Protein 1PDU (pdb70)

Foldseek 3Di:
DDDQLVLLLVLCVVQADDPVQADEPAADDDDDDLLVLQVVVLVLLVLLLVSVLSSQVSRPLLVVFDPVQNLLLSLQQSLLLQLLSQLQPDDPPDQWTAGSSRYIYGLVSVCSQQPCLVVVSVVLSVVDPVLPDDSSLSSLVSNLSRLDDAPPGPCNVSSVVSNVSSLVVNVVCQVPDVVNVVDDPSSVSSNVSSVVSVVSSVSSLVSLVVVCVVCSDHRDVSNVSNVVSD/DDQLVLLLVLVVVLADDPVQADAVPADDDDDDPLVLQVVVLVLLVLLLVSVLSSQVRRPLLVVAPVVLSVLLSLQLSLLLQLLVQLQPDDPDDQWGAGSSRYIYGVVSVCVQQPCLVVLSVVLSVVDVVLPDDSSLSSLVSVLSRLDDDPPRPCNVSSVVSNVSSLVVSVVVLVPDVVNVVDPPSSVSSNVSSVVSSVSSVSSVVSLVVSVVVVSDDRDVSRVSNPPD

CATH classification: 1.10.565.10

GO terms:
  GO:0000977 RNA polymerase II transcription regulatory region sequence-specific DNA binding (F, IDA)
  GO:0048082 regulation of adult chitin-containing cuticle pigmentation (P, IGI)
  GO:0042335 cuticle development (P, IMP)
  GO:0005634 nucleus (C, IMP)
  GO:0005737 cytoplasm (C, IMP)
  GO:0001046 core promoter sequence-specific DNA binding (F, IMP)
  GO:0043565 sequence-specific DNA binding (F, IMP)
  GO:0046982 protein heterodimerization activity (F, IMP)
  GO:0005102 signaling receptor binding (F, IPI)
  GO:0005515 protein binding (F, IPI)

Nearest PDB structures (foldseek):
  1pdu-assembly2_B  TM=9.989E-01  e=1.520E-31  Drosophila melanogaster
  1ovl-assembly1_D  TM=9.482E-01  e=6.877E-23  Homo sapiens
  8cyo-assembly1_B  TM=9.415E-01  e=4.070E-23  Homo sapiens
  5y41-assembly3_A  TM=9.276E-01  e=6.252E-23  Homo sapiens
  7wnh-assembly2_B  TM=9.265E-01  e=9.028E-22  Homo sapiens

Structure (mmCIF, N/CA/C/O backbone):
data_1PDU
#
_entry.id   1PDU
#
_cell.length_a   78.379
_cell.length_b   82.231
_cell.length_c   84.147
_cell.angle_alpha   90
_cell.angle_beta   90
_cell.angle_gamma   90
#
_symmetry.space_group_name_H-M   'P 21 21 21'
#
loop_
_entity.id
_entity.type
_entity.pdbx_description
1 polymer 'nuclear hormone receptor HR38'
2 water water
#
loop_
_atom_site.group_PDB
_atom_site.id
_atom_site.type_symbol
_atom_site.label_atom_id
_atom_site.label_alt_id
_atom_site.label_comp_id
_atom_site.label_asym_id
_atom_site.label_entity_id
_atom_site.label_seq_id
_atom_site.pdbx_PDB_ins_code
_atom_site.Cartn_x
_atom_site.Cartn_y
_atom_site.Cartn_z
_atom_site.occupancy
_atom_site.B_iso_or_equiv
_atom_site.auth_seq_id
_atom_site.auth_comp_id
_atom_site.auth_asym_id
_atom_site.auth_atom_id
_atom_site.pdbx_PDB_model_num
ATOM 1 N N . ALA A 1 12 ? 56.667 53.082 53.938 1.00 56.22 319 ALA A N 1
ATOM 2 C CA . ALA A 1 12 ? 56.458 54.021 52.787 1.00 56.39 319 ALA A CA 1
ATOM 3 C C . ALA A 1 12 ? 55.011 54.518 52.747 1.00 55.37 319 ALA A C 1
ATOM 4 O O . ALA A 1 12 ? 54.152 53.997 53.463 1.00 56.07 319 ALA A O 1
ATOM 6 N N . ILE A 1 13 ? 54.742 55.512 51.903 1.00 53.77 320 ILE A N 1
ATOM 7 C CA . ILE A 1 13 ? 53.398 56.081 51.799 1.00 51.59 320 ILE A CA 1
ATOM 8 C C . ILE A 1 13 ? 52.399 55.228 51.034 1.00 48.95 320 ILE A C 1
ATOM 9 O O . ILE A 1 13 ? 52.768 54.458 50.150 1.00 48.63 320 ILE A O 1
ATOM 14 N N . SER A 1 14 ? 51.125 55.391 51.379 1.00 46.35 321 SER A N 1
ATOM 15 C CA . SER A 1 14 ? 50.040 54.655 50.745 1.00 44.40 321 SER A CA 1
ATOM 16 C C . SER A 1 14 ? 49.918 54.969 49.252 1.00 43.52 321 SER A C 1
ATOM 17 O O . SER A 1 14 ? 50.330 56.035 48.774 1.00 42.49 321 SER A O 1
ATOM 20 N N . LEU A 1 15 ? 49.338 54.024 48.524 1.00 41.60 322 LEU A N 1
ATOM 21 C CA . LEU A 1 15 ? 49.147 54.174 47.097 1.00 40.50 322 LEU A CA 1
ATOM 22 C C . LEU A 1 15 ? 48.371 55.449 46.753 1.00 39.59 322 LEU A C 1
ATOM 23 O O . LEU A 1 15 ? 48.796 56.221 45.892 1.00 39.07 322 LEU A O 1
ATOM 28 N N . ILE A 1 16 ? 47.254 55.687 47.433 1.00 37.51 323 ILE A N 1
ATOM 29 C CA . ILE A 1 16 ? 46.463 56.868 47.131 1.00 36.35 323 ILE A CA 1
ATOM 30 C C . ILE A 1 16 ? 47.207 58.170 47.427 1.00 35.58 323 ILE A C 1
ATOM 31 O O . ILE A 1 16 ? 47.036 59.154 46.718 1.00 35.07 323 ILE A O 1
ATOM 36 N N . THR A 1 17 ? 48.042 58.188 48.460 1.00 35.62 324 THR A N 1
ATOM 37 C CA . THR A 1 17 ? 48.800 59.401 48.761 1.00 34.37 324 THR A CA 1
ATOM 38 C C . THR A 1 17 ? 49.919 59.543 47.723 1.00 33.35 324 THR A C 1
ATOM 39 O O . THR A 1 17 ? 50.316 60.645 47.364 1.00 32.19 324 THR A O 1
ATOM 43 N N . ALA A 1 18 ? 50.423 58.425 47.226 1.00 33.12 325 ALA A N 1
ATOM 44 C CA . ALA A 1 18 ? 51.479 58.500 46.225 1.00 33.91 325 ALA A CA 1
ATOM 45 C C . ALA A 1 18 ? 50.859 59.072 44.945 1.00 33.80 325 ALA A C 1
ATOM 46 O O . ALA A 1 18 ? 51.468 59.894 44.244 1.00 32.49 325 ALA A O 1
ATOM 48 N N . LEU A 1 19 ? 49.636 58.638 44.656 1.00 33.07 326 LEU A N 1
ATOM 49 C CA . LEU A 1 19 ? 48.945 59.100 43.472 1.00 33.73 326 LEU A CA 1
ATOM 50 C C . LEU A 1 19 ? 48.607 60.576 43.574 1.00 33.72 326 LEU A C 1
ATOM 51 O O . LEU A 1 19 ? 48.885 61.336 42.655 1.00 33.31 326 LEU A O 1
ATOM 56 N N . VAL A 1 20 ? 48.023 60.983 44.693 1.00 35.00 327 VAL A N 1
ATOM 57 C CA . VAL A 1 20 ? 47.653 62.382 44.883 1.00 36.00 327 VAL A CA 1
ATOM 58 C C . VAL A 1 20 ? 48.871 63.289 44.807 1.00 37.02 327 VAL A C 1
ATOM 59 O O . VAL A 1 20 ? 48.808 64.380 44.233 1.00 35.99 327 VAL A O 1
ATOM 63 N N . ARG A 1 21 ? 49.982 62.843 45.386 1.00 37.88 328 ARG A N 1
ATOM 64 C CA . ARG A 1 21 ? 51.203 63.642 45.353 1.00 39.61 328 ARG A CA 1
ATOM 65 C C . ARG A 1 21 ? 51.717 63.753 43.926 1.00 38.81 328 ARG A C 1
ATOM 66 O O . ARG A 1 21 ? 52.213 64.800 43.526 1.00 39.58 328 ARG A O 1
ATOM 74 N N . SER A 1 22 ? 51.602 62.673 43.159 1.00 37.85 329 SER A N 1
ATOM 75 C CA . SER A 1 22 ? 52.054 62.695 41.776 1.00 37.69 329 SER A CA 1
ATOM 76 C C . SER A 1 22 ? 51.180 63.676 41.012 1.00 37.20 329 SER A C 1
ATOM 77 O O . SER A 1 22 ? 51.686 64.508 40.252 1.00 35.65 329 SER A O 1
ATOM 80 N N . HIS A 1 23 ? 49.867 63.572 41.216 1.00 35.66 330 HIS A N 1
ATOM 81 C CA . HIS A 1 23 ? 48.944 64.473 40.552 1.00 35.48 330 HIS A CA 1
ATOM 82 C C . HIS A 1 23 ? 49.375 65.912 40.860 1.00 35.71 330 HIS A C 1
ATOM 83 O O . HIS A 1 23 ? 49.633 66.686 39.944 1.00 34.82 330 HIS A O 1
ATOM 90 N N . VAL A 1 24 ? 49.473 66.252 42.146 1.00 36.06 331 VAL A N 1
ATOM 91 C CA . VAL A 1 24 ? 49.862 67.599 42.572 1.00 36.91 331 VAL A CA 1
ATOM 92 C C . VAL A 1 24 ? 51.210 68.035 41.979 1.00 38.31 331 VAL A C 1
ATOM 93 O O . VAL A 1 24 ? 51.328 69.133 41.432 1.00 39.17 331 VAL A O 1
ATOM 97 N N . ASP A 1 25 ? 52.215 67.170 42.065 1.00 38.52 332 ASP A N 1
ATOM 98 C CA . ASP A 1 25 ? 53.538 67.485 41.535 1.00 40.04 332 ASP A CA 1
ATOM 99 C C . ASP A 1 25 ? 53.563 67.686 40.011 1.00 40.28 332 ASP A C 1
ATOM 100 O O . ASP A 1 25 ? 54.491 68.303 39.480 1.00 40.78 332 ASP A O 1
ATOM 105 N N . THR A 1 26 ? 52.558 67.167 39.308 1.00 38.86 333 THR A N 1
ATOM 106 C CA . THR A 1 26 ? 52.505 67.322 37.860 1.00 37.93 333 THR A CA 1
ATOM 107 C C . THR A 1 26 ? 51.348 68.199 37.375 1.00 38.45 333 THR A C 1
ATOM 108 O O . THR A 1 26 ? 51.045 68.225 36.190 1.00 39.69 333 THR A O 1
ATOM 112 N N . THR A 1 27 ? 50.700 68.907 38.292 1.00 39.68 334 THR A N 1
ATOM 113 C CA . THR A 1 27 ? 49.597 69.798 37.941 1.00 41.31 334 THR A CA 1
ATOM 114 C C . THR A 1 27 ? 50.102 71.222 38.144 1.00 43.14 334 THR A C 1
ATOM 115 O O . THR A 1 27 ? 50.396 71.631 39.268 1.00 43.65 334 THR A O 1
ATOM 119 N N . PRO A 1 28 ? 50.208 71.999 37.058 1.00 44.41 335 PRO A N 1
ATOM 120 C CA . PRO A 1 28 ? 50.693 73.378 37.171 1.00 45.58 335 PRO A CA 1
ATOM 121 C C . PRO A 1 28 ? 50.019 74.120 38.311 1.00 47.40 335 PRO A C 1
ATOM 122 O O . PRO A 1 28 ? 48.796 74.053 38.458 1.00 47.25 335 PRO A O 1
ATOM 126 N N . ASP A 1 29 ? 50.807 74.805 39.133 1.00 49.40 336 ASP A N 1
ATOM 127 C CA . ASP A 1 29 ? 50.223 75.586 40.211 1.00 52.25 336 ASP A CA 1
ATOM 128 C C . ASP A 1 29 ? 49.992 76.981 39.639 1.00 52.43 336 ASP A C 1
ATOM 129 O O . ASP A 1 29 ? 50.769 77.461 38.816 1.00 50.64 336 ASP A O 1
ATOM 134 N N . PRO A 1 30 ? 48.906 77.641 40.060 1.00 53.79 337 PRO A N 1
ATOM 135 C CA . PRO A 1 30 ? 48.521 78.983 39.612 1.00 54.82 337 PRO A CA 1
ATOM 136 C C . PRO A 1 30 ? 49.656 79.986 39.438 1.00 55.85 337 PRO A C 1
ATOM 137 O O . PRO A 1 30 ? 49.728 80.690 38.430 1.00 56.38 337 PRO A O 1
ATOM 141 N N . SER A 1 31 ? 50.550 80.047 40.413 1.00 56.59 338 SER A N 1
ATOM 142 C CA . SER A 1 31 ? 51.648 80.998 40.352 1.00 57.54 338 SER A CA 1
ATOM 143 C C . SER A 1 31 ? 52.664 80.756 39.243 1.00 57.18 338 SER A C 1
ATOM 144 O O . SER A 1 31 ? 53.445 81.651 38.926 1.00 58.43 338 SER A O 1
ATOM 147 N N . CYS A 1 32 ? 52.657 79.569 38.644 1.00 56.27 339 CYS A N 1
ATOM 148 C CA . CYS A 1 32 ? 53.626 79.270 37.591 1.00 55.32 339 CYS A CA 1
ATOM 149 C C . CYS A 1 32 ? 53.044 79.027 36.197 1.00 52.77 339 CYS A C 1
ATOM 150 O O . CYS A 1 32 ? 53.723 78.467 35.332 1.00 52.91 339 CYS A O 1
ATOM 153 N N . LEU A 1 33 ? 51.800 79.445 35.972 1.00 48.97 340 LEU A N 1
ATOM 154 C CA . LEU A 1 33 ? 51.167 79.263 34.663 1.00 45.39 340 LEU A CA 1
ATOM 155 C C . LEU A 1 33 ? 51.891 80.076 33.594 1.00 43.70 340 LEU A C 1
ATOM 156 O O . LEU A 1 33 ? 52.480 81.109 33.899 1.00 42.68 340 LEU A O 1
ATOM 161 N N . ASP A 1 34 ? 51.861 79.604 32.348 1.00 42.27 341 ASP A N 1
ATOM 162 C CA . ASP A 1 34 ? 52.502 80.329 31.250 1.00 41.39 341 ASP A CA 1
ATOM 163 C C . ASP A 1 34 ? 51.441 81.075 30.447 1.00 40.12 341 ASP A C 1
ATOM 164 O O . ASP A 1 34 ? 50.555 80.458 29.854 1.00 39.83 341 ASP A O 1
ATOM 169 N N . TYR A 1 35 ? 51.534 82.399 30.426 1.00 38.64 342 TYR A N 1
ATOM 170 C CA . TYR A 1 35 ? 50.554 83.213 29.716 1.00 38.86 342 TYR A CA 1
ATOM 171 C C . TYR A 1 35 ? 51.048 83.784 28.401 1.00 39.54 342 TYR A C 1
ATOM 172 O O . TYR A 1 35 ? 50.344 84.561 27.763 1.00 39.29 342 TYR A O 1
ATOM 181 N N . SER A 1 36 ? 52.248 83.394 27.990 1.00 41.73 343 SER A N 1
ATOM 182 C CA . SER A 1 36 ? 52.830 83.910 26.757 1.00 44.32 343 SER A CA 1
ATOM 183 C C . SER A 1 36 ? 52.009 83.699 25.485 1.00 45.18 343 SER A C 1
ATOM 184 O O . SER A 1 36 ? 52.255 84.370 24.486 1.00 47.04 343 SER A O 1
ATOM 187 N N . HIS A 1 37 ? 51.040 82.786 25.507 1.00 45.80 344 HIS A N 1
ATOM 188 C CA . HIS A 1 37 ? 50.218 82.527 24.322 1.00 45.73 344 HIS A CA 1
ATOM 189 C C . HIS A 1 37 ? 48.775 83.003 24.445 1.00 45.25 344 HIS A C 1
ATOM 190 O O . HIS A 1 37 ? 48.001 82.870 23.496 1.00 44.61 344 HIS A O 1
ATOM 197 N N . TYR A 1 38 ? 48.407 83.544 25.602 1.00 45.00 345 TYR A N 1
ATOM 198 C CA . TYR A 1 38 ? 47.032 83.992 25.828 1.00 45.01 345 TYR A CA 1
ATOM 199 C C . TYR A 1 38 ? 46.581 85.135 24.920 1.00 45.76 345 TYR A C 1
ATOM 200 O O . TYR A 1 38 ? 45.488 85.096 24.351 1.00 45.65 345 TYR A O 1
ATOM 209 N N . GLU A 1 39 ? 47.420 86.154 24.797 1.00 47.62 346 GLU A N 1
ATOM 210 C CA . GLU A 1 39 ? 47.106 87.310 23.969 1.00 49.75 346 GLU A CA 1
ATOM 211 C C . GLU A 1 39 ? 46.742 86.862 22.560 1.00 51.64 346 GLU A C 1
ATOM 212 O O . GLU A 1 39 ? 47.521 86.171 21.899 1.00 50.82 346 GLU A O 1
ATOM 218 N N . GLU A 1 40 ? 45.552 87.247 22.110 1.00 54.02 347 GLU A N 1
ATOM 219 C CA . GLU A 1 40 ? 45.103 86.894 20.771 1.00 56.99 347 GLU A CA 1
ATOM 220 C C . GLU A 1 40 ? 45.921 87.709 19.782 1.00 58.14 347 GLU A C 1
ATOM 221 O O . GLU A 1 40 ? 45.871 88.941 19.783 1.00 58.69 347 GLU A O 1
ATOM 227 N N . GLN A 1 41 ? 46.698 87.014 18.959 1.00 59.28 348 GLN A N 1
ATOM 228 C CA . GLN A 1 41 ? 47.529 87.666 17.957 1.00 60.73 348 GLN A CA 1
ATOM 229 C C . GLN A 1 41 ? 47.310 86.996 16.608 1.00 61.10 348 GLN A C 1
ATOM 230 O O . GLN A 1 41 ? 46.798 85.876 16.532 1.00 61.48 348 GLN A O 1
ATOM 236 N N . SER A 1 42 ? 47.685 87.691 15.541 1.00 61.18 349 SER A N 1
ATOM 237 C CA . SER A 1 42 ? 47.519 87.163 14.197 1.00 60.42 349 SER A CA 1
ATOM 238 C C . SER A 1 42 ? 48.448 85.982 13.947 1.00 60.18 349 SER A C 1
ATOM 239 O O . SER A 1 42 ? 49.642 86.041 14.255 1.00 60.44 349 SER A O 1
ATOM 241 N N . MET A 1 43 ? 47.893 84.904 13.401 1.00 59.07 350 MET A N 1
ATOM 242 C CA . MET A 1 43 ? 48.686 83.724 13.078 1.00 57.79 350 MET A CA 1
ATOM 243 C C . MET A 1 43 ? 47.948 82.803 12.111 1.00 56.35 350 MET A C 1
ATOM 244 O O . MET A 1 43 ? 46.731 82.622 12.197 1.00 55.97 350 MET A O 1
ATOM 249 N N . SER A 1 44 ? 48.712 82.244 11.180 1.00 55.08 351 SER A N 1
ATOM 250 C CA . SER A 1 44 ? 48.205 81.356 10.136 1.00 53.80 351 SER A CA 1
ATOM 251 C C . SER A 1 44 ? 47.523 80.095 10.626 1.00 52.34 351 SER A C 1
ATOM 252 O O . SER A 1 44 ? 47.640 79.717 11.787 1.00 52.75 351 SER A O 1
ATOM 255 N N . GLU A 1 45 ? 46.813 79.442 9.718 1.00 51.11 352 GLU A N 1
ATOM 256 C CA . GLU A 1 45 ? 46.143 78.201 10.046 1.00 49.40 352 GLU A CA 1
ATOM 257 C C . GLU A 1 45 ? 47.255 77.211 10.394 1.00 48.68 352 G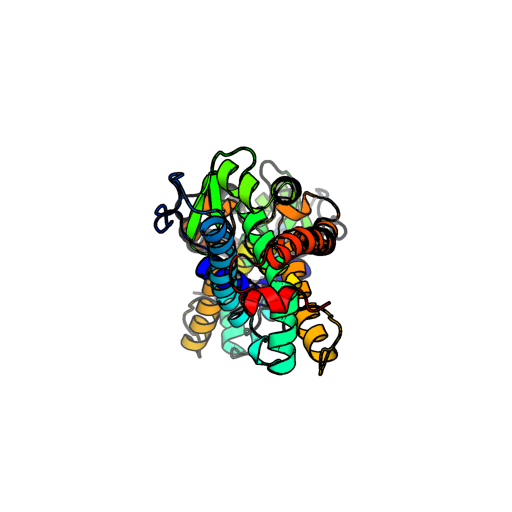LU A C 1
ATOM 258 O O . GLU A 1 45 ? 47.073 76.334 11.235 1.00 47.78 352 GLU A O 1
ATOM 260 N N . ALA A 1 46 ? 48.414 77.371 9.755 1.00 47.52 353 ALA A N 1
ATOM 261 C CA . ALA A 1 46 ? 49.553 76.491 10.008 1.00 46.94 353 ALA A CA 1
ATOM 262 C C . ALA A 1 46 ? 50.095 76.724 11.413 1.00 47.23 353 ALA A C 1
ATOM 263 O O . ALA A 1 46 ? 50.524 75.783 12.092 1.00 46.03 353 ALA A O 1
ATOM 265 N N . ASP A 1 47 ? 50.088 77.983 11.843 1.00 46.81 354 ASP A N 1
ATOM 266 C CA . ASP A 1 47 ? 50.573 78.309 13.171 1.00 46.70 354 ASP A CA 1
ATOM 267 C C . ASP A 1 47 ? 49.681 77.658 14.218 1.00 45.93 354 ASP A C 1
ATOM 268 O O . ASP A 1 47 ? 50.176 77.038 15.163 1.00 45.96 354 ASP A O 1
ATOM 273 N N . LYS A 1 48 ? 48.368 77.792 14.038 1.00 44.89 355 LYS A N 1
ATOM 274 C CA . LYS A 1 48 ? 47.396 77.227 14.972 1.00 43.80 355 LYS A CA 1
ATOM 275 C C . LYS A 1 48 ? 47.537 75.719 15.130 1.00 42.24 355 LYS A C 1
ATOM 276 O O . LYS A 1 48 ? 47.231 75.184 16.191 1.00 42.38 355 LYS A O 1
ATOM 282 N N . VAL A 1 49 ? 47.976 75.033 14.077 1.00 40.18 356 VAL A N 1
ATOM 283 C CA . VAL A 1 49 ? 48.150 73.583 14.147 1.00 39.08 356 VAL A CA 1
ATOM 284 C C . VAL A 1 49 ? 49.449 73.320 14.892 1.00 39.43 356 VAL A C 1
ATOM 285 O O . VAL A 1 49 ? 49.520 72.452 15.761 1.00 38.97 356 VAL A O 1
ATOM 289 N N . GLN A 1 50 ? 50.468 74.099 14.547 1.00 39.93 357 GLN A N 1
ATOM 290 C CA . GLN A 1 50 ? 51.777 74.013 15.177 1.00 40.21 357 GLN A CA 1
ATOM 291 C C . GLN A 1 50 ? 51.590 74.114 16.695 1.00 39.08 357 GLN A C 1
ATOM 292 O O . GLN A 1 50 ? 52.045 73.254 17.450 1.00 37.10 357 GLN A O 1
ATOM 298 N N . GLN A 1 51 ? 50.897 75.168 17.117 1.00 38.77 358 GLN A N 1
ATOM 299 C CA . GLN A 1 51 ? 50.621 75.432 18.525 1.00 37.72 358 GLN A CA 1
ATOM 300 C C . GLN A 1 51 ? 49.880 74.296 19.211 1.00 36.91 358 GLN A C 1
ATOM 301 O O . GLN A 1 51 ? 50.168 73.962 20.363 1.00 36.40 358 GLN A O 1
ATOM 307 N N . PHE A 1 52 ? 48.921 73.711 18.499 1.00 35.52 359 PHE A N 1
ATOM 308 C CA . PHE A 1 52 ? 48.132 72.610 19.030 1.00 33.22 359 PHE A CA 1
ATOM 309 C C . PHE A 1 52 ? 49.021 71.394 19.284 1.00 32.17 359 PHE A C 1
ATOM 310 O O . PHE A 1 52 ? 48.974 70.786 20.347 1.00 31.41 359 PHE A O 1
ATOM 318 N N . TYR A 1 53 ? 49.838 71.036 18.306 1.00 32.37 360 TYR A N 1
ATOM 319 C CA . TYR A 1 53 ? 50.714 69.890 18.479 1.00 32.28 360 TYR A CA 1
ATOM 320 C C . TYR A 1 53 ? 51.629 70.096 19.683 1.00 32.41 360 TYR A C 1
ATOM 321 O O . TYR A 1 53 ? 51.774 69.210 20.528 1.00 30.75 360 TYR A O 1
ATOM 330 N N . GLN A 1 54 ? 52.234 71.279 19.742 1.00 32.90 361 GLN A N 1
ATOM 331 C CA . GLN A 1 54 ? 53.155 71.662 20.804 1.00 33.89 361 GLN A CA 1
ATOM 332 C C . GLN A 1 54 ? 52.486 71.543 22.165 1.00 32.85 361 GLN A C 1
ATOM 333 O O . GLN A 1 54 ? 53.037 70.967 23.099 1.00 32.04 361 GLN A O 1
ATOM 339 N N . LEU A 1 55 ? 51.292 72.116 22.250 1.00 32.37 362 LEU A N 1
ATOM 340 C CA . LEU A 1 55 ? 50.479 72.110 23.452 1.00 33.10 362 LEU A CA 1
ATOM 341 C C . LEU A 1 55 ? 50.191 70.676 23.879 1.00 31.78 362 LEU A C 1
ATOM 342 O O . LEU A 1 55 ? 50.364 70.308 25.041 1.00 31.06 362 LEU A O 1
ATOM 347 N N . LEU A 1 56 ? 49.760 69.866 22.923 1.00 30.72 363 LEU A N 1
ATOM 348 C CA . LEU A 1 56 ? 49.448 68.478 23.194 1.00 29.92 363 LEU A CA 1
ATOM 349 C C . LEU A 1 56 ? 50.685 67.663 23.608 1.00 29.42 363 LEU A C 1
ATOM 350 O O . LEU A 1 56 ? 50.672 67.007 24.654 1.00 27.72 363 LEU A O 1
ATOM 355 N N . THR A 1 57 ? 51.760 67.722 22.822 1.00 28.64 364 THR A N 1
ATOM 356 C CA . THR A 1 57 ? 52.962 66.948 23.146 1.00 29.24 364 THR A CA 1
ATOM 357 C C . THR A 1 57 ? 53.631 67.300 24.468 1.00 28.52 364 THR A C 1
ATOM 358 O O . THR A 1 57 ? 54.015 66.408 25.220 1.00 28.42 364 THR A O 1
ATOM 362 N N . SER A 1 58 ? 53.772 68.584 24.765 1.00 28.99 365 SER A N 1
ATOM 363 C CA . SER A 1 58 ? 54.420 68.964 26.014 1.00 30.43 365 SER A CA 1
ATOM 364 C C . SER A 1 58 ? 53.556 68.640 27.222 1.00 30.62 365 SER A C 1
ATOM 365 O O . SER A 1 58 ? 54.081 68.406 28.312 1.00 31.02 365 SER A O 1
ATOM 368 N N . SER A 1 59 ? 52.235 68.623 27.039 1.00 30.35 366 SER A N 1
ATOM 369 C CA . SER A 1 59 ? 51.344 68.287 28.146 1.00 29.91 366 SER A CA 1
ATOM 370 C C . SER A 1 59 ? 51.467 66.788 28.404 1.00 29.04 366 SER A C 1
ATOM 371 O O . SER A 1 59 ? 51.448 66.333 29.542 1.00 27.36 366 SER A O 1
ATOM 374 N N . VAL A 1 60 ? 51.604 66.024 27.329 1.00 28.75 367 VAL A N 1
ATOM 375 C CA . VAL A 1 60 ? 51.742 64.588 27.461 1.00 29.43 367 VAL A CA 1
ATOM 376 C C . VAL A 1 60 ? 53.067 64.275 28.151 1.00 30.30 367 VAL A C 1
ATOM 377 O O . VAL A 1 60 ? 53.162 63.310 28.899 1.00 30.87 367 VAL A O 1
ATOM 381 N N . ASP A 1 61 ? 54.083 65.102 27.914 1.00 30.80 368 ASP A N 1
ATOM 382 C CA . ASP A 1 61 ? 55.373 64.905 28.566 1.00 32.04 368 ASP A CA 1
ATOM 383 C C . ASP A 1 61 ? 55.177 65.035 30.070 1.00 31.33 368 ASP A C 1
ATOM 384 O O . ASP A 1 61 ? 55.755 64.284 30.849 1.00 30.99 368 ASP A O 1
ATOM 389 N N . VAL A 1 62 ? 54.353 66.001 30.470 1.00 31.36 369 VAL A N 1
ATOM 390 C CA . VAL A 1 62 ? 54.069 66.220 31.881 1.00 31.06 369 VAL A CA 1
ATOM 391 C C . VAL A 1 62 ? 53.256 65.056 32.410 1.00 30.37 369 VAL A C 1
ATOM 392 O O . VAL A 1 62 ? 53.499 64.572 33.506 1.00 32.15 369 VAL A O 1
ATOM 396 N N . ILE A 1 63 ? 52.284 64.606 31.633 1.00 30.91 370 ILE A N 1
ATOM 397 C CA . ILE A 1 63 ? 51.475 63.472 32.052 1.00 31.64 370 ILE A CA 1
ATOM 398 C C . ILE A 1 63 ? 52.392 62.249 32.189 1.00 32.83 370 ILE A C 1
ATOM 399 O O . ILE A 1 63 ? 52.144 61.356 32.997 1.00 31.58 370 ILE A O 1
ATOM 404 N N . LYS A 1 64 ? 53.464 62.224 31.408 1.00 33.99 371 LYS A N 1
ATOM 405 C CA . LYS A 1 64 ? 54.412 61.119 31.471 1.00 37.05 371 LYS A CA 1
ATOM 406 C C . LYS A 1 64 ? 55.050 61.095 32.869 1.00 36.91 371 LYS A C 1
ATOM 407 O O . LYS A 1 64 ? 55.312 60.029 33.426 1.00 37.02 371 LYS A O 1
ATOM 413 N N . GLN A 1 65 ? 55.282 62.277 33.433 1.00 37.30 372 GLN A N 1
ATOM 414 C CA . GLN A 1 65 ? 55.874 62.392 34.762 1.00 37.54 372 GLN A CA 1
ATOM 415 C C . GLN A 1 65 ? 54.950 61.815 35.826 1.00 37.02 372 GLN A C 1
ATOM 416 O O . GLN A 1 65 ? 55.416 61.203 36.783 1.00 37.97 372 GLN A O 1
ATOM 422 N N . PHE A 1 66 ? 53.645 62.019 35.665 1.00 35.17 373 PHE A N 1
ATOM 423 C CA . PHE A 1 66 ? 52.673 61.506 36.624 1.00 33.84 373 PHE A CA 1
ATOM 424 C C . PHE A 1 66 ? 52.581 59.984 36.586 1.00 33.95 373 PHE A C 1
ATOM 425 O O . PHE A 1 66 ? 52.465 59.328 37.620 1.00 33.25 373 PHE A O 1
ATOM 433 N N . ALA A 1 67 ? 52.634 59.423 35.389 1.00 34.13 374 ALA A N 1
ATOM 434 C CA . ALA A 1 67 ? 52.543 57.986 35.245 1.00 35.80 374 ALA A CA 1
ATOM 435 C C . ALA A 1 67 ? 53.758 57.273 35.843 1.00 37.68 374 ALA A C 1
ATOM 436 O O . ALA A 1 67 ? 53.623 56.228 36.483 1.00 38.36 374 ALA A O 1
ATOM 438 N N . GLU A 1 68 ? 54.939 57.846 35.645 1.00 38.81 375 GLU A N 1
ATOM 439 C CA . GLU A 1 68 ? 56.163 57.233 36.135 1.00 40.44 375 GLU A CA 1
ATOM 440 C C . GLU A 1 68 ? 56.283 57.265 37.643 1.00 40.36 375 GLU A C 1
ATOM 441 O O . GLU A 1 68 ? 57.145 56.603 38.214 1.00 40.59 375 GLU A O 1
ATOM 447 N N . LYS A 1 69 ? 55.417 58.027 38.296 1.00 40.35 376 LYS A N 1
ATOM 448 C CA . LYS A 1 69 ? 55.457 58.090 39.750 1.00 39.91 376 LYS A CA 1
ATOM 449 C C . LYS A 1 69 ? 54.381 57.197 40.344 1.00 39.24 376 LYS A C 1
ATOM 450 O O . LYS A 1 69 ? 54.254 57.102 41.565 1.00 39.11 376 LYS A O 1
ATOM 456 N N . ILE A 1 70 ? 53.597 56.546 39.484 1.00 38.41 377 ILE A N 1
ATOM 457 C CA . ILE A 1 70 ? 52.562 55.643 39.977 1.00 37.86 377 ILE A CA 1
ATOM 458 C C . ILE A 1 70 ? 53.289 54.420 40.527 1.00 38.69 377 ILE A C 1
ATOM 459 O O . ILE A 1 70 ? 53.872 53.641 39.769 1.00 39.48 377 ILE A O 1
ATOM 464 N N . PRO A 1 71 ? 53.272 54.236 41.855 1.00 38.48 378 PRO A N 1
ATOM 465 C CA . PRO A 1 71 ? 53.974 53.064 42.382 1.00 38.36 378 PRO A CA 1
ATOM 466 C C . PRO A 1 71 ? 53.550 51.783 41.675 1.00 38.54 378 PRO A C 1
ATOM 467 O O . PRO A 1 71 ? 52.364 51.543 41.470 1.00 38.77 378 PRO A O 1
ATOM 471 N N . GLY A 1 72 ? 54.537 50.988 41.270 1.00 38.97 379 GLY A N 1
ATOM 472 C CA . GLY A 1 72 ? 54.261 49.740 40.580 1.00 39.92 379 GLY A CA 1
ATOM 473 C C . GLY A 1 72 ? 54.334 49.851 39.067 1.00 41.68 379 GLY A C 1
ATOM 474 O O . GLY A 1 72 ? 54.385 48.835 38.365 1.00 42.48 379 GLY A O 1
ATOM 475 N N . TYR A 1 73 ? 54.338 51.078 38.555 1.00 41.72 380 TYR A N 1
ATOM 476 C CA . TYR A 1 73 ? 54.397 51.294 37.114 1.00 42.20 380 TYR A CA 1
ATOM 477 C C . TYR A 1 73 ? 55.733 50.846 36.541 1.00 42.29 380 TYR A C 1
ATOM 478 O O . TYR A 1 73 ? 55.781 50.179 35.508 1.00 41.28 380 TYR A O 1
ATOM 487 N N . PHE A 1 74 ? 56.815 51.222 37.212 1.00 43.19 381 PHE A N 1
ATOM 488 C CA . PHE A 1 74 ? 58.149 50.854 36.757 1.00 44.43 381 PHE A CA 1
ATOM 489 C C . PHE A 1 74 ? 58.446 49.379 36.952 1.00 45.37 381 PHE A C 1
ATOM 490 O O . PHE A 1 74 ? 59.492 48.892 36.528 1.00 45.54 381 PHE A O 1
ATOM 498 N N . ASP A 1 75 ? 57.525 48.668 37.592 1.00 46.47 382 ASP A N 1
ATOM 499 C CA . ASP A 1 75 ? 57.704 47.242 37.798 1.00 48.16 382 ASP A CA 1
ATOM 500 C C . ASP A 1 75 ? 57.101 46.515 36.604 1.00 47.99 382 ASP A C 1
ATOM 501 O O . ASP A 1 75 ? 57.234 45.302 36.467 1.00 49.01 382 ASP A O 1
ATOM 506 N N . LEU A 1 76 ? 56.433 47.274 35.742 1.00 46.94 383 LEU A N 1
ATOM 507 C CA . LEU A 1 76 ? 55.854 46.715 34.526 1.00 46.83 383 LEU A CA 1
ATOM 508 C C . LEU A 1 76 ? 56.967 46.741 33.487 1.00 46.52 383 LEU A C 1
ATOM 509 O O . LEU A 1 76 ? 57.887 47.563 33.576 1.00 45.78 383 LEU A O 1
ATOM 514 N N . LEU A 1 77 ? 56.900 45.842 32.513 1.00 46.15 384 LEU A N 1
ATOM 515 C CA . LEU A 1 77 ? 57.918 45.810 31.477 1.00 46.70 384 LEU A CA 1
ATOM 516 C C . LEU A 1 77 ? 57.896 47.137 30.728 1.00 47.34 384 LEU A C 1
ATOM 517 O O . LEU A 1 77 ? 56.862 47.792 30.646 1.00 47.19 384 LEU A O 1
ATOM 522 N N . PRO A 1 78 ? 59.046 47.557 30.180 1.00 48.11 385 PRO A N 1
ATOM 523 C CA . PRO A 1 78 ? 59.113 48.822 29.438 1.00 48.78 385 PRO A CA 1
ATOM 524 C C . PRO A 1 78 ? 58.174 48.833 28.229 1.00 48.41 385 PRO A C 1
ATOM 525 O O . PRO A 1 78 ? 57.672 49.880 27.828 1.00 48.14 385 PRO A O 1
ATOM 529 N N . GLU A 1 79 ? 57.945 47.655 27.663 1.00 48.89 386 GLU A N 1
ATOM 530 C CA . GLU A 1 79 ? 57.071 47.497 26.508 1.00 49.43 386 GLU A CA 1
ATOM 531 C C . GLU A 1 79 ? 55.624 47.772 26.909 1.00 48.47 386 GLU A C 1
ATOM 532 O O . GLU A 1 79 ? 54.881 48.407 26.161 1.00 48.84 386 GLU A O 1
ATOM 538 N N . ASP A 1 80 ? 55.226 47.292 28.086 1.00 46.57 387 ASP A N 1
ATOM 539 C CA . ASP A 1 80 ? 53.866 47.511 28.563 1.00 45.76 387 ASP A CA 1
ATOM 540 C C . ASP A 1 80 ? 53.666 48.962 29.001 1.00 44.55 387 ASP A C 1
ATOM 541 O O . ASP A 1 80 ? 52.599 49.536 28.791 1.00 44.00 387 ASP A O 1
ATOM 546 N N . GLN A 1 81 ? 54.697 49.551 29.601 1.00 43.04 388 GLN A N 1
ATOM 547 C CA . GLN A 1 81 ? 54.646 50.946 30.020 1.00 42.27 388 GLN A CA 1
ATOM 548 C C . GLN A 1 81 ? 54.344 51.796 28.786 1.00 42.03 388 GLN A C 1
ATOM 549 O O . GLN A 1 81 ? 53.443 52.634 28.794 1.00 41.63 388 GLN A O 1
ATOM 555 N N . GLU A 1 82 ? 55.119 51.566 27.731 1.00 41.48 389 GLU A N 1
ATOM 556 C CA . GLU A 1 82 ? 54.978 52.294 26.482 1.00 40.99 389 GLU A CA 1
ATOM 557 C C . GLU A 1 82 ? 53.594 52.076 25.872 1.00 39.62 389 GLU A C 1
ATOM 558 O O . GLU A 1 82 ? 52.914 53.025 25.485 1.00 39.83 389 GLU A O 1
ATOM 564 N N . LEU A 1 83 ? 53.174 50.823 25.786 1.00 37.39 390 LEU A N 1
ATOM 565 C CA . LEU A 1 83 ? 51.876 50.532 25.219 1.00 35.28 390 LEU A CA 1
ATOM 566 C C . LEU A 1 83 ? 50.781 51.218 26.028 1.00 34.33 390 LEU A C 1
ATOM 567 O O . LEU A 1 83 ? 49.926 51.902 25.467 1.00 34.37 390 LEU A O 1
ATOM 572 N N . LEU A 1 84 ? 50.808 51.040 27.346 1.00 32.55 391 LEU A N 1
ATOM 573 C CA . LEU A 1 84 ? 49.804 51.662 28.204 1.00 31.75 391 LEU A CA 1
ATOM 574 C C . LEU A 1 84 ? 49.818 53.187 28.073 1.00 31.20 391 LEU A C 1
ATOM 575 O O . LEU A 1 84 ? 48.772 53.818 27.957 1.00 28.98 391 LEU A O 1
ATOM 580 N N . PHE A 1 85 ? 51.008 53.778 28.069 1.00 31.59 392 PHE A N 1
ATOM 581 C CA . PHE A 1 85 ? 51.100 55.229 27.981 1.00 33.89 392 PHE A CA 1
ATOM 582 C C . PHE A 1 85 ? 50.602 55.809 26.672 1.00 34.84 392 PHE A C 1
ATOM 583 O O . PHE A 1 85 ? 49.813 56.755 26.661 1.00 35.02 392 PHE A O 1
ATOM 591 N N . GLN A 1 86 ? 51.072 55.248 25.570 1.00 35.85 393 GLN A N 1
ATOM 592 C CA . GLN A 1 86 ? 50.665 55.717 24.258 1.00 37.41 393 GLN A CA 1
ATOM 593 C C . GLN A 1 86 ? 49.158 55.572 24.100 1.00 36.44 393 GLN A C 1
ATOM 594 O O . GLN A 1 86 ? 48.500 56.448 23.538 1.00 36.41 393 GLN A O 1
ATOM 600 N N . SER A 1 87 ? 48.615 54.479 24.623 1.00 34.98 394 SER A N 1
ATOM 601 C CA . SER A 1 87 ? 47.180 54.211 24.530 1.00 34.93 394 SER A CA 1
ATOM 602 C C . SER A 1 87 ? 46.272 55.125 25.355 1.00 33.08 394 SER A C 1
ATOM 603 O O . SER A 1 87 ? 45.089 55.246 25.049 1.00 32.42 394 SER A O 1
ATOM 606 N N . ALA A 1 88 ? 46.815 55.772 26.382 1.00 30.52 395 ALA A N 1
ATOM 607 C CA . ALA A 1 88 ? 45.999 56.631 27.233 1.00 31.31 395 ALA A CA 1
ATOM 608 C C . ALA A 1 88 ? 46.399 58.101 27.250 1.00 30.99 395 ALA A C 1
ATOM 609 O O . ALA A 1 88 ? 45.714 58.930 27.869 1.00 31.53 395 ALA A O 1
ATOM 611 N N . SER A 1 89 ? 47.488 58.430 26.572 1.00 29.16 396 SER A N 1
ATOM 612 C CA . SER A 1 89 ? 47.963 59.798 26.589 1.00 28.93 396 SER A CA 1
ATOM 613 C C . SER A 1 89 ? 46.886 60.816 26.241 1.00 28.57 396 SER A C 1
ATOM 614 O O . SER A 1 89 ? 46.728 61.807 26.949 1.00 27.39 396 SER A O 1
ATOM 617 N N . LEU A 1 90 ? 46.136 60.579 25.168 1.00 29.19 397 LEU A N 1
ATOM 618 C CA . LEU A 1 90 ? 45.083 61.516 24.793 1.00 28.75 397 LEU A CA 1
ATOM 619 C C . LEU A 1 90 ? 44.000 61.552 25.867 1.00 27.67 397 LEU A C 1
ATOM 620 O O . LEU A 1 90 ? 43.492 62.616 26.204 1.00 29.01 397 LEU A O 1
ATOM 625 N N . GLU A 1 91 ? 43.651 60.395 26.418 1.00 28.26 398 GLU A N 1
ATOM 626 C CA . GLU A 1 91 ? 42.626 60.352 27.457 1.00 29.60 398 GLU A CA 1
ATOM 627 C C . GLU A 1 91 ? 43.070 61.115 28.702 1.00 28.18 398 GLU A C 1
ATOM 628 O O . GLU A 1 91 ? 42.306 61.884 29.269 1.00 26.14 398 GLU A O 1
ATOM 634 N N . LEU A 1 92 ? 44.310 60.894 29.125 1.00 28.18 399 LEU A N 1
ATOM 635 C CA . LEU A 1 92 ? 44.834 61.588 30.295 1.00 27.73 399 LEU A CA 1
ATOM 636 C C . LEU A 1 92 ? 44.816 63.084 30.026 1.00 27.06 399 LEU A C 1
ATOM 637 O O . LEU A 1 92 ? 44.454 63.884 30.891 1.00 26.49 399 LEU A O 1
ATOM 642 N N . PHE A 1 93 ? 45.197 63.452 28.810 1.00 26.02 400 PHE A N 1
ATOM 643 C CA . PHE A 1 93 ? 45.219 64.843 28.422 1.00 26.83 400 PHE A CA 1
ATOM 644 C C . PHE A 1 93 ? 43.810 65.437 28.547 1.00 26.48 400 PHE A C 1
ATOM 645 O O . PHE A 1 93 ? 43.619 66.492 29.150 1.00 26.69 400 PHE A O 1
ATOM 653 N N . VAL A 1 94 ? 42.825 64.749 27.987 1.00 26.50 401 VAL A N 1
ATOM 654 C CA . VAL A 1 94 ? 41.453 65.232 28.033 1.00 27.18 401 VAL A CA 1
ATOM 655 C C . VAL A 1 94 ? 40.880 65.216 29.449 1.00 27.85 401 VAL A C 1
ATOM 656 O O . VAL A 1 94 ? 40.169 66.142 29.847 1.00 28.24 401 VAL A O 1
ATOM 660 N N . LEU A 1 95 ? 41.209 64.180 30.213 1.00 28.25 402 LEU A N 1
ATOM 661 C CA . LEU A 1 95 ? 40.723 64.061 31.580 1.00 29.66 402 LEU A CA 1
ATOM 662 C C . LEU A 1 95 ? 41.234 65.203 32.457 1.00 30.69 402 LEU A C 1
ATOM 663 O O . LEU A 1 95 ? 40.457 65.818 33.186 1.00 31.58 402 LEU A O 1
ATOM 668 N N . ARG A 1 96 ? 42.529 65.496 32.387 1.00 30.95 403 ARG A N 1
ATOM 669 C CA . ARG A 1 96 ? 43.093 66.576 33.192 1.00 31.86 403 ARG A CA 1
ATOM 670 C C . ARG A 1 96 ? 42.534 67.906 32.754 1.00 33.26 403 ARG A C 1
ATOM 671 O O . ARG A 1 96 ? 42.208 68.768 33.577 1.00 33.54 403 ARG A O 1
ATOM 679 N N . LEU A 1 97 ? 42.420 68.067 31.445 1.00 33.91 404 LEU A N 1
ATOM 680 C CA . LEU A 1 97 ? 41.895 69.293 30.885 1.00 33.50 404 LEU A CA 1
ATOM 681 C C . LEU A 1 97 ? 40.485 69.546 31.396 1.00 32.67 404 LEU A C 1
ATOM 682 O O . LEU A 1 97 ? 40.187 70.631 31.884 1.00 31.07 404 LEU A O 1
ATOM 687 N N . ALA A 1 98 ? 39.629 68.533 31.291 1.00 31.93 405 ALA A N 1
ATOM 688 C CA . ALA A 1 98 ? 38.241 68.654 31.718 1.00 31.78 405 ALA A CA 1
ATOM 689 C C . ALA A 1 98 ? 38.085 68.855 33.220 1.00 32.52 405 ALA A C 1
ATOM 690 O O . ALA A 1 98 ? 37.210 69.604 33.657 1.00 32.16 405 ALA A O 1
ATOM 692 N N . TYR A 1 99 ? 38.928 68.191 34.008 1.00 33.14 406 TYR A N 1
ATOM 693 C CA . TYR A 1 99 ? 38.865 68.307 35.464 1.00 33.23 406 TYR A CA 1
ATOM 694 C C . TYR A 1 99 ? 39.163 69.718 35.958 1.00 34.35 406 TYR A C 1
ATOM 695 O O . TYR A 1 99 ? 38.456 70.247 36.816 1.00 33.29 406 TYR A O 1
ATOM 704 N N . ARG A 1 100 ? 40.212 70.316 35.400 1.00 35.01 407 ARG A N 1
ATOM 705 C CA . ARG A 1 100 ? 40.660 71.655 35.769 1.00 36.64 407 ARG A CA 1
ATOM 706 C C . ARG A 1 100 ? 39.759 72.778 35.249 1.00 36.41 407 ARG A C 1
ATOM 707 O O . ARG A 1 100 ? 39.615 73.811 35.891 1.00 33.72 407 ARG A O 1
ATOM 715 N N . ALA A 1 101 ? 39.162 72.571 34.078 1.00 38.03 408 ALA A N 1
ATOM 716 C CA . ALA A 1 101 ? 38.289 73.573 33.485 1.00 38.94 408 ALA A CA 1
ATOM 717 C C . ALA A 1 101 ? 37.074 73.842 34.367 1.00 40.32 408 ALA A C 1
ATOM 718 O O . ALA A 1 101 ? 36.470 72.915 34.916 1.00 40.38 408 ALA A O 1
ATOM 720 N N . ARG A 1 102 ? 36.720 75.113 34.509 1.00 42.14 409 ARG A N 1
ATOM 721 C CA . ARG A 1 102 ? 35.561 75.478 35.317 1.00 44.87 409 ARG A CA 1
ATOM 722 C C . ARG A 1 102 ? 34.434 76.010 34.431 1.00 46.47 409 ARG A C 1
ATOM 723 O O . ARG A 1 102 ? 34.683 76.594 33.370 1.00 44.80 409 ARG A O 1
ATOM 725 N N . ILE A 1 103 ? 33.196 75.791 34.875 1.00 48.74 410 ILE A N 1
ATOM 726 C CA . ILE A 1 103 ? 32.006 76.225 34.146 1.00 50.76 410 ILE A CA 1
ATOM 727 C C . ILE A 1 103 ? 31.973 77.730 33.903 1.00 51.95 410 ILE A C 1
ATOM 728 O O . ILE A 1 103 ? 32.403 78.521 34.749 1.00 50.83 410 ILE A O 1
ATOM 733 N N . ASP A 1 104 ? 31.459 78.116 32.736 1.00 54.14 411 ASP A N 1
ATOM 734 C CA . ASP A 1 104 ? 31.375 79.524 32.349 1.00 56.60 411 ASP A CA 1
ATOM 735 C C . ASP A 1 104 ? 32.728 80.166 32.588 1.00 56.86 411 ASP A C 1
ATOM 736 O O . ASP A 1 104 ? 32.893 80.999 33.482 1.00 58.08 411 ASP A O 1
ATOM 741 N N . ASP A 1 105 ? 33.701 79.758 31.790 1.00 55.83 412 ASP A N 1
ATOM 742 C CA . ASP A 1 105 ? 35.050 80.269 31.931 1.00 53.77 412 ASP A CA 1
ATOM 743 C C . ASP A 1 105 ? 35.514 80.617 30.533 1.00 51.52 412 ASP A C 1
ATOM 744 O O . ASP A 1 105 ? 35.113 79.972 29.566 1.00 51.46 412 ASP A O 1
ATOM 749 N N . THR A 1 106 ? 36.348 81.641 30.424 1.00 49.62 413 THR A N 1
ATOM 750 C CA . THR A 1 106 ? 36.853 82.048 29.122 1.00 47.43 413 THR A CA 1
ATOM 751 C C . THR A 1 106 ? 38.180 81.356 28.837 1.00 45.00 413 THR A C 1
ATOM 752 O O . THR A 1 106 ? 38.465 80.999 27.693 1.00 45.10 413 THR A O 1
ATOM 756 N N . LYS A 1 107 ? 38.979 81.144 29.881 1.00 40.98 414 LYS A N 1
ATOM 757 C CA . LYS A 1 107 ? 40.288 80.513 29.724 1.00 39.01 414 LYS A CA 1
ATOM 758 C C . LYS A 1 107 ? 40.238 78.982 29.736 1.00 37.98 414 LYS A C 1
ATOM 759 O O . LYS A 1 107 ? 39.210 78.370 30.022 1.00 37.40 414 LYS A O 1
ATOM 765 N N . LEU A 1 108 ? 41.377 78.384 29.430 1.00 35.86 415 LEU A N 1
ATOM 766 C CA . LEU A 1 108 ? 41.525 76.943 29.441 1.00 35.59 415 LEU A CA 1
ATOM 767 C C . LEU A 1 108 ? 42.994 76.725 29.807 1.00 34.26 415 LEU A C 1
ATOM 768 O O . LEU A 1 108 ? 43.887 77.243 29.137 1.00 34.22 415 LEU A O 1
ATOM 773 N N . ILE A 1 109 ? 43.240 75.995 30.889 1.00 32.37 416 ILE A N 1
ATOM 774 C CA . ILE A 1 109 ? 44.601 75.732 31.348 1.00 30.40 416 ILE A CA 1
ATOM 775 C C . ILE A 1 109 ? 45.029 74.306 31.015 1.00 30.68 416 ILE A C 1
ATOM 776 O O . ILE A 1 109 ? 44.287 73.355 31.243 1.00 29.73 416 ILE A O 1
ATOM 781 N N . PHE A 1 110 ? 46.233 74.165 30.477 1.00 31.67 417 PHE A N 1
ATOM 782 C CA . PHE A 1 110 ? 46.764 72.854 30.120 1.00 33.42 417 PHE A CA 1
ATOM 783 C C . PHE A 1 110 ? 47.852 72.454 31.114 1.00 34.69 417 PHE A C 1
ATOM 784 O O . PHE A 1 110 ? 48.591 73.308 31.623 1.00 34.13 417 PHE A O 1
ATOM 792 N N . CYS A 1 111 ? 47.956 71.160 31.395 1.00 35.96 418 CYS A N 1
ATOM 793 C CA . CYS A 1 111 ? 48.921 70.700 32.387 1.00 36.87 418 CYS A CA 1
ATOM 794 C C . CYS A 1 111 ? 50.388 71.012 32.109 1.00 37.35 418 CYS A C 1
ATOM 795 O O . CYS A 1 111 ? 51.263 70.665 32.903 1.00 37.67 418 CYS A O 1
ATOM 798 N N . ASN A 1 112 ? 50.666 71.675 30.991 1.00 37.47 419 ASN A N 1
ATOM 799 C CA . ASN A 1 112 ? 52.038 72.060 30.693 1.00 35.29 419 ASN A CA 1
ATOM 800 C C . ASN A 1 112 ? 52.161 73.513 31.141 1.00 34.36 419 ASN A C 1
ATOM 801 O O . ASN A 1 112 ? 53.173 74.170 30.911 1.00 34.58 419 ASN A O 1
ATOM 806 N N . GLY A 1 113 ? 51.113 73.994 31.804 1.00 33.26 420 GLY A N 1
ATOM 807 C CA . GLY A 1 113 ? 51.093 75.360 32.303 1.00 32.47 420 GLY A CA 1
ATOM 808 C C . GLY A 1 113 ? 50.555 76.417 31.343 1.00 32.05 420 GLY A C 1
ATOM 809 O O . GLY A 1 113 ? 50.215 77.525 31.762 1.00 31.14 420 GLY A O 1
ATOM 810 N N . THR A 1 114 ? 50.476 76.081 30.057 1.00 31.23 421 THR A N 1
ATOM 811 C CA . THR A 1 114 ? 49.978 77.018 29.056 1.00 31.06 421 THR A CA 1
ATOM 812 C C . THR A 1 114 ? 48.496 77.311 29.229 1.00 29.90 421 THR A C 1
ATOM 813 O O . THR A 1 114 ? 47.697 76.399 29.448 1.00 29.79 421 THR A O 1
ATOM 817 N N . VAL A 1 115 ? 48.143 78.593 29.134 1.00 29.06 422 VAL A N 1
ATOM 818 C CA . VAL A 1 115 ? 46.758 79.042 29.259 1.00 29.09 422 VAL A CA 1
ATOM 819 C C . VAL A 1 115 ? 46.377 79.760 27.969 1.00 29.58 422 VAL A C 1
ATOM 820 O O . VAL A 1 115 ? 47.157 80.549 27.444 1.00 30.53 422 VAL A O 1
ATOM 824 N N . LEU A 1 116 ? 45.182 79.482 27.460 1.00 30.74 423 LEU A N 1
ATOM 825 C CA . LEU A 1 116 ? 44.690 80.110 26.231 1.00 31.49 423 LEU A CA 1
ATOM 826 C C . LEU A 1 116 ? 43.207 80.421 26.393 1.00 31.67 423 LEU A C 1
ATOM 827 O O . LEU A 1 116 ? 42.571 79.970 27.354 1.00 30.93 423 LEU A O 1
ATOM 832 N N . HIS A 1 117 ? 42.658 81.190 25.454 1.00 32.27 424 HIS A N 1
ATOM 833 C CA . HIS A 1 117 ? 41.228 81.481 25.473 1.00 32.44 424 HIS A CA 1
ATOM 834 C C . HIS A 1 117 ? 40.577 80.220 24.919 1.00 32.91 424 HIS A C 1
ATOM 835 O O . HIS A 1 117 ? 41.169 79.521 24.098 1.00 33.21 424 HIS A O 1
ATOM 842 N N . ARG A 1 118 ? 39.357 79.933 25.345 1.00 34.77 425 ARG A N 1
ATOM 843 C CA . ARG A 1 118 ? 38.658 78.785 24.805 1.00 35.67 425 ARG A CA 1
ATOM 844 C C . ARG A 1 118 ? 38.493 79.010 23.309 1.00 36.40 425 ARG A C 1
ATOM 845 O O . ARG A 1 118 ? 38.491 78.061 22.524 1.00 37.93 425 ARG A O 1
ATOM 853 N N . THR A 1 119 ? 38.372 80.274 22.915 1.00 36.05 426 THR A N 1
ATOM 854 C CA . THR A 1 119 ? 38.203 80.620 21.509 1.00 37.40 426 THR A CA 1
ATOM 855 C C . THR A 1 119 ? 39.438 80.365 20.647 1.00 38.20 426 THR A C 1
ATOM 856 O O . THR A 1 119 ? 39.316 80.165 19.442 1.00 38.85 426 THR A O 1
ATOM 860 N N . GLN A 1 120 ? 40.626 80.379 21.246 1.00 39.36 427 GLN A N 1
ATOM 861 C CA . GLN A 1 120 ? 41.847 80.106 20.485 1.00 40.57 427 GLN A CA 1
ATOM 862 C C . GLN A 1 120 ? 41.978 78.597 20.274 1.00 42.53 427 GLN A C 1
ATOM 863 O O . GLN A 1 120 ? 42.747 78.145 19.432 1.00 43.47 427 GLN A O 1
ATOM 869 N N . CYS A 1 121 ? 41.233 77.823 21.057 1.00 44.02 428 CYS A N 1
ATOM 870 C CA . CYS A 1 121 ? 41.279 76.369 20.968 1.00 46.22 428 CYS A CA 1
ATOM 871 C C . CYS A 1 121 ? 40.210 75.834 20.030 1.00 48.02 428 CYS A C 1
ATOM 872 O O . CYS A 1 121 ? 40.389 74.796 19.386 1.00 48.57 428 CYS A O 1
ATOM 875 N N . LEU A 1 122 ? 39.089 76.540 19.966 1.00 49.31 429 LEU A N 1
ATOM 876 C CA . LEU A 1 122 ? 37.997 76.129 19.102 1.00 49.83 429 LEU A CA 1
ATOM 877 C C . LEU A 1 122 ? 38.549 76.028 17.689 1.00 48.70 429 LEU A C 1
ATOM 878 O O . LEU A 1 122 ? 38.144 75.173 16.902 1.00 49.01 429 LEU A O 1
ATOM 883 N N . ARG A 1 123 ? 39.499 76.897 17.382 1.00 48.06 430 ARG A N 1
ATOM 884 C CA . ARG A 1 123 ? 40.112 76.908 16.063 1.00 47.61 430 ARG A CA 1
ATOM 885 C C . ARG A 1 123 ? 40.835 75.595 15.749 1.00 47.00 430 ARG A C 1
ATOM 886 O O . ARG A 1 123 ? 40.727 75.067 14.645 1.00 47.69 430 ARG A O 1
ATOM 888 N N . SER A 1 124 ? 41.567 75.056 16.717 1.00 45.72 431 SER A N 1
ATOM 889 C CA . SER A 1 124 ? 42.299 73.818 16.475 1.00 44.60 431 SER A CA 1
ATOM 890 C C . SER A 1 124 ? 41.572 72.559 16.939 1.00 42.91 431 SER A C 1
ATOM 891 O O . SER A 1 124 ? 41.627 71.530 16.261 1.00 43.32 431 SER A O 1
ATOM 894 N N . PHE A 1 125 ? 40.898 72.632 18.083 1.00 39.84 432 PHE A N 1
ATOM 895 C CA . PHE A 1 125 ? 40.166 71.476 18.596 1.00 38.97 432 PHE A CA 1
ATOM 896 C C . PHE A 1 125 ? 38.899 71.227 17.791 1.00 38.70 432 PHE A C 1
ATOM 897 O O . PHE A 1 125 ? 38.495 70.084 17.596 1.00 37.38 432 PHE A O 1
ATOM 905 N N . GLY A 1 126 ? 38.272 72.310 17.335 1.00 39.34 433 GLY A N 1
ATOM 906 C CA . GLY A 1 126 ? 37.033 72.191 16.593 1.00 39.67 433 GLY A CA 1
ATOM 907 C C . GLY A 1 126 ? 35.899 72.013 17.590 1.00 40.40 433 GLY A C 1
ATOM 908 O O . GLY A 1 126 ? 36.058 72.331 18.774 1.00 39.22 433 GLY A O 1
ATOM 909 N N . GLU A 1 127 ? 34.762 71.498 17.126 1.00 41.37 434 GLU A N 1
ATOM 910 C CA . GLU A 1 127 ? 33.613 71.284 18.002 1.00 42.02 434 GLU A CA 1
ATOM 911 C C . GLU A 1 127 ? 33.922 70.310 19.123 1.00 40.78 434 GLU A C 1
ATOM 912 O O . GLU A 1 127 ? 33.250 70.299 20.152 1.00 40.32 434 GLU A O 1
ATOM 918 N N . TRP A 1 128 ? 34.942 69.488 18.924 1.00 38.66 435 TRP A N 1
ATOM 919 C CA . TRP A 1 128 ? 35.332 68.533 19.944 1.00 37.54 435 TRP A CA 1
ATOM 920 C C . TRP A 1 128 ? 35.557 69.191 21.325 1.00 37.66 435 TRP A C 1
ATOM 921 O O . TRP A 1 128 ? 35.291 68.582 22.362 1.00 36.59 435 TRP A O 1
ATOM 932 N N . LEU A 1 129 ? 36.041 70.431 21.339 1.00 38.52 436 LEU A N 1
ATOM 933 C CA . LEU A 1 129 ? 36.284 71.126 22.600 1.00 39.95 436 LEU A CA 1
ATOM 934 C C . LEU A 1 129 ? 34.989 71.249 23.404 1.00 40.82 436 LEU A C 1
ATOM 935 O O . LEU A 1 129 ? 34.976 71.010 24.615 1.00 41.47 436 LEU A O 1
ATOM 940 N N . ASN A 1 130 ? 33.906 71.626 22.729 1.00 41.05 437 ASN A N 1
ATOM 941 C CA . ASN A 1 130 ? 32.612 71.759 23.384 1.00 40.60 437 ASN A CA 1
ATOM 942 C C . ASN A 1 130 ? 32.223 70.449 24.045 1.00 39.59 437 ASN A C 1
ATOM 943 O O . ASN A 1 130 ? 31.646 70.446 25.125 1.00 40.75 437 ASN A O 1
ATOM 948 N N . ASP A 1 131 ? 32.535 69.333 23.398 1.00 38.54 438 ASP A N 1
ATOM 949 C CA . ASP A 1 131 ? 32.221 68.037 23.977 1.00 38.06 438 ASP A CA 1
ATOM 950 C C . ASP A 1 131 ? 33.100 67.805 25.209 1.00 36.83 438 ASP A C 1
ATOM 951 O O . ASP A 1 131 ? 32.674 67.168 26.175 1.00 37.13 438 ASP A O 1
ATOM 956 N N . ILE A 1 132 ? 34.322 68.330 25.178 1.00 34.06 439 ILE A N 1
ATOM 957 C CA . ILE A 1 132 ? 35.227 68.196 26.309 1.00 32.97 439 ILE A CA 1
ATOM 958 C C . ILE A 1 132 ? 34.661 69.000 27.482 1.00 33.59 439 ILE A C 1
ATOM 959 O O . ILE A 1 132 ? 34.608 68.513 28.618 1.00 32.08 439 ILE A O 1
ATOM 964 N N . MET A 1 133 ? 34.219 70.225 27.201 1.00 33.59 440 MET A N 1
ATOM 965 C CA . MET A 1 133 ? 33.643 71.073 28.238 1.00 34.22 440 MET A CA 1
ATOM 966 C C . MET A 1 133 ? 32.388 70.414 28.808 1.00 35.67 440 MET A C 1
ATOM 967 O O . MET A 1 133 ? 32.103 70.507 30.006 1.00 35.97 440 MET A O 1
ATOM 972 N N . GLU A 1 134 ? 31.650 69.732 27.948 1.00 36.72 441 GLU A N 1
ATOM 973 C CA . GLU A 1 134 ? 30.451 69.024 28.368 1.00 39.56 441 GLU A CA 1
ATOM 974 C C . GLU A 1 134 ? 30.839 67.914 29.356 1.00 38.58 441 GLU A C 1
ATOM 975 O O . GLU A 1 134 ? 30.160 67.690 30.360 1.00 39.28 441 GLU A O 1
ATOM 981 N N . PHE A 1 135 ? 31.936 67.220 29.069 1.00 37.36 442 PHE A N 1
ATOM 982 C CA . PHE A 1 135 ? 32.416 66.159 29.953 1.00 36.05 442 PHE A CA 1
ATOM 983 C C . PHE A 1 135 ? 32.885 66.796 31.267 1.00 35.72 442 PHE A C 1
ATOM 984 O O . PHE A 1 135 ? 32.691 66.253 32.348 1.00 35.50 442 PHE A O 1
ATOM 992 N N . SER A 1 136 ? 33.501 67.963 31.152 1.00 36.70 443 SER A N 1
ATOM 993 C CA . SER A 1 136 ? 33.992 68.710 32.297 1.00 38.04 443 SER A CA 1
ATOM 994 C C . SER A 1 136 ? 32.861 68.965 33.297 1.00 39.53 443 SER A C 1
ATOM 995 O O . SER A 1 136 ? 32.985 68.647 34.483 1.00 38.59 443 SER A O 1
ATOM 998 N N . ARG A 1 137 ? 31.760 69.533 32.815 1.00 41.73 444 ARG A N 1
ATOM 999 C CA . ARG A 1 137 ? 30.619 69.822 33.680 1.00 43.58 444 ARG A CA 1
ATOM 1000 C C . ARG A 1 137 ? 30.107 68.530 34.308 1.00 43.53 444 ARG A C 1
ATOM 1001 O O . ARG A 1 137 ? 29.693 68.510 35.469 1.00 44.13 444 ARG A O 1
ATOM 1009 N N . SER A 1 138 ? 30.153 67.447 33.543 1.00 43.21 445 SER A N 1
ATOM 1010 C CA . SER A 1 138 ? 29.708 66.157 34.048 1.00 43.36 445 SER A CA 1
ATOM 1011 C C . SER A 1 138 ? 30.545 65.755 35.274 1.00 43.13 445 SER A C 1
ATOM 1012 O O . SER A 1 138 ? 29.995 65.337 36.298 1.00 42.43 445 SER A O 1
ATOM 1015 N N . LEU A 1 139 ? 31.869 65.884 35.165 1.00 41.75 446 LEU A N 1
ATOM 1016 C CA . LEU A 1 139 ? 32.773 65.536 36.267 1.00 40.81 446 LEU A CA 1
ATOM 1017 C C . LEU A 1 139 ? 32.455 66.311 37.542 1.00 40.86 446 LEU A C 1
ATOM 1018 O O . LEU A 1 139 ? 32.351 65.740 38.630 1.00 38.24 446 LEU A O 1
ATOM 1023 N N . HIS A 1 140 ? 32.306 67.619 37.389 1.00 42.13 447 HIS A N 1
ATOM 1024 C CA . HIS A 1 140 ? 32.023 68.498 38.505 1.00 44.73 447 HIS A CA 1
ATOM 1025 C C . HIS A 1 140 ? 30.634 68.330 39.118 1.00 45.81 447 HIS A C 1
ATOM 1026 O O . HIS A 1 140 ? 30.437 68.638 40.293 1.00 46.16 447 HIS A O 1
ATOM 1033 N N . ASN A 1 141 ? 29.675 67.840 38.334 1.00 46.62 448 ASN A N 1
ATOM 1034 C CA . ASN A 1 141 ? 28.335 67.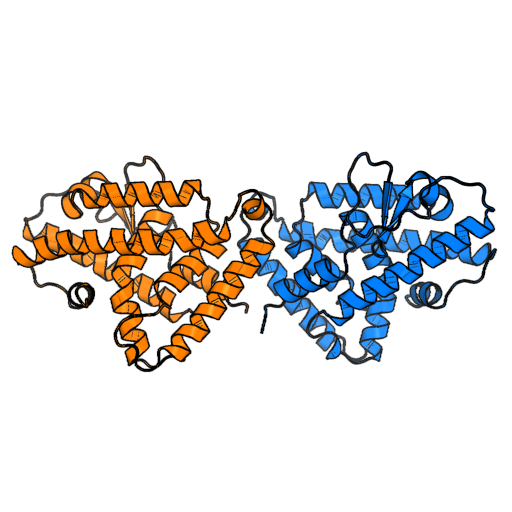617 38.861 1.00 47.26 448 ASN A CA 1
ATOM 1035 C C . ASN A 1 141 ? 28.414 66.479 39.854 1.00 46.67 448 ASN A C 1
ATOM 1036 O O . ASN A 1 141 ? 27.756 66.500 40.893 1.00 48.09 448 ASN A O 1
ATOM 1041 N N . LEU A 1 142 ? 29.228 65.486 39.522 1.00 45.24 449 LEU A N 1
ATOM 1042 C CA . LEU A 1 142 ? 29.423 64.331 40.376 1.00 44.98 449 LEU A CA 1
ATOM 1043 C C . LEU A 1 142 ? 30.295 64.700 41.575 1.00 45.96 449 LEU A C 1
ATOM 1044 O O . LEU A 1 142 ? 30.248 64.041 42.616 1.00 46.96 449 LEU A O 1
ATOM 1049 N N . GLU A 1 143 ? 31.081 65.763 41.425 1.00 45.75 450 GLU A N 1
ATOM 1050 C CA . GLU A 1 143 ? 31.987 66.214 42.477 1.00 46.44 450 GLU A CA 1
ATOM 1051 C C . GLU A 1 143 ? 32.993 65.117 42.810 1.00 45.02 450 GLU A C 1
ATOM 1052 O O . GLU A 1 143 ? 32.675 64.142 43.500 1.00 43.80 450 GLU A O 1
ATOM 1058 N N . ILE A 1 144 ? 34.208 65.294 42.298 1.00 42.48 451 ILE A N 1
ATOM 1059 C CA . ILE A 1 144 ? 35.291 64.348 42.505 1.00 39.92 451 ILE A CA 1
ATOM 1060 C C . ILE A 1 144 ? 36.436 65.064 43.220 1.00 38.12 451 ILE A C 1
ATOM 1061 O O . ILE A 1 144 ? 36.967 66.051 42.710 1.00 36.13 451 ILE A O 1
ATOM 1066 N N . ASP A 1 145 ? 36.802 64.584 44.409 1.00 36.69 452 ASP A N 1
ATOM 1067 C CA . ASP A 1 145 ? 37.902 65.207 45.143 1.00 35.68 452 ASP A CA 1
ATOM 1068 C C . ASP A 1 145 ? 39.239 64.811 44.507 1.00 34.08 452 ASP A C 1
ATOM 1069 O O . ASP A 1 145 ? 39.298 63.894 43.677 1.00 32.77 452 ASP A O 1
ATOM 1074 N N . ILE A 1 146 ? 40.306 65.505 44.894 1.00 32.56 453 ILE A N 1
ATOM 1075 C CA . ILE A 1 146 ? 41.621 65.253 44.329 1.00 31.78 453 ILE A CA 1
ATOM 1076 C C . ILE A 1 146 ? 42.104 63.808 44.465 1.00 30.78 453 ILE A C 1
ATOM 1077 O O . ILE A 1 146 ? 42.723 63.271 43.547 1.00 29.86 453 ILE A O 1
ATOM 1082 N N . SER A 1 147 ? 41.796 63.165 45.585 1.00 29.41 454 SER A N 1
ATOM 1083 C CA . SER A 1 147 ? 42.206 61.777 45.796 1.00 29.69 454 SER A CA 1
ATOM 1084 C C . SER A 1 147 ? 41.489 60.831 44.828 1.00 30.19 454 SER A C 1
ATOM 1085 O O . SER A 1 147 ? 42.085 59.894 44.293 1.00 30.39 454 SER A O 1
ATOM 1088 N N . ALA A 1 148 ? 40.196 61.059 44.629 1.00 29.33 455 ALA A N 1
ATOM 1089 C CA . ALA A 1 148 ? 39.429 60.208 43.742 1.00 29.66 455 ALA A CA 1
ATOM 1090 C C . ALA A 1 148 ? 39.882 60.462 42.307 1.00 30.27 455 ALA A C 1
ATOM 1091 O O . ALA A 1 148 ? 39.994 59.532 41.516 1.00 29.99 455 ALA A O 1
ATOM 1093 N N . PHE A 1 149 ? 40.171 61.719 41.983 1.00 29.85 456 PHE A N 1
ATOM 1094 C CA . PHE A 1 149 ? 40.596 62.042 40.628 1.00 29.20 456 PHE A CA 1
ATOM 1095 C C . PHE A 1 149 ? 41.927 61.398 40.272 1.00 28.44 456 PHE A C 1
ATOM 1096 O O . PHE A 1 149 ? 42.092 60.867 39.168 1.00 26.24 456 PHE A O 1
ATOM 1104 N N . ALA A 1 150 ? 42.874 61.460 41.205 1.00 27.81 457 ALA A N 1
ATOM 1105 C CA . ALA A 1 150 ? 44.190 60.884 40.988 1.00 28.33 457 ALA A CA 1
ATOM 1106 C C . ALA A 1 150 ? 44.032 59.400 40.637 1.00 29.91 457 ALA A C 1
ATOM 1107 O O . ALA A 1 150 ? 44.701 58.894 39.726 1.00 30.50 457 ALA A O 1
ATOM 1109 N N . CYS A 1 151 ? 43.134 58.714 41.345 1.00 29.50 458 CYS A N 1
ATOM 1110 C CA . CYS A 1 151 ? 42.883 57.303 41.082 1.00 29.52 458 CYS A CA 1
ATOM 1111 C C . CYS A 1 151 ? 42.250 57.151 39.706 1.00 29.40 458 CYS A C 1
ATOM 1112 O O . CYS A 1 151 ? 42.589 56.239 38.955 1.00 28.73 458 CYS A O 1
ATOM 1115 N N . LEU A 1 152 ? 41.333 58.053 39.376 1.00 29.27 459 LEU A N 1
ATOM 1116 C CA . LEU A 1 152 ? 40.662 58.017 38.084 1.00 30.34 459 LEU A CA 1
ATOM 1117 C C . LEU A 1 152 ? 41.702 58.136 36.954 1.00 29.98 459 LEU A C 1
ATOM 1118 O O . LEU A 1 152 ? 41.602 57.467 35.920 1.00 30.38 459 LEU A O 1
ATOM 1123 N N . CYS A 1 153 ? 42.716 58.969 37.163 1.00 28.96 460 CYS A N 1
ATOM 1124 C CA . CYS A 1 153 ? 43.774 59.134 36.173 1.00 28.78 460 CYS A CA 1
ATOM 1125 C C . CYS A 1 153 ? 44.608 57.868 36.056 1.00 29.60 460 CYS A C 1
ATOM 1126 O O . CYS A 1 153 ? 44.857 57.383 34.959 1.00 29.66 460 CYS A O 1
ATOM 1129 N N . ALA A 1 154 ? 45.048 57.341 37.195 1.00 29.41 461 ALA A N 1
ATOM 1130 C CA . ALA A 1 154 ? 45.864 56.139 37.199 1.00 28.59 461 ALA A CA 1
ATOM 1131 C C . ALA A 1 154 ? 45.090 54.996 36.562 1.00 29.41 461 ALA A C 1
ATOM 1132 O O . ALA A 1 154 ? 45.680 54.110 35.937 1.00 29.70 461 ALA A O 1
ATOM 1134 N N . LEU A 1 155 ? 43.767 55.019 36.709 1.00 30.48 462 LEU A N 1
ATOM 1135 C CA . LEU A 1 155 ? 42.932 53.970 36.131 1.00 31.37 462 LEU A CA 1
ATOM 1136 C C . LEU A 1 155 ? 42.746 54.166 34.633 1.00 32.11 462 LEU A C 1
ATOM 1137 O O . LEU A 1 155 ? 42.380 53.237 33.918 1.00 33.84 462 LEU A O 1
ATOM 1142 N N . THR A 1 156 ? 42.992 55.377 34.152 1.00 32.65 463 THR A N 1
ATOM 1143 C CA . THR A 1 156 ? 42.877 55.641 32.727 1.00 32.38 463 THR A CA 1
ATOM 1144 C C . THR A 1 156 ? 44.120 55.051 32.064 1.00 32.58 463 THR A C 1
ATOM 1145 O O . THR A 1 156 ? 44.070 54.561 30.940 1.00 31.30 463 THR A O 1
ATOM 1149 N N . LEU A 1 157 ? 45.231 55.089 32.793 1.00 33.08 464 LEU A N 1
ATOM 1150 C CA . LEU A 1 157 ? 46.507 54.576 32.303 1.00 33.10 464 LEU A CA 1
ATOM 1151 C C . LEU A 1 157 ? 46.646 53.069 32.506 1.00 34.14 464 LEU A C 1
ATOM 1152 O O . LEU A 1 157 ? 46.981 52.334 31.574 1.00 33.17 464 LEU A O 1
ATOM 1157 N N . ILE A 1 158 ? 46.397 52.619 33.734 1.00 34.66 465 ILE A N 1
ATOM 1158 C CA . ILE A 1 158 ? 46.494 51.209 34.072 1.00 35.24 465 ILE A CA 1
ATOM 1159 C C . ILE A 1 158 ? 45.135 50.550 33.811 1.00 36.58 465 ILE A C 1
ATOM 1160 O O . ILE A 1 158 ? 44.267 50.481 34.684 1.00 36.83 465 ILE A O 1
ATOM 1165 N N . THR A 1 159 ? 44.968 50.072 32.585 1.00 37.30 466 THR A N 1
ATOM 1166 C CA . THR A 1 159 ? 43.731 49.440 32.147 1.00 38.89 466 THR A CA 1
ATOM 1167 C C . THR A 1 159 ? 44.073 48.415 31.073 1.00 39.64 466 THR A C 1
ATOM 1168 O O . THR A 1 159 ? 45.167 48.445 30.499 1.00 39.57 466 THR A O 1
ATOM 1172 N N . GLU A 1 160 ? 43.137 47.516 30.797 1.00 40.60 467 GLU A N 1
ATOM 1173 C CA . GLU A 1 160 ? 43.352 46.497 29.780 1.00 41.20 467 GLU A CA 1
ATOM 1174 C C . GLU A 1 160 ? 43.574 47.117 28.397 1.00 41.29 467 GLU A C 1
ATOM 1175 O O . GLU A 1 160 ? 42.856 48.031 27.981 1.00 40.69 467 GLU A O 1
ATOM 1177 N N . ARG A 1 161 ? 44.593 46.626 27.701 1.00 41.28 468 ARG A N 1
ATOM 1178 C CA . ARG A 1 161 ? 44.905 47.086 26.352 1.00 42.32 468 ARG A CA 1
ATOM 1179 C C . ARG A 1 161 ? 45.342 45.860 25.561 1.00 43.09 468 ARG A C 1
ATOM 1180 O O . ARG A 1 161 ? 45.901 44.914 26.119 1.00 43.74 468 ARG A O 1
ATOM 1188 N N . HIS A 1 162 ? 45.083 45.869 24.263 1.00 43.28 469 HIS A N 1
ATOM 1189 C CA . HIS A 1 162 ? 45.480 44.749 23.435 1.00 43.86 469 HIS A CA 1
ATOM 1190 C C . HIS A 1 162 ? 46.973 44.851 23.155 1.00 43.28 469 HIS A C 1
ATOM 1191 O O . HIS A 1 162 ? 47.491 45.933 22.880 1.00 41.71 469 HIS A O 1
ATOM 1198 N N . GLY A 1 163 ? 47.667 43.722 23.257 1.00 43.81 470 GLY A N 1
ATOM 1199 C CA . GLY A 1 163 ? 49.094 43.710 22.997 1.00 43.79 470 GLY A CA 1
ATOM 1200 C C . GLY A 1 163 ? 50.002 43.768 24.212 1.00 44.20 470 GLY A C 1
ATOM 1201 O O . GLY A 1 163 ? 51.222 43.870 24.064 1.00 44.79 470 GLY A O 1
ATOM 1202 N N . LEU A 1 164 ? 49.433 43.717 25.412 1.00 43.61 471 LEU A N 1
ATOM 1203 C CA . LEU A 1 164 ? 50.254 43.752 26.615 1.00 44.16 471 LEU A CA 1
ATOM 1204 C C . LEU A 1 164 ? 51.003 42.437 26.805 1.00 45.75 471 LEU A C 1
ATOM 1205 O O . LEU A 1 164 ? 50.449 41.360 26.578 1.00 46.25 471 LEU A O 1
ATOM 1210 N N . ARG A 1 165 ? 52.261 42.526 27.225 1.00 47.17 472 ARG A N 1
ATOM 1211 C CA . ARG A 1 165 ? 53.067 41.333 27.458 1.00 48.16 472 ARG A CA 1
ATOM 1212 C C . ARG A 1 165 ? 52.616 40.637 28.748 1.00 48.92 472 ARG A C 1
ATOM 1213 O O . ARG A 1 165 ? 52.552 39.409 28.808 1.00 49.64 472 ARG A O 1
ATOM 1221 N N . GLU A 1 166 ? 52.303 41.422 29.775 1.00 47.72 473 GLU A N 1
ATOM 1222 C CA . GLU A 1 166 ? 51.858 40.862 31.050 1.00 48.35 473 GLU A CA 1
ATOM 1223 C C . GLU A 1 166 ? 50.514 41.462 31.454 1.00 48.35 473 GLU A C 1
ATOM 1224 O O . GLU A 1 166 ? 50.422 42.199 32.434 1.00 49.49 473 GLU A O 1
ATOM 1230 N N . PRO A 1 167 ? 49.447 41.131 30.720 1.00 47.99 474 PRO A N 1
ATOM 1231 C CA . PRO A 1 167 ? 48.123 41.669 31.037 1.00 48.20 474 PRO A CA 1
ATOM 1232 C C . PRO A 1 167 ? 47.714 41.459 32.492 1.00 48.47 474 PRO A C 1
ATOM 1233 O O . PRO A 1 167 ? 47.159 42.358 33.128 1.00 47.58 474 PRO A O 1
ATOM 1237 N N . LYS A 1 168 ? 48.000 40.270 33.008 1.00 48.50 475 LYS A N 1
ATOM 1238 C CA . LYS A 1 168 ? 47.663 39.916 34.378 1.00 48.68 475 LYS A CA 1
ATOM 1239 C C . LYS A 1 168 ? 48.352 40.827 35.375 1.00 48.47 475 LYS A C 1
ATOM 1240 O O . LYS A 1 168 ? 47.765 41.184 36.395 1.00 48.43 475 LYS A O 1
ATOM 1242 N N . LYS A 1 169 ? 49.595 41.202 35.082 1.00 48.64 476 LYS A N 1
ATOM 1243 C CA . LYS A 1 169 ? 50.347 42.075 35.976 1.00 48.77 476 LYS A CA 1
ATOM 1244 C C . LYS A 1 169 ? 49.730 43.477 35.954 1.00 48.02 476 LYS A C 1
ATOM 1245 O O . LYS A 1 169 ? 49.715 44.186 36.962 1.00 47.80 476 LYS A O 1
ATOM 1251 N N . VAL A 1 170 ? 49.206 43.862 34.799 1.00 47.86 477 VAL A N 1
ATOM 1252 C CA . VAL A 1 170 ? 48.554 45.155 34.649 1.00 46.99 477 VAL A CA 1
ATOM 1253 C C . VAL A 1 170 ? 47.242 45.149 35.437 1.00 47.54 477 VAL A C 1
ATOM 1254 O O . VAL A 1 170 ? 46.939 46.101 36.161 1.00 48.28 477 VAL A O 1
ATOM 1258 N N . GLU A 1 171 ? 46.466 44.076 35.303 1.00 47.19 478 GLU A N 1
ATOM 1259 C CA . GLU A 1 171 ? 45.196 43.984 36.008 1.00 47.50 478 GLU A CA 1
ATOM 1260 C C . GLU A 1 171 ? 45.355 43.988 37.528 1.00 46.54 478 GLU A C 1
ATOM 1261 O O . GLU A 1 171 ? 44.485 44.483 38.242 1.00 44.95 478 GLU A O 1
ATOM 1267 N N . GLN A 1 172 ? 46.454 43.434 38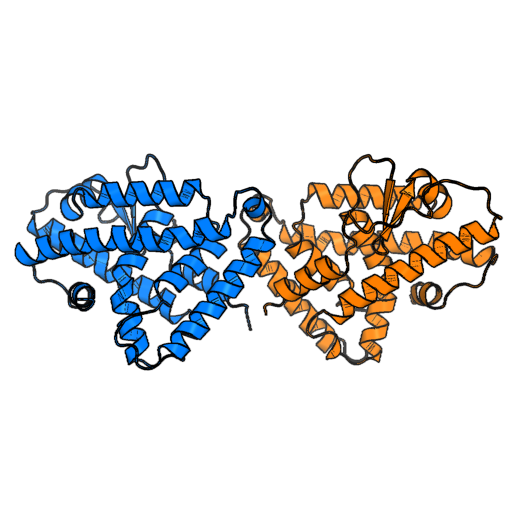.025 1.00 45.28 479 GLN A N 1
ATOM 1268 C CA . GLN A 1 172 ? 46.670 43.400 39.463 1.00 45.83 479 GLN A CA 1
ATOM 1269 C C . GLN A 1 172 ? 46.902 44.803 39.994 1.00 44.96 479 GLN A C 1
ATOM 1270 O O . GLN A 1 172 ? 46.381 45.171 41.053 1.00 45.22 479 GLN A O 1
ATOM 1276 N N . LEU A 1 173 ? 47.678 45.592 39.257 1.00 43.55 480 LEU A N 1
ATOM 1277 C CA . LEU A 1 173 ? 47.934 46.969 39.660 1.00 40.94 480 LEU A CA 1
ATOM 1278 C C . LEU A 1 173 ? 46.606 47.719 39.575 1.00 40.20 480 LEU A C 1
ATOM 1279 O O . LEU A 1 173 ? 46.274 48.516 40.449 1.00 38.99 480 LEU A O 1
ATOM 1284 N N . GLN A 1 174 ? 45.838 47.450 38.524 1.00 40.13 481 GLN A N 1
ATOM 1285 C CA . GLN A 1 174 ? 44.551 48.102 38.374 1.00 40.69 481 GLN A CA 1
ATOM 1286 C C . GLN A 1 174 ? 43.680 47.795 39.593 1.00 41.67 481 GLN A C 1
ATOM 1287 O O . GLN A 1 174 ? 43.052 48.691 40.159 1.00 42.12 481 GLN A O 1
ATOM 1293 N N . MET A 1 175 ? 43.646 46.529 39.997 1.00 42.57 482 MET A N 1
ATOM 1294 C CA . MET A 1 175 ? 42.845 46.136 41.147 1.00 43.52 482 MET A CA 1
ATOM 1295 C C . MET A 1 175 ? 43.314 46.850 42.402 1.00 42.54 482 MET A C 1
ATOM 1296 O O . MET A 1 175 ? 42.497 47.231 43.239 1.00 42.33 482 MET A O 1
ATOM 1301 N N . LYS A 1 176 ? 44.623 47.046 42.539 1.00 41.95 483 LYS A N 1
ATOM 1302 C CA . LYS A 1 176 ? 45.136 47.741 43.715 1.00 41.22 483 LYS A CA 1
ATOM 1303 C C . LYS A 1 176 ? 44.657 49.181 43.717 1.00 39.81 483 LYS A C 1
ATOM 1304 O O . LYS A 1 176 ? 44.262 49.711 44.759 1.00 39.07 483 LYS A O 1
ATOM 1310 N N . ILE A 1 177 ? 44.688 49.813 42.548 1.00 38.01 484 ILE A N 1
ATOM 1311 C CA . ILE A 1 177 ? 44.256 51.193 42.442 1.00 36.35 484 ILE A CA 1
ATOM 1312 C C . ILE A 1 177 ? 42.762 51.270 42.710 1.00 35.20 484 ILE A C 1
ATOM 1313 O O . ILE A 1 177 ? 42.303 52.190 43.382 1.00 35.38 484 ILE A O 1
ATOM 1318 N N . ILE A 1 178 ? 42.007 50.305 42.194 1.00 35.18 485 ILE A N 1
ATOM 1319 C CA . ILE A 1 178 ? 40.564 50.271 42.424 1.00 35.86 485 ILE A CA 1
ATOM 1320 C C . ILE A 1 178 ? 40.305 50.106 43.917 1.00 36.56 485 ILE A C 1
ATOM 1321 O O . ILE A 1 178 ? 39.456 50.791 44.493 1.00 36.92 485 ILE A O 1
ATOM 1326 N N . GLY A 1 179 ? 41.047 49.198 44.541 1.00 37.12 486 GLY A N 1
ATOM 1327 C CA . GLY A 1 179 ? 40.892 48.978 45.966 1.00 37.36 486 GLY A CA 1
ATOM 1328 C C . GLY A 1 179 ? 41.062 50.271 46.740 1.00 37.54 486 GLY A C 1
ATOM 1329 O O . GLY A 1 179 ? 40.220 50.615 47.565 1.00 38.17 486 GLY A O 1
ATOM 1330 N N . SER A 1 180 ? 42.144 50.997 46.475 1.00 37.23 487 SER A N 1
ATOM 1331 C CA . SER A 1 180 ? 42.384 52.247 47.175 1.00 37.56 487 SER A CA 1
ATOM 1332 C C . SER A 1 180 ? 41.268 53.245 46.919 1.00 37.29 487 SER A C 1
ATOM 1333 O O . SER A 1 180 ? 40.873 53.980 47.821 1.00 37.04 487 SER A O 1
ATOM 1336 N N . LEU A 1 181 ? 40.751 53.281 45.695 1.00 36.19 488 LEU A N 1
ATOM 1337 C CA . LEU A 1 181 ? 39.671 54.210 45.399 1.00 35.99 488 LEU A CA 1
ATOM 1338 C C . LEU A 1 181 ? 38.427 53.781 46.177 1.00 36.91 488 LEU A C 1
ATOM 1339 O O . LEU A 1 181 ? 37.693 54.610 46.717 1.00 35.62 488 LEU A O 1
ATOM 1344 N N . ARG A 1 182 ? 38.196 52.474 46.222 1.00 37.87 489 ARG A N 1
ATOM 1345 C CA . ARG A 1 182 ? 37.056 51.927 46.937 1.00 39.87 489 ARG A CA 1
ATOM 1346 C C . ARG A 1 182 ? 37.114 52.320 48.417 1.00 39.22 489 ARG A C 1
ATOM 1347 O O . ARG A 1 182 ? 36.151 52.878 48.946 1.00 37.44 489 ARG A O 1
ATOM 1355 N N . ASP A 1 183 ? 38.237 52.034 49.079 1.00 39.02 490 ASP A N 1
ATOM 1356 C CA . ASP A 1 183 ? 38.392 52.378 50.494 1.00 40.89 490 ASP A CA 1
ATOM 1357 C C . ASP A 1 183 ? 38.135 53.865 50.743 1.00 41.23 490 ASP A C 1
ATOM 1358 O O . ASP A 1 183 ? 37.373 54.237 51.644 1.00 41.45 490 ASP A O 1
ATOM 1363 N N . HIS A 1 184 ? 38.761 54.715 49.935 1.00 39.94 491 HIS A N 1
ATOM 1364 C CA . HIS A 1 184 ? 38.598 56.155 50.080 1.00 39.13 491 HIS A CA 1
ATOM 1365 C C . HIS A 1 184 ? 37.141 56.599 49.958 1.00 39.77 491 HIS A C 1
ATOM 1366 O O . HIS A 1 184 ? 36.672 57.428 50.737 1.00 39.98 491 HIS A O 1
ATOM 1373 N N . VAL A 1 185 ? 36.426 56.054 48.979 1.00 39.69 492 VAL A N 1
ATOM 1374 C CA . VAL A 1 185 ? 35.027 56.433 48.769 1.00 39.86 492 VAL A CA 1
ATOM 1375 C C . VAL A 1 185 ? 34.107 55.986 49.903 1.00 40.22 492 VAL A C 1
ATOM 1376 O O . VAL A 1 185 ? 33.221 56.732 50.325 1.00 39.27 492 VAL A O 1
ATOM 1380 N N . THR A 1 186 ? 34.334 54.773 50.391 1.00 41.11 493 THR A N 1
ATOM 1381 C CA . THR A 1 186 ? 33.540 54.204 51.470 1.00 42.88 493 THR A CA 1
ATOM 1382 C C . THR A 1 186 ? 33.528 55.065 52.732 1.00 43.16 493 THR A C 1
ATOM 1383 O O . THR A 1 186 ? 32.484 55.244 53.356 1.00 44.09 493 THR A O 1
ATOM 1387 N N . TYR A 1 187 ? 34.682 55.610 53.098 1.00 44.03 494 TYR A N 1
ATOM 1388 C CA . TYR A 1 187 ? 34.787 56.428 54.300 1.00 44.41 494 TYR A CA 1
ATOM 1389 C C . TYR A 1 187 ? 34.684 57.937 54.093 1.00 46.11 494 TYR A C 1
ATOM 1390 O O . TYR A 1 187 ? 34.742 58.698 55.054 1.00 45.62 494 TYR A O 1
ATOM 1399 N N . ASN A 1 188 ? 34.524 58.371 52.845 1.00 48.63 495 ASN A N 1
ATOM 1400 C CA . ASN A 1 188 ? 34.387 59.796 52.536 1.00 50.52 495 ASN A CA 1
ATOM 1401 C C . ASN A 1 188 ? 32.921 60.204 52.674 1.00 51.87 495 ASN A C 1
ATOM 1402 O O . ASN A 1 188 ? 32.098 59.899 51.812 1.00 52.05 495 ASN A O 1
ATOM 1407 N N . ALA A 1 189 ? 32.608 60.902 53.760 1.00 54.18 496 ALA A N 1
ATOM 1408 C CA . ALA A 1 189 ? 31.246 61.348 54.060 1.00 55.76 496 ALA A CA 1
ATOM 1409 C C . ALA A 1 189 ? 30.469 61.964 52.894 1.00 56.02 496 ALA A C 1
ATOM 1410 O O . ALA A 1 189 ? 29.410 61.466 52.521 1.00 56.43 496 ALA A O 1
ATOM 1412 N N . GLU A 1 190 ? 30.987 63.050 52.332 1.00 56.95 497 GLU A N 1
ATOM 1413 C CA . GLU A 1 190 ? 30.323 63.730 51.222 1.00 58.14 497 GLU A CA 1
ATOM 1414 C C . GLU A 1 190 ? 29.932 62.784 50.085 1.00 59.06 497 GLU A C 1
ATOM 1415 O O . GLU A 1 190 ? 28.922 62.995 49.416 1.00 58.90 497 GLU A O 1
ATOM 1417 N N . ALA A 1 191 ? 30.726 61.737 49.881 1.00 60.15 498 ALA A N 1
ATOM 1418 C CA . ALA A 1 191 ? 30.475 60.773 48.814 1.00 61.57 498 ALA A CA 1
ATOM 1419 C C . ALA A 1 191 ? 29.274 59.874 49.073 1.00 62.71 498 ALA A C 1
ATOM 1420 O O . ALA A 1 191 ? 28.455 59.645 48.181 1.00 63.34 498 ALA A O 1
ATOM 1422 N N . GLN A 1 192 ? 29.173 59.357 50.290 1.00 63.64 499 GLN A N 1
ATOM 1423 C CA . GLN A 1 192 ? 28.072 58.471 50.644 1.00 64.28 499 GLN A CA 1
ATOM 1424 C C . GLN A 1 192 ? 26.711 59.168 50.568 1.00 64.13 499 GLN A C 1
ATOM 1425 O O . GLN A 1 192 ? 25.671 58.531 50.735 1.00 64.35 499 GLN A O 1
ATOM 1431 N N . LYS A 1 193 ? 26.725 60.472 50.303 1.00 64.11 500 LYS A N 1
ATOM 1432 C CA . LYS A 1 193 ? 25.495 61.251 50.194 1.00 64.44 500 LYS A CA 1
ATOM 1433 C C . LYS A 1 193 ? 24.848 61.093 48.818 1.00 64.59 500 LYS A C 1
ATOM 1434 O O . LYS A 1 193 ? 23.813 61.708 48.549 1.00 64.43 500 LYS A O 1
ATOM 1440 N N . LYS A 1 194 ? 25.451 60.280 47.950 1.00 64.12 501 LYS A N 1
ATOM 1441 C CA . LYS A 1 194 ? 24.925 60.093 46.601 1.00 63.67 501 LYS A CA 1
ATOM 1442 C C . LYS A 1 194 ? 24.700 58.643 46.176 1.00 63.69 501 LYS A C 1
ATOM 1443 O O . LYS A 1 194 ? 25.364 57.729 46.664 1.00 64.06 501 LYS A O 1
ATOM 1449 N N . GLN A 1 195 ? 23.752 58.453 45.258 1.00 63.23 502 GLN A N 1
ATOM 1450 C CA . GLN A 1 195 ? 23.407 57.135 44.726 1.00 62.48 502 GLN A CA 1
ATOM 1451 C C . GLN A 1 195 ? 24.659 56.459 44.165 1.00 61.84 502 GLN A C 1
ATOM 1452 O O . GLN A 1 195 ? 25.250 56.938 43.204 1.00 62.15 502 GLN A O 1
ATOM 1454 N N . HIS A 1 196 ? 25.032 55.330 44.759 1.00 61.35 503 HIS A N 1
ATOM 1455 C CA . HIS A 1 196 ? 26.233 54.590 44.384 1.00 59.66 503 HIS A CA 1
ATOM 1456 C C . HIS A 1 196 ? 27.260 55.450 43.661 1.00 57.42 503 HIS A C 1
ATOM 1457 O O . HIS A 1 196 ? 27.551 55.261 42.480 1.00 56.60 503 HIS A O 1
ATOM 1464 N N . TYR A 1 197 ? 27.799 56.404 44.404 1.00 54.41 504 TYR A N 1
ATOM 1465 C CA . TYR A 1 197 ? 28.795 57.327 43.906 1.00 51.55 504 TYR A CA 1
ATOM 1466 C C . TYR A 1 197 ? 29.930 56.597 43.204 1.00 50.64 504 TYR A C 1
ATOM 1467 O O . TYR A 1 197 ? 30.335 56.958 42.098 1.00 50.29 504 TYR A O 1
ATOM 1476 N N . PHE A 1 198 ? 30.433 55.556 43.850 1.00 49.95 505 PHE A N 1
ATOM 1477 C CA . PHE A 1 198 ? 31.524 54.780 43.296 1.00 49.15 505 PHE A CA 1
ATOM 1478 C C . PHE A 1 198 ? 31.269 54.374 41.847 1.00 49.75 505 PHE A C 1
ATOM 1479 O O . PHE A 1 198 ? 32.096 54.643 40.974 1.00 50.81 505 PHE A O 1
ATOM 1487 N N . SER A 1 199 ? 30.127 53.730 41.595 1.00 49.06 506 SER A N 1
ATOM 1488 C CA . SER A 1 199 ? 29.771 53.276 40.249 1.00 47.40 506 SER A CA 1
ATOM 1489 C C . SER A 1 199 ? 29.708 54.429 39.263 1.00 46.86 506 SER A C 1
ATOM 1490 O O . SER A 1 199 ? 30.122 54.293 38.113 1.00 46.76 506 SER A O 1
ATOM 1492 N N . ARG A 1 200 ? 29.177 55.561 39.713 1.00 46.23 507 ARG A N 1
ATOM 1493 C CA . ARG A 1 200 ? 29.064 56.735 38.867 1.00 46.03 507 ARG A CA 1
ATOM 1494 C C . ARG A 1 200 ? 30.453 57.279 38.545 1.00 46.30 507 ARG A C 1
ATOM 1495 O O . ARG A 1 200 ? 30.680 57.855 37.479 1.00 46.26 507 ARG A O 1
ATOM 1503 N N . LEU A 1 201 ? 31.381 57.076 39.474 1.00 45.68 508 LEU A N 1
ATOM 1504 C CA . LEU A 1 201 ? 32.748 57.533 39.306 1.00 45.16 508 LEU A CA 1
ATOM 1505 C C . LEU A 1 201 ? 33.410 56.770 38.167 1.00 45.06 508 LEU A C 1
ATOM 1506 O O . LEU A 1 201 ? 33.818 57.361 37.171 1.00 44.90 508 LEU A O 1
ATOM 1511 N N . LEU A 1 202 ? 33.507 55.454 38.315 1.00 44.74 509 LEU A N 1
ATOM 1512 C CA . LEU A 1 202 ? 34.121 54.617 37.292 1.00 44.73 509 LEU A CA 1
ATOM 1513 C C . LEU A 1 202 ? 33.410 54.742 35.947 1.00 44.85 509 LEU A C 1
ATOM 1514 O O . LEU A 1 202 ? 34.027 54.570 34.888 1.00 44.78 509 LEU A O 1
ATOM 1519 N N . GLY A 1 203 ? 32.115 55.047 36.002 1.00 44.57 510 GLY A N 1
ATOM 1520 C CA . GLY A 1 203 ? 31.318 55.192 34.795 1.00 43.64 510 GLY A CA 1
ATOM 1521 C C . GLY A 1 203 ? 31.755 56.367 33.947 1.00 44.00 510 GLY A C 1
ATOM 1522 O O . GLY A 1 203 ? 31.268 56.559 32.83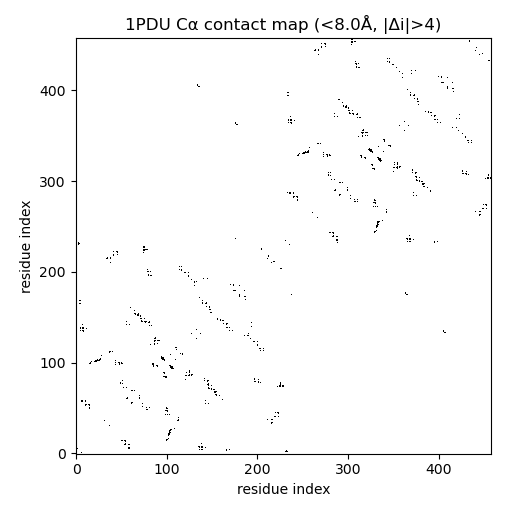1 1.00 45.11 510 GLY A O 1
ATOM 1523 N N . LYS A 1 204 ? 32.674 57.167 34.477 1.00 43.63 511 LYS A N 1
ATOM 1524 C CA . LYS A 1 204 ? 33.184 58.316 33.743 1.00 41.45 511 LYS A CA 1
ATOM 1525 C C . LYS A 1 204 ? 34.295 57.916 32.773 1.00 40.21 511 LYS A C 1
ATOM 1526 O O . LYS A 1 204 ? 34.554 58.623 31.804 1.00 38.65 511 LYS A O 1
ATOM 1532 N N . LEU A 1 205 ? 34.937 56.777 33.021 1.00 39.03 512 LEU A N 1
ATOM 1533 C CA . LEU A 1 205 ? 36.020 56.335 32.146 1.00 39.56 512 LEU A CA 1
ATOM 1534 C C . LEU A 1 205 ? 35.548 55.985 30.734 1.00 39.29 512 LEU A C 1
ATOM 1535 O O . LEU A 1 205 ? 36.210 56.327 29.747 1.00 38.88 512 LEU A O 1
ATOM 1540 N N . PRO A 1 206 ? 34.401 55.296 30.614 1.00 39.29 513 PRO A N 1
ATOM 1541 C CA . PRO A 1 206 ? 33.918 54.954 29.268 1.00 38.78 513 PRO A CA 1
ATOM 1542 C C . PRO A 1 206 ? 33.612 56.222 28.469 1.00 38.39 513 PRO A C 1
ATOM 1543 O O . PRO A 1 206 ? 33.864 56.279 27.264 1.00 37.19 513 PRO A O 1
ATOM 1547 N N . GLU A 1 207 ? 33.075 57.236 29.147 1.00 38.04 514 GLU A N 1
ATOM 1548 C CA . GLU A 1 207 ? 32.748 58.499 28.490 1.00 38.21 514 GLU A CA 1
ATOM 1549 C C . GLU A 1 207 ? 34.032 59.112 27.974 1.00 37.41 514 GLU A C 1
ATOM 1550 O O . GLU A 1 207 ? 34.106 59.556 26.827 1.00 38.60 514 GLU A O 1
ATOM 1556 N N . LEU A 1 208 ? 35.042 59.139 28.836 1.00 36.11 515 LEU A N 1
ATOM 1557 C CA . LEU A 1 208 ? 36.341 59.678 28.474 1.00 35.12 515 LEU A CA 1
ATOM 1558 C C . LEU A 1 208 ? 36.880 58.937 27.240 1.00 34.62 515 LEU A C 1
ATOM 1559 O O . LEU A 1 208 ? 37.429 59.555 26.330 1.00 33.07 515 LEU A O 1
ATOM 1564 N N . ARG A 1 209 ? 36.713 57.618 27.213 1.00 35.01 516 ARG A N 1
ATOM 1565 C CA . ARG A 1 209 ? 37.183 56.820 26.087 1.00 38.02 516 ARG A CA 1
ATOM 1566 C C . ARG A 1 209 ? 36.497 57.314 24.804 1.00 37.91 516 ARG A C 1
ATOM 1567 O O . ARG A 1 209 ? 37.163 57.583 23.805 1.00 37.95 516 ARG A O 1
ATOM 1575 N N . SER A 1 210 ? 35.178 57.473 24.845 1.00 38.23 517 SER A N 1
ATOM 1576 C CA . SER A 1 210 ? 34.423 57.955 23.683 1.00 39.15 517 SER A CA 1
ATOM 1577 C C . SER A 1 210 ? 34.800 59.387 23.326 1.00 38.77 517 SER A C 1
ATOM 1578 O O . SER A 1 210 ? 34.944 59.739 22.150 1.00 38.37 517 SER A O 1
ATOM 1581 N N . LEU A 1 211 ? 34.941 60.217 24.349 1.00 37.48 518 LEU A N 1
ATOM 1582 C CA . LEU A 1 211 ? 35.301 61.608 24.142 1.00 37.01 518 LEU A CA 1
ATOM 1583 C C . LEU A 1 211 ? 36.645 61.644 23.414 1.00 37.36 518 LEU A C 1
ATOM 1584 O O . LEU A 1 211 ? 36.856 62.429 22.487 1.00 38.19 518 LEU A O 1
ATOM 1589 N N . SER A 1 212 ? 37.541 60.767 23.847 1.00 36.74 519 SER A N 1
ATOM 1590 C CA . SER A 1 212 ? 38.878 60.637 23.288 1.00 37.12 519 SER A CA 1
ATOM 1591 C C . SER A 1 212 ? 38.891 60.188 21.818 1.00 36.07 519 SER A C 1
ATOM 1592 O O . SER A 1 212 ? 39.658 60.705 21.009 1.00 34.99 519 SER A O 1
ATOM 1595 N N . VAL A 1 213 ? 38.044 59.223 21.478 1.00 35.93 520 VAL A N 1
ATOM 1596 C CA . VAL A 1 213 ? 37.949 58.723 20.109 1.00 35.18 520 VAL A CA 1
ATOM 1597 C C . VAL A 1 213 ? 37.625 59.878 19.161 1.00 35.33 520 VAL A C 1
ATOM 1598 O O . VAL A 1 213 ? 38.139 59.968 18.039 1.00 33.50 520 VAL A O 1
ATOM 1602 N N . GLN A 1 214 ? 36.764 60.765 19.635 1.00 34.84 521 GLN A N 1
ATOM 1603 C CA . GLN A 1 214 ? 36.349 61.927 18.876 1.00 35.90 521 GLN A CA 1
ATOM 1604 C C . GLN A 1 214 ? 37.558 62.849 18.662 1.00 35.44 521 GLN A C 1
ATOM 1605 O O . GLN A 1 214 ? 37.632 63.597 17.682 1.00 34.90 521 GLN A O 1
ATOM 1611 N N . GLY A 1 215 ? 38.503 62.791 19.596 1.00 34.54 522 GLY A N 1
ATOM 1612 C CA . GLY A 1 215 ? 39.699 63.602 19.488 1.00 33.83 522 GLY A CA 1
ATOM 1613 C C . GLY A 1 215 ? 40.595 63.080 18.383 1.00 32.61 522 GLY A C 1
ATOM 1614 O O . GLY A 1 215 ? 41.176 63.859 17.625 1.00 34.06 522 GLY A O 1
ATOM 1615 N N . LEU A 1 216 ? 40.715 61.760 18.295 1.00 31.24 523 LEU A N 1
ATOM 1616 C CA . LEU A 1 216 ? 41.533 61.142 17.264 1.00 32.33 523 LEU A CA 1
ATOM 1617 C C . LEU A 1 216 ? 41.045 61.566 15.888 1.00 32.41 523 LEU A C 1
ATOM 1618 O O . LEU A 1 216 ? 41.843 61.802 14.983 1.00 30.38 523 LEU A O 1
ATOM 1623 N N . GLN A 1 217 ? 39.725 61.645 15.740 1.00 32.78 524 GLN A N 1
ATOM 1624 C CA . GLN A 1 217 ? 39.123 62.044 14.477 1.00 34.26 524 GLN A CA 1
ATOM 1625 C C . GLN A 1 217 ? 39.604 63.430 14.109 1.00 33.42 524 GLN A C 1
ATOM 1626 O O . GLN A 1 217 ? 40.016 63.678 12.974 1.00 31.91 524 GLN A O 1
ATOM 1632 N N . ARG A 1 218 ? 39.575 64.333 15.082 1.00 33.01 525 ARG A N 1
ATOM 1633 C CA . ARG A 1 218 ? 39.996 65.694 14.815 1.00 33.44 525 ARG A CA 1
ATOM 1634 C C . ARG A 1 218 ? 41.494 65.762 14.571 1.00 31.93 525 ARG A C 1
ATOM 1635 O O . ARG A 1 218 ? 41.957 66.503 13.712 1.00 33.28 525 ARG A O 1
ATOM 1643 N N . ILE A 1 219 ? 42.259 64.988 15.321 1.00 31.08 526 ILE A N 1
ATOM 1644 C CA . ILE A 1 219 ? 43.698 65.006 15.130 1.00 29.96 526 ILE A CA 1
ATOM 1645 C C . ILE A 1 219 ? 44.030 64.358 13.788 1.00 29.15 526 ILE A C 1
ATOM 1646 O O . ILE A 1 219 ? 44.961 64.771 13.100 1.00 27.91 526 ILE A O 1
ATOM 1651 N N . PHE A 1 220 ? 43.253 63.358 13.398 1.00 29.05 527 PHE A N 1
ATOM 1652 C CA . PHE A 1 220 ? 43.513 62.706 12.127 1.00 30.28 527 PHE A CA 1
ATOM 1653 C C . PHE A 1 220 ? 43.227 63.678 11.004 1.00 31.28 527 PHE A C 1
ATOM 1654 O O . PHE A 1 220 ? 43.921 63.693 9.991 1.00 31.50 527 PHE A O 1
ATOM 1662 N N . TYR A 1 221 ? 42.193 64.490 11.185 1.00 34.18 528 TYR A N 1
ATOM 1663 C CA . TYR A 1 221 ? 41.852 65.486 10.186 1.00 35.54 528 TYR A CA 1
ATOM 1664 C C . TYR A 1 221 ? 43.033 66.442 10.011 1.00 36.31 528 TYR A C 1
ATOM 1665 O O . TYR A 1 221 ? 43.454 66.712 8.889 1.00 36.79 528 TYR A O 1
ATOM 1674 N N . LEU A 1 222 ? 43.574 66.944 11.121 1.00 35.41 529 LEU A N 1
ATOM 1675 C CA . LEU A 1 222 ? 44.714 67.858 11.065 1.00 35.35 529 LEU A CA 1
ATOM 1676 C C . LEU A 1 222 ? 45.916 67.212 10.389 1.00 34.84 529 LEU A C 1
ATOM 1677 O O . LEU A 1 222 ? 46.645 67.868 9.657 1.00 35.06 529 LEU A O 1
ATOM 1682 N N . LYS A 1 223 ? 46.130 65.928 10.654 1.00 34.45 530 LYS A N 1
ATOM 1683 C CA . LYS A 1 223 ? 47.251 65.211 10.071 1.00 36.07 530 LYS A CA 1
ATOM 1684 C C . LYS A 1 223 ? 47.149 65.163 8.544 1.00 36.89 530 LYS A C 1
ATOM 1685 O O . LYS A 1 223 ? 48.144 65.347 7.848 1.00 36.64 530 LYS A O 1
ATOM 1691 N N . LEU A 1 224 ? 45.950 64.917 8.025 1.00 36.69 531 LEU A N 1
ATOM 1692 C CA . LEU A 1 224 ? 45.758 64.877 6.585 1.00 39.36 531 LEU A CA 1
ATOM 1693 C C . LEU A 1 224 ? 45.925 66.263 5.985 1.00 39.36 531 LEU A C 1
ATOM 1694 O O . LEU A 1 224 ? 46.478 66.407 4.904 1.00 39.94 531 LEU A O 1
ATOM 1699 N N . GLU A 1 225 ? 45.430 67.281 6.678 1.00 40.49 532 GLU A N 1
ATOM 1700 C CA . GLU A 1 225 ? 45.551 68.649 6.189 1.00 42.18 532 GLU A CA 1
ATOM 1701 C C . GLU A 1 225 ? 47.044 68.856 5.935 1.00 40.66 532 GLU A C 1
ATOM 1702 O O . GLU A 1 225 ? 47.454 69.479 4.957 1.00 41.19 532 GLU A O 1
ATOM 1708 N N . ASP A 1 226 ? 47.846 68.310 6.836 1.00 38.78 533 ASP A N 1
ATOM 1709 C CA . ASP A 1 226 ? 49.293 68.359 6.741 1.00 38.27 533 ASP A CA 1
ATOM 1710 C C . ASP A 1 226 ? 49.973 69.718 6.512 1.00 38.36 533 ASP A C 1
ATOM 1711 O O . ASP A 1 226 ? 50.819 69.858 5.619 1.00 36.80 533 ASP A O 1
ATOM 1716 N N . LEU A 1 227 ? 49.617 70.706 7.331 1.00 37.78 534 LEU A N 1
ATOM 1717 C CA . LEU A 1 227 ? 50.219 72.027 7.235 1.00 37.77 534 LEU A CA 1
ATOM 1718 C C . LEU A 1 227 ? 51.586 71.988 7.918 1.00 37.98 534 LEU A C 1
ATOM 1719 O O . LEU A 1 227 ? 52.465 72.773 7.600 1.00 39.65 534 LEU A O 1
ATOM 1724 N N . VAL A 1 228 ? 51.752 71.071 8.866 1.00 37.84 535 VAL A N 1
ATOM 1725 C CA . VAL A 1 228 ? 53.016 70.893 9.574 1.00 37.77 535 VAL A CA 1
ATOM 1726 C C . VAL A 1 228 ? 53.084 69.414 9.916 1.00 37.41 535 VAL A C 1
ATOM 1727 O O . VAL A 1 228 ? 52.055 68.768 10.082 1.00 38.36 535 VAL A O 1
ATOM 1731 N N . PRO A 1 229 ? 54.292 68.851 10.024 1.00 36.88 536 PRO A N 1
ATOM 1732 C CA . PRO A 1 229 ? 54.382 67.428 10.348 1.00 37.73 536 PRO A CA 1
ATOM 1733 C C . PRO A 1 229 ? 53.879 67.084 11.753 1.00 38.17 536 PRO A C 1
ATOM 1734 O O . PRO A 1 229 ? 53.966 67.886 12.674 1.00 37.26 536 PRO A O 1
ATOM 1738 N N . ALA A 1 230 ? 53.355 65.878 11.910 1.00 39.78 537 ALA A N 1
ATOM 1739 C CA . ALA A 1 230 ? 52.856 65.442 13.204 1.00 41.59 537 ALA A CA 1
ATOM 1740 C C . ALA A 1 230 ? 53.985 64.826 14.014 1.00 42.25 537 ALA A C 1
ATOM 1741 O O . ALA A 1 230 ? 54.739 63.993 13.505 1.00 42.56 537 ALA A O 1
ATOM 1743 N N . PRO A 1 231 ? 54.117 65.230 15.292 1.00 42.90 538 PRO A N 1
ATOM 1744 C CA . PRO A 1 231 ? 55.163 64.710 16.182 1.00 43.60 538 PRO A CA 1
ATOM 1745 C C . PRO A 1 231 ? 54.941 63.216 16.421 1.00 44.96 538 PRO A C 1
ATOM 1746 O O . PRO A 1 231 ? 53.819 62.721 16.288 1.00 45.01 538 PRO A O 1
ATOM 1750 N N . ALA A 1 232 ? 56.001 62.500 16.779 1.00 46.30 539 ALA A N 1
ATOM 1751 C CA . ALA A 1 232 ? 55.888 61.062 17.029 1.00 47.50 539 ALA A CA 1
ATOM 1752 C C . ALA A 1 232 ? 54.843 60.787 18.113 1.00 48.06 539 ALA A C 1
ATOM 1753 O O . ALA A 1 232 ? 54.025 59.869 17.999 1.00 47.65 539 ALA A O 1
ATOM 1755 N N . LEU A 1 233 ? 54.883 61.595 19.164 1.00 48.84 540 LEU A N 1
ATOM 1756 C CA . LEU A 1 233 ? 53.957 61.463 20.277 1.00 50.61 540 LEU A CA 1
ATOM 1757 C C . LEU A 1 233 ? 52.515 61.459 19.765 1.00 51.06 540 LEU A C 1
ATOM 1758 O O . LEU A 1 233 ? 51.678 60.685 20.238 1.00 51.44 540 LEU A O 1
ATOM 1763 N N . ILE A 1 234 ? 52.228 62.319 18.793 1.00 50.72 541 ILE A N 1
ATOM 1764 C CA . ILE A 1 234 ? 50.890 62.388 18.221 1.00 51.04 541 ILE A CA 1
ATOM 1765 C C . ILE A 1 234 ? 50.607 61.157 17.366 1.00 51.43 541 ILE A C 1
ATOM 1766 O O . ILE A 1 234 ? 49.478 60.678 17.315 1.00 51.27 541 ILE A O 1
ATOM 1771 N N . GLU A 1 235 ? 51.633 60.647 16.692 1.00 52.67 542 GLU A N 1
ATOM 1772 C CA . GLU A 1 235 ? 51.479 59.454 15.859 1.00 53.74 542 GLU A CA 1
ATOM 1773 C C . GLU A 1 235 ? 51.264 58.221 16.733 1.00 53.14 542 GLU A C 1
ATOM 1774 O O . GLU A 1 235 ? 50.609 57.258 16.315 1.00 54.10 542 GLU A O 1
ATOM 1780 N N . ASN A 1 236 ? 51.834 58.242 17.937 1.00 51.50 543 ASN A N 1
ATOM 1781 C CA . ASN A 1 236 ? 51.688 57.119 18.858 1.00 50.10 543 ASN A CA 1
ATOM 1782 C C . ASN A 1 236 ? 50.223 56.942 19.259 1.00 48.74 543 ASN A C 1
ATOM 1783 O O . ASN A 1 236 ? 49.773 55.820 19.501 1.00 50.13 543 ASN A O 1
ATOM 1788 N N . MET A 1 237 ? 49.486 58.050 19.325 1.00 46.18 544 MET A N 1
ATOM 1789 C CA . MET A 1 237 ? 48.075 58.015 19.700 1.00 44.06 544 MET A CA 1
ATOM 1790 C C . MET A 1 237 ? 47.275 57.203 18.703 1.00 46.44 544 MET A C 1
ATOM 1791 O O . MET A 1 237 ? 46.216 56.682 19.032 1.00 46.79 544 MET A O 1
ATOM 1796 N N . PHE A 1 238 ? 47.789 57.092 17.484 1.00 48.62 545 PHE A N 1
ATOM 1797 C CA . PHE A 1 238 ? 47.094 56.361 16.443 1.00 52.03 545 PHE A CA 1
ATOM 1798 C C . PHE A 1 238 ? 47.469 54.896 16.350 1.00 55.39 545 PHE A C 1
ATOM 1799 O O . PHE A 1 238 ? 46.817 54.134 15.635 1.00 56.18 545 PHE A O 1
ATOM 1807 N N . VAL A 1 239 ? 48.517 54.495 17.063 1.00 58.95 546 VAL A N 1
ATOM 1808 C CA . VAL A 1 239 ? 48.938 53.096 17.048 1.00 61.44 546 VAL A CA 1
ATOM 1809 C C . VAL A 1 239 ? 47.826 52.231 17.639 1.00 63.26 546 VAL A C 1
ATOM 1810 O O . VAL A 1 239 ? 47.698 51.056 17.299 1.00 63.37 546 VAL A O 1
ATOM 1814 N N . THR A 1 240 ? 47.021 52.829 18.517 1.00 65.52 547 THR A N 1
ATOM 1815 C CA . THR A 1 240 ? 45.902 52.141 19.163 1.00 67.52 547 THR A CA 1
ATOM 1816 C C . THR A 1 240 ? 44.806 51.804 18.146 1.00 69.14 547 THR A C 1
ATOM 1817 O O . THR A 1 240 ? 43.609 51.882 18.446 1.00 69.46 547 THR A O 1
ATOM 1819 N N . THR A 1 241 ? 45.231 51.438 16.939 1.00 70.47 548 THR A N 1
ATOM 1820 C CA . THR A 1 241 ? 44.324 51.077 15.855 1.00 71.12 548 THR A CA 1
ATOM 1821 C C . THR A 1 241 ? 44.993 49.991 15.011 1.00 71.79 548 THR A C 1
ATOM 1822 O O . THR A 1 241 ? 44.417 48.881 14.905 1.00 72.68 548 THR A O 1
ATOM 1824 N N . ILE B 1 13 ? 46.950 46.819 53.293 1.00 44.24 320 ILE B N 1
ATOM 1825 C CA . ILE B 1 13 ? 46.245 48.099 52.993 1.00 43.02 320 ILE B CA 1
ATOM 1826 C C . ILE B 1 13 ? 46.957 49.251 53.653 1.00 41.42 320 ILE B C 1
ATOM 1827 O O . ILE B 1 13 ? 47.954 49.054 54.347 1.00 40.54 320 ILE B O 1
ATOM 1832 N N . SER B 1 14 ? 46.438 50.456 53.430 1.00 40.72 321 SER B N 1
ATOM 1833 C CA . SER B 1 14 ? 47.029 51.660 54.001 1.00 39.87 321 SER B CA 1
ATOM 1834 C C . SER B 1 14 ? 46.731 51.763 55.491 1.00 38.80 321 SER B C 1
ATOM 1835 O O . SER B 1 14 ? 45.670 51.344 55.971 1.00 38.53 321 SER B O 1
ATOM 1838 N N . LEU B 1 15 ? 47.680 52.334 56.214 1.00 37.19 322 LEU B N 1
ATOM 1839 C CA . LEU B 1 15 ? 47.555 52.508 57.645 1.00 36.82 322 LEU B CA 1
ATOM 1840 C C . LEU B 1 15 ? 46.226 53.155 58.058 1.00 36.11 322 LEU B C 1
ATOM 1841 O O . LEU B 1 15 ? 45.572 52.705 59.002 1.00 35.83 322 LEU B O 1
ATOM 1846 N N . ILE B 1 16 ? 45.807 54.195 57.349 1.00 34.50 323 ILE B N 1
ATOM 1847 C CA . ILE B 1 16 ? 44.572 54.846 57.735 1.00 33.76 323 ILE B CA 1
ATOM 1848 C C . ILE B 1 16 ? 43.365 53.960 57.456 1.00 33.22 323 ILE B C 1
ATOM 1849 O O . ILE B 1 16 ? 42.439 53.902 58.256 1.00 34.08 323 ILE B O 1
ATOM 1854 N N . THR B 1 17 ? 43.366 53.254 56.336 1.00 32.97 324 THR B N 1
ATOM 1855 C CA . THR B 1 17 ? 42.243 52.367 56.058 1.00 33.40 324 THR B CA 1
ATOM 1856 C C . THR B 1 17 ? 42.215 51.295 57.160 1.00 33.61 324 THR B C 1
ATOM 1857 O O . THR B 1 17 ? 41.142 50.894 57.632 1.00 32.35 324 THR B O 1
ATOM 1861 N N . ALA B 1 18 ? 43.399 50.843 57.580 1.00 32.50 325 ALA B N 1
ATOM 1862 C CA . ALA B 1 18 ? 43.480 49.837 58.633 1.00 32.31 325 ALA B CA 1
ATOM 1863 C C . ALA B 1 18 ? 42.858 50.410 59.905 1.00 31.32 325 ALA B C 1
ATOM 1864 O O . ALA B 1 18 ? 42.035 49.763 60.558 1.00 30.66 325 ALA B O 1
ATOM 1866 N N . LEU B 1 19 ? 43.237 51.640 60.235 1.00 31.91 326 LEU B N 1
ATOM 1867 C CA . LEU B 1 19 ? 42.718 52.292 61.425 1.00 31.64 326 LEU B CA 1
ATOM 1868 C C . LEU B 1 19 ? 41.222 52.529 61.340 1.00 31.48 326 LEU B C 1
ATOM 1869 O O . LEU B 1 19 ? 40.500 52.237 62.292 1.00 31.17 326 LEU B O 1
ATOM 1874 N N . VAL B 1 20 ? 40.742 53.043 60.211 1.00 31.62 327 VAL B N 1
ATOM 1875 C CA . VAL B 1 20 ? 39.308 53.301 60.086 1.00 32.92 327 VAL B CA 1
ATOM 1876 C C . VAL B 1 20 ? 38.491 52.010 60.144 1.00 33.33 327 VAL B C 1
ATOM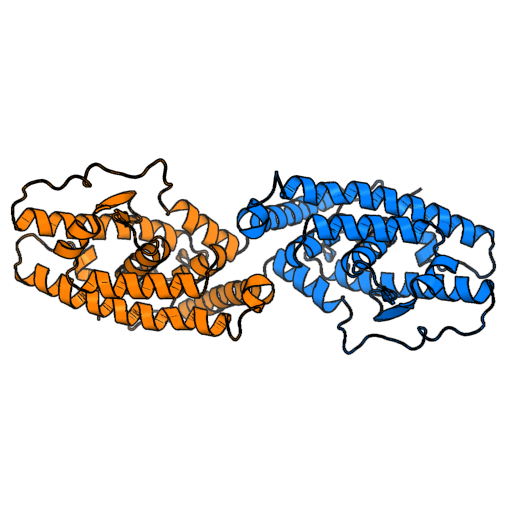 1877 O O . VAL B 1 20 ? 37.438 51.964 60.781 1.00 32.37 327 VAL B O 1
ATOM 1881 N N . ARG B 1 21 ? 38.967 50.959 59.484 1.00 35.14 328 ARG B N 1
ATOM 1882 C CA . ARG B 1 21 ? 38.248 49.686 59.518 1.00 37.48 328 ARG B CA 1
ATOM 1883 C C . ARG B 1 21 ? 38.131 49.155 60.942 1.00 35.56 328 ARG B C 1
ATOM 1884 O O . ARG B 1 21 ? 37.067 48.688 61.334 1.00 35.17 328 ARG B O 1
ATOM 1892 N N . SER B 1 22 ? 39.222 49.230 61.706 1.00 34.89 329 SER B N 1
ATOM 1893 C CA . SER B 1 22 ? 39.224 48.752 63.087 1.00 35.37 329 SER B CA 1
ATOM 1894 C C . SER B 1 22 ? 38.198 49.548 63.871 1.00 35.34 329 SER B C 1
ATOM 1895 O O . SER B 1 22 ? 37.386 48.982 64.599 1.00 35.43 329 SER B O 1
ATOM 1898 N N . HIS B 1 23 ? 38.239 50.868 63.721 1.00 34.19 330 HIS B N 1
ATOM 1899 C CA . HIS B 1 23 ? 37.291 51.724 64.413 1.00 34.42 330 HIS B CA 1
ATOM 1900 C C . HIS B 1 23 ? 35.874 51.266 64.105 1.00 34.53 330 HIS B C 1
ATOM 1901 O O . HIS B 1 23 ? 35.093 50.996 65.014 1.00 33.70 330 HIS B O 1
ATOM 1908 N N . VAL B 1 24 ? 35.550 51.180 62.818 1.00 35.14 331 VAL B N 1
ATOM 1909 C CA . VAL B 1 24 ? 34.219 50.760 62.393 1.00 36.53 331 VAL B CA 1
ATOM 1910 C C . VAL B 1 24 ? 33.901 49.370 62.916 1.00 37.93 331 VAL B C 1
ATOM 1911 O O . VAL B 1 24 ? 32.763 49.100 63.298 1.00 37.77 331 VAL B O 1
ATOM 1915 N N . ASP B 1 25 ? 34.910 48.497 62.947 1.00 39.03 332 ASP B N 1
ATOM 1916 C CA . ASP B 1 25 ? 34.720 47.127 63.423 1.00 40.58 332 ASP B CA 1
ATOM 1917 C C . ASP B 1 25 ? 34.493 47.007 64.929 1.00 40.39 332 ASP B C 1
ATOM 1918 O O . ASP B 1 25 ? 33.838 46.069 65.390 1.00 41.38 332 ASP B O 1
ATOM 1923 N N . THR B 1 26 ? 35.035 47.941 65.698 1.00 39.17 333 THR B N 1
ATOM 1924 C CA . THR B 1 26 ? 34.875 47.885 67.144 1.00 39.30 333 THR B CA 1
ATOM 1925 C C . THR B 1 26 ? 33.900 48.942 67.642 1.00 40.46 333 THR B C 1
ATOM 1926 O O . THR B 1 26 ? 33.939 49.340 68.789 1.00 40.69 333 THR B O 1
ATOM 1930 N N . THR B 1 27 ? 33.022 49.398 66.763 1.00 43.20 334 THR B N 1
ATOM 1931 C CA . THR B 1 27 ? 32.040 50.403 67.132 1.00 45.92 334 THR B CA 1
ATOM 1932 C C . THR B 1 27 ? 30.665 49.798 66.944 1.00 48.22 334 THR B C 1
ATOM 1933 O O . THR B 1 27 ? 30.299 49.405 65.848 1.00 49.49 334 THR B O 1
ATOM 1937 N N . PRO B 1 28 ? 29.882 49.709 68.023 1.00 50.76 335 PRO B N 1
ATOM 1938 C CA . PRO B 1 28 ? 28.535 49.136 67.945 1.00 53.11 335 PRO B CA 1
ATOM 1939 C C . PRO B 1 28 ? 27.693 49.816 66.874 1.00 55.36 335 PRO B C 1
ATOM 1940 O O . PRO B 1 28 ? 27.720 51.037 66.734 1.00 55.48 335 PRO B O 1
ATOM 1944 N N . ASP B 1 29 ? 26.957 49.021 66.109 1.00 58.72 336 ASP B N 1
ATOM 1945 C CA . ASP B 1 29 ? 26.083 49.560 65.075 1.00 61.84 336 ASP B CA 1
ATOM 1946 C C . ASP B 1 29 ? 24.687 49.706 65.673 1.00 62.31 336 ASP B C 1
ATOM 1947 O O . ASP B 1 29 ? 24.216 48.828 66.395 1.00 61.72 336 ASP B O 1
ATOM 1952 N N . PRO B 1 30 ? 24.009 50.823 65.375 1.00 63.29 337 PRO B N 1
ATOM 1953 C CA . PRO B 1 30 ? 22.661 51.158 65.849 1.00 64.21 337 PRO B CA 1
ATOM 1954 C C . PRO B 1 30 ? 21.646 50.011 65.913 1.00 65.42 337 PRO B C 1
ATOM 1955 O O . PRO B 1 30 ? 20.666 50.094 66.652 1.00 66.52 337 PRO B O 1
ATOM 1959 N N . SER B 1 31 ? 21.887 48.943 65.157 1.00 66.14 338 SER B N 1
ATOM 1960 C CA . SER B 1 31 ? 20.978 47.794 65.127 1.00 66.49 338 SER B CA 1
ATOM 1961 C C . SER B 1 31 ? 21.252 46.767 66.224 1.00 66.32 338 SER B C 1
ATOM 1962 O O . SER B 1 31 ? 20.365 45.989 66.584 1.00 67.60 338 SER B O 1
ATOM 1965 N N . CYS B 1 32 ? 22.476 46.751 66.744 1.00 65.18 339 CYS B N 1
ATOM 1966 C CA . CYS B 1 32 ? 22.850 45.797 67.788 1.00 63.44 339 CYS B CA 1
ATOM 1967 C C . CYS B 1 32 ? 23.011 46.412 69.168 1.00 60.63 339 CYS B C 1
ATOM 1968 O O . CYS B 1 32 ? 23.663 45.819 70.032 1.00 60.67 339 CYS B O 1
ATOM 1971 N N . LEU B 1 33 ? 22.431 47.587 69.392 1.00 56.47 340 LEU B N 1
ATOM 1972 C CA . LEU B 1 33 ? 22.568 48.214 70.701 1.00 51.91 340 LEU B CA 1
ATOM 1973 C C . LEU B 1 33 ? 21.880 47.395 71.784 1.00 49.78 340 LEU B C 1
ATOM 1974 O O . LEU B 1 33 ? 20.846 46.778 71.548 1.00 49.71 340 LEU B O 1
ATOM 1979 N N . ASP B 1 34 ? 22.478 47.395 72.969 1.00 47.96 341 ASP B N 1
ATOM 1980 C CA . ASP B 1 34 ? 21.975 46.660 74.119 1.00 45.73 341 ASP B CA 1
ATOM 1981 C C . ASP B 1 34 ? 21.165 47.619 74.983 1.00 44.67 341 ASP B C 1
ATOM 1982 O O . ASP B 1 34 ? 21.707 48.587 75.513 1.00 43.84 341 ASP B O 1
ATOM 1987 N N . TYR B 1 35 ? 19.868 47.345 75.117 1.00 44.15 342 TYR B N 1
ATOM 1988 C CA . TYR B 1 35 ? 18.969 48.190 75.898 1.00 43.54 342 TYR B CA 1
ATOM 1989 C C . TYR B 1 35 ? 18.571 47.591 77.240 1.00 43.36 342 TYR B C 1
ATOM 1990 O O . TYR B 1 35 ? 17.776 48.184 77.970 1.00 43.35 342 TYR B O 1
ATOM 1999 N N . SER B 1 36 ? 19.128 46.430 77.572 1.00 43.15 343 SER B N 1
ATOM 2000 C CA . SER B 1 36 ? 18.789 45.744 78.823 1.00 43.45 343 SER B CA 1
ATOM 2001 C C . SER B 1 36 ? 19.055 46.538 80.099 1.00 43.91 343 SER B C 1
ATOM 2002 O O . SER B 1 36 ? 18.512 46.212 81.154 1.00 44.08 343 SER B O 1
ATOM 2005 N N . HIS B 1 37 ? 19.881 47.575 80.016 1.00 44.21 344 HIS B N 1
ATOM 2006 C CA . HIS B 1 37 ? 20.183 48.376 81.198 1.00 44.07 344 HIS B CA 1
ATOM 2007 C C . HIS B 1 37 ? 19.419 49.698 81.195 1.00 43.35 344 HIS B C 1
ATOM 2008 O O . HIS B 1 37 ? 19.279 50.341 82.232 1.00 43.17 344 HIS B O 1
ATOM 2015 N N . TYR B 1 38 ? 18.929 50.091 80.024 1.00 43.59 345 TYR B N 1
ATOM 2016 C CA . TYR B 1 38 ? 18.221 51.360 79.840 1.00 43.41 345 TYR B CA 1
ATOM 2017 C C . TYR B 1 38 ? 17.167 51.771 80.874 1.00 45.23 345 TYR B C 1
ATOM 2018 O O . TYR B 1 38 ? 17.213 52.883 81.399 1.00 44.90 345 TYR B O 1
ATOM 2027 N N . GLU B 1 39 ? 16.206 50.899 81.157 1.00 47.58 346 GLU B N 1
ATOM 2028 C CA . GLU B 1 39 ? 15.175 51.248 82.125 1.00 51.03 346 GLU B CA 1
ATOM 2029 C C . GLU B 1 39 ? 15.726 51.286 83.542 1.00 52.38 346 GLU B C 1
ATOM 2030 O O . GLU B 1 39 ? 16.352 50.336 84.009 1.00 52.23 346 GLU B O 1
ATOM 2036 N N . GLU B 1 40 ? 15.483 52.406 84.213 1.00 53.73 347 GLU B N 1
ATOM 2037 C CA . GLU B 1 40 ? 15.945 52.630 85.574 1.00 55.56 347 GLU B CA 1
ATOM 2038 C C . GLU B 1 40 ? 15.172 51.781 86.591 1.00 55.71 347 GLU B C 1
ATOM 2039 O O . GLU B 1 40 ? 13.962 51.925 86.756 1.00 56.30 347 GLU B O 1
ATOM 2045 N N . GLN B 1 41 ? 15.885 50.874 87.250 1.00 55.69 348 GLN B N 1
ATOM 2046 C CA . GLN B 1 41 ? 15.293 49.992 88.247 1.00 55.87 348 GLN B CA 1
ATOM 2047 C C . GLN B 1 41 ? 15.915 50.283 89.610 1.00 56.43 348 GLN B C 1
ATOM 2048 O O . GLN B 1 41 ? 16.843 51.095 89.718 1.00 55.74 348 GLN B O 1
ATOM 2050 N N . SER B 1 42 ? 15.400 49.628 90.650 1.00 56.40 349 SER B N 1
ATOM 2051 C CA . SER B 1 42 ? 15.920 49.821 92.004 1.00 56.36 349 SER B CA 1
ATOM 2052 C C . SER B 1 42 ? 17.098 48.878 92.239 1.00 55.78 349 SER B C 1
ATOM 2053 O O . SER B 1 42 ? 16.976 47.668 92.060 1.00 55.42 349 SER B O 1
ATOM 2055 N N . MET B 1 43 ? 18.237 49.443 92.631 1.00 55.77 350 MET B N 1
ATOM 2056 C CA . MET B 1 43 ? 19.445 48.657 92.888 1.00 55.53 350 MET B CA 1
ATOM 2057 C C . MET B 1 43 ? 20.075 49.059 94.220 1.00 54.94 350 MET B C 1
ATOM 2058 O O . MET B 1 43 ? 19.861 50.172 94.710 1.00 54.95 350 MET B O 1
ATOM 2063 N N . SER B 1 44 ? 20.867 48.160 94.795 1.00 53.68 351 SER B N 1
ATOM 2064 C CA . SER B 1 44 ? 21.551 48.478 96.039 1.00 52.88 351 SER B CA 1
ATOM 2065 C C . SER B 1 44 ? 22.629 49.483 95.650 1.00 51.54 351 SER B C 1
ATOM 2066 O O . SER B 1 44 ? 22.940 49.624 94.468 1.00 51.55 351 SER B O 1
ATOM 2069 N N . GLU B 1 45 ? 23.186 50.194 96.622 1.00 50.52 352 GLU B N 1
ATOM 2070 C CA . GLU B 1 45 ? 24.231 51.163 96.316 1.00 49.95 352 GLU B CA 1
ATOM 2071 C C . GLU B 1 45 ? 25.410 50.426 95.671 1.00 49.46 352 GLU B C 1
ATOM 2072 O O . GLU B 1 45 ? 26.065 50.946 94.762 1.00 49.58 352 GLU B O 1
ATOM 2074 N N . ALA B 1 46 ? 25.662 49.204 96.133 1.00 47.52 353 ALA B N 1
ATOM 2075 C CA . ALA B 1 46 ? 26.753 48.399 95.599 1.00 46.90 353 ALA B CA 1
ATOM 2076 C C . ALA B 1 46 ? 26.535 48.053 94.118 1.00 46.62 353 ALA B C 1
ATOM 2077 O O . ALA B 1 46 ? 27.438 48.203 93.299 1.00 45.10 353 ALA B O 1
ATOM 2079 N N . ASP B 1 47 ? 25.340 47.581 93.781 1.00 46.99 354 ASP B N 1
ATOM 2080 C CA . ASP B 1 47 ? 25.042 47.232 92.401 1.00 46.93 354 ASP B CA 1
ATOM 2081 C C . ASP B 1 47 ? 25.265 48.425 91.476 1.00 46.00 354 ASP B C 1
ATOM 2082 O O . ASP B 1 47 ? 25.658 48.256 90.322 1.00 45.62 354 ASP B O 1
ATOM 2087 N N . LYS B 1 48 ? 25.032 49.631 91.987 1.00 45.07 355 LYS B N 1
ATOM 2088 C CA . LYS B 1 48 ? 25.223 50.838 91.193 1.00 43.63 355 LYS B CA 1
ATOM 2089 C C . LYS B 1 48 ? 26.681 50.935 90.756 1.00 42.55 355 LYS B C 1
ATOM 2090 O O . LYS B 1 48 ? 26.973 51.140 89.578 1.00 42.96 355 LYS B O 1
ATOM 2092 N N . VAL B 1 49 ? 27.594 50.774 91.708 1.00 40.53 356 VAL B N 1
ATOM 2093 C CA . VAL B 1 49 ? 29.022 50.839 91.420 1.00 38.70 356 VAL B CA 1
ATOM 2094 C C . VAL B 1 49 ? 29.427 49.713 90.474 1.00 38.64 356 VAL B C 1
ATOM 2095 O O . VAL B 1 49 ? 30.235 49.910 89.567 1.00 38.40 356 VAL B O 1
ATOM 2099 N N . GLN B 1 50 ? 28.867 48.529 90.692 1.00 38.19 357 GLN B N 1
ATOM 2100 C CA . GLN B 1 50 ? 29.176 47.386 89.849 1.00 39.08 357 GLN B CA 1
ATOM 2101 C C . GLN B 1 50 ? 28.799 47.646 88.391 1.00 38.50 357 GLN B C 1
ATOM 2102 O O . GLN B 1 50 ? 29.551 47.311 87.471 1.00 37.94 357 GLN B O 1
ATOM 2108 N N . GLN B 1 51 ? 27.633 48.248 88.188 1.00 38.42 358 GLN B N 1
ATOM 2109 C CA . GLN B 1 51 ? 27.151 48.553 86.842 1.00 38.55 358 GLN B CA 1
ATOM 2110 C C . GLN B 1 51 ? 28.104 49.525 86.148 1.00 36.43 358 GLN B C 1
ATOM 2111 O O . GLN B 1 51 ? 28.330 49.439 84.946 1.00 35.96 358 GLN B O 1
ATOM 2117 N N . PHE B 1 52 ? 28.666 50.444 86.920 1.00 34.67 359 PHE B N 1
ATOM 2118 C CA . PHE B 1 52 ? 29.600 51.425 86.392 1.00 33.16 359 PHE B CA 1
ATOM 2119 C C . PHE B 1 52 ? 30.916 50.756 86.004 1.00 32.05 359 PHE B C 1
ATOM 2120 O O . PHE B 1 52 ? 31.462 50.999 84.922 1.00 29.11 359 PHE B O 1
ATOM 2128 N N . TYR B 1 53 ? 31.434 49.933 86.910 1.00 31.16 360 TYR B N 1
ATOM 2129 C CA . TYR B 1 53 ? 32.674 49.217 86.652 1.00 31.13 360 TYR B CA 1
ATOM 2130 C C . TYR B 1 53 ? 32.499 48.330 85.428 1.00 30.31 360 TYR B C 1
ATOM 2131 O O . TYR B 1 53 ? 33.340 48.319 84.534 1.00 29.39 360 TYR B O 1
ATOM 2140 N N . GLN B 1 54 ? 31.398 47.583 85.411 1.00 31.01 361 GLN B N 1
ATOM 2141 C CA . GLN B 1 54 ? 31.085 46.667 84.318 1.00 32.03 361 GLN B CA 1
ATOM 2142 C C . GLN B 1 54 ? 31.033 47.405 82.996 1.00 30.49 361 GLN B C 1
ATOM 2143 O O . GLN B 1 54 ? 31.600 46.968 82.004 1.00 29.81 361 GLN B O 1
ATOM 2149 N N . LEU B 1 55 ? 30.336 48.531 82.993 1.00 30.56 362 LEU B N 1
ATOM 2150 C CA . LEU B 1 55 ? 30.208 49.348 81.799 1.00 30.83 362 LEU B CA 1
ATOM 2151 C C . LEU B 1 55 ? 31.597 49.786 81.317 1.00 30.40 362 LEU B C 1
ATOM 2152 O O . LEU B 1 55 ? 31.907 49.768 80.123 1.00 28.29 362 LEU B O 1
ATOM 2157 N N . LEU B 1 56 ? 32.435 50.160 82.268 1.00 29.86 363 LEU B N 1
ATOM 2158 C CA . LEU B 1 56 ? 33.781 50.614 81.971 1.00 31.19 363 LEU B CA 1
ATOM 2159 C C . LEU B 1 56 ? 34.708 49.490 81.475 1.00 31.29 363 LEU B C 1
ATOM 2160 O O . LEU B 1 56 ? 35.457 49.675 80.510 1.00 30.62 363 LEU B O 1
ATOM 2165 N N . THR B 1 57 ? 34.661 48.332 82.130 1.00 30.90 364 THR B N 1
ATOM 2166 C CA . THR B 1 57 ? 35.517 47.218 81.736 1.00 30.72 364 THR B CA 1
ATOM 2167 C C . THR B 1 57 ? 35.110 46.595 80.398 1.00 31.25 364 THR B C 1
ATOM 2168 O O . THR B 1 57 ? 35.966 46.346 79.543 1.00 31.68 364 THR B O 1
ATOM 2172 N N . SER B 1 58 ? 33.816 46.358 80.197 1.00 30.73 365 SER B N 1
ATOM 2173 C CA . SER B 1 58 ? 33.378 45.776 78.935 1.00 31.69 365 SER B CA 1
ATOM 2174 C C . SER B 1 58 ? 33.696 46.701 77.759 1.00 31.54 365 SER B C 1
ATOM 2175 O O . SER B 1 58 ? 34.040 46.228 76.669 1.00 31.66 365 SER B O 1
ATOM 2178 N N . SER B 1 59 ? 33.598 48.010 77.975 1.00 29.27 366 SER B N 1
ATOM 2179 C CA . SER B 1 59 ? 33.896 48.960 76.912 1.00 29.33 366 SER B CA 1
ATOM 2180 C C . SER B 1 59 ? 35.385 48.961 76.604 1.00 29.58 366 SER B C 1
ATOM 2181 O O . SER B 1 59 ? 35.776 48.991 75.443 1.00 28.48 366 SER B O 1
ATOM 2184 N N . VAL B 1 60 ? 36.212 48.934 77.646 1.00 30.40 367 VAL B N 1
ATOM 2185 C CA . VAL B 1 60 ? 37.660 48.907 77.458 1.00 31.41 367 VAL B CA 1
ATOM 2186 C C . VAL B 1 60 ? 38.037 47.630 76.696 1.00 31.90 367 VAL B C 1
ATOM 2187 O O . VAL B 1 60 ? 38.946 47.655 75.859 1.00 31.48 367 VAL B O 1
ATOM 2191 N N . ASP B 1 61 ? 37.342 46.524 76.977 1.00 31.47 368 ASP B N 1
ATOM 2192 C CA . ASP B 1 61 ? 37.623 45.275 76.269 1.00 32.91 368 ASP B CA 1
ATOM 2193 C C . ASP B 1 61 ? 37.471 45.510 74.766 1.00 31.72 368 ASP B C 1
ATOM 2194 O O . ASP B 1 61 ? 38.338 45.131 73.987 1.00 31.68 368 ASP B O 1
ATOM 2199 N N . VAL B 1 62 ? 36.370 46.136 74.362 1.00 29.47 369 VAL B N 1
ATOM 2200 C CA . VAL B 1 62 ? 36.148 46.411 72.948 1.00 28.63 369 VAL B CA 1
ATOM 2201 C C . VAL B 1 62 ? 37.250 47.313 72.406 1.00 28.17 369 VAL B C 1
ATOM 2202 O O . VAL B 1 62 ? 37.724 47.134 71.289 1.00 28.32 369 VAL B O 1
ATOM 2206 N N . ILE B 1 63 ? 37.662 48.281 73.210 1.00 28.03 370 ILE B N 1
ATOM 2207 C CA . ILE B 1 63 ? 38.719 49.192 72.817 1.00 28.74 370 ILE B CA 1
ATOM 2208 C C . ILE B 1 63 ? 40.028 48.411 72.642 1.00 30.03 370 ILE B C 1
ATOM 2209 O O . ILE B 1 63 ? 40.885 48.767 71.826 1.00 28.74 370 ILE B O 1
ATOM 2214 N N . LYS B 1 64 ? 40.166 47.340 73.414 1.00 30.91 371 LYS B N 1
ATOM 2215 C CA . LYS B 1 64 ? 41.329 46.473 73.332 1.00 33.08 371 LYS B CA 1
ATOM 2216 C C . LYS B 1 64 ? 41.392 45.924 71.896 1.00 32.79 371 LYS B C 1
ATOM 2217 O O . LYS B 1 64 ? 42.458 45.875 71.279 1.00 30.64 371 LYS B O 1
ATOM 2223 N N . GLN B 1 65 ? 40.233 45.537 71.366 1.00 33.01 372 GLN B N 1
ATOM 2224 C CA . GLN B 1 65 ? 40.143 45.007 70.008 1.00 34.73 372 GLN B CA 1
ATOM 2225 C C . GLN B 1 65 ? 40.614 46.012 68.953 1.00 35.04 372 GLN B C 1
ATOM 2226 O O . GLN B 1 65 ? 41.230 45.636 67.958 1.00 35.59 372 GLN B O 1
ATOM 2232 N N . PHE B 1 66 ? 40.320 47.287 69.166 1.00 33.79 373 PHE B N 1
ATOM 2233 C CA . PHE B 1 66 ? 40.751 48.308 68.231 1.00 33.07 373 PHE B CA 1
ATOM 2234 C C . PHE B 1 66 ? 42.281 48.427 68.264 1.00 32.85 373 PHE B C 1
ATOM 2235 O O . PHE B 1 66 ? 42.935 48.421 67.222 1.00 32.08 373 PHE B O 1
ATOM 2243 N N . ALA B 1 67 ? 42.847 48.522 69.463 1.00 33.79 374 ALA B N 1
ATOM 2244 C CA . ALA B 1 67 ? 44.292 48.645 69.615 1.00 34.59 374 ALA B CA 1
ATOM 2245 C C . ALA B 1 67 ? 45.043 47.472 68.993 1.00 36.61 374 ALA B C 1
ATOM 2246 O O . ALA B 1 67 ? 46.103 47.651 68.390 1.00 37.61 374 ALA B O 1
ATOM 2248 N N . GLU B 1 68 ? 44.495 46.270 69.124 1.00 36.95 375 GLU B N 1
ATOM 2249 C CA . GLU B 1 68 ? 45.170 45.105 68.580 1.00 39.27 375 GLU B CA 1
ATOM 2250 C C . GLU B 1 68 ? 45.165 45.067 67.064 1.00 39.44 375 GLU B C 1
ATOM 2251 O O . GLU B 1 68 ? 45.826 44.228 66.462 1.00 40.26 375 GLU B O 1
ATOM 2257 N N . LYS B 1 69 ? 44.433 45.987 66.445 1.00 39.21 376 LYS B N 1
ATOM 2258 C CA . LYS B 1 69 ? 44.359 46.026 64.993 1.00 38.76 376 LYS B CA 1
ATOM 2259 C C . LYS B 1 69 ? 45.177 47.165 64.381 1.00 37.75 376 LYS B C 1
ATOM 2260 O O . LYS B 1 69 ? 45.138 47.390 63.167 1.00 36.95 376 LYS B O 1
ATOM 2266 N N . ILE B 1 70 ? 45.922 47.878 65.218 1.00 36.20 377 ILE B N 1
ATOM 2267 C CA . ILE B 1 70 ? 46.745 48.966 64.723 1.00 35.90 377 ILE B CA 1
ATOM 2268 C C . ILE B 1 70 ? 48.023 48.350 64.170 1.00 37.43 377 ILE B C 1
ATOM 2269 O O . ILE B 1 70 ? 48.847 47.839 64.919 1.00 38.31 377 ILE B O 1
ATOM 2274 N N . PRO B 1 71 ? 48.202 48.380 62.841 1.00 38.43 378 PRO B N 1
ATOM 2275 C CA . PRO B 1 71 ? 49.423 47.795 62.280 1.00 39.02 378 PRO B CA 1
ATOM 2276 C C . PRO B 1 71 ? 50.685 48.350 62.930 1.00 39.28 378 PRO B C 1
ATOM 2277 O O . PRO B 1 71 ? 50.886 49.557 62.987 1.00 39.76 378 PRO B O 1
ATOM 2281 N N . GLY B 1 72 ? 51.520 47.457 63.449 1.00 39.72 379 GLY B N 1
ATOM 2282 C CA . GLY B 1 72 ? 52.745 47.883 64.096 1.00 39.75 379 GLY B CA 1
ATOM 2283 C C . GLY B 1 72 ? 52.652 47.773 65.603 1.00 40.28 379 GLY B C 1
ATOM 2284 O O . GLY B 1 72 ? 53.666 47.756 66.302 1.00 39.09 379 GLY B O 1
ATOM 2285 N N . TYR B 1 73 ? 51.425 47.688 66.106 1.00 41.02 380 TYR B N 1
ATOM 2286 C CA . TYR B 1 73 ? 51.195 47.590 67.542 1.00 41.65 380 TYR B CA 1
ATOM 2287 C C . TYR B 1 73 ? 51.772 46.298 68.108 1.00 42.21 380 TYR B C 1
ATOM 2288 O O . TYR B 1 73 ? 52.408 46.311 69.164 1.00 41.43 380 TYR B O 1
ATOM 2297 N N . PHE B 1 74 ? 51.550 45.187 67.407 1.00 43.25 381 PHE B N 1
ATOM 2298 C CA . PHE B 1 74 ? 52.063 43.901 67.866 1.00 45.02 381 PHE B CA 1
ATOM 2299 C C . PHE B 1 74 ? 53.570 43.758 67.672 1.00 45.93 381 PHE B C 1
ATOM 2300 O O . PHE B 1 74 ? 54.176 42.811 68.168 1.00 46.82 381 PHE B O 1
ATOM 2308 N N . ASP B 1 75 ? 54.173 44.697 66.952 1.00 46.72 382 ASP B N 1
ATOM 2309 C CA . ASP B 1 75 ? 55.611 44.671 66.730 1.00 47.68 382 ASP B CA 1
ATOM 2310 C C . ASP B 1 75 ? 56.321 45.284 67.927 1.00 47.77 382 ASP B C 1
ATOM 2311 O O . ASP B 1 75 ? 57.540 45.213 68.041 1.00 48.55 382 ASP B O 1
ATOM 2316 N N . LEU B 1 76 ? 55.551 45.899 68.816 1.00 47.10 383 LEU B N 1
ATOM 2317 C CA . LEU B 1 76 ? 56.119 46.503 70.009 1.00 46.21 383 LEU B CA 1
ATOM 2318 C C . LEU B 1 76 ? 56.222 45.414 71.063 1.00 45.89 383 LEU B C 1
ATOM 2319 O O . LEU B 1 76 ? 55.468 44.447 71.029 1.00 44.72 383 LEU B O 1
ATOM 2324 N N . LEU B 1 77 ? 57.154 45.568 71.995 1.00 45.66 384 LEU B N 1
ATOM 2325 C CA . LEU B 1 77 ? 57.314 44.593 73.065 1.00 46.59 384 LEU B CA 1
ATOM 2326 C C . LEU B 1 77 ? 56.053 44.558 73.930 1.00 46.59 384 LEU B C 1
ATOM 2327 O O . LEU B 1 77 ? 55.529 45.604 74.306 1.00 47.74 384 LEU B O 1
ATOM 2332 N N . PRO B 1 78 ? 55.552 43.352 74.257 1.00 46.45 385 PRO B N 1
ATOM 2333 C CA . PRO B 1 78 ? 54.351 43.204 75.083 1.00 45.68 385 PRO B CA 1
ATOM 2334 C C . PRO B 1 78 ? 54.337 44.132 76.295 1.00 45.27 385 PRO B C 1
ATOM 2335 O O . PRO B 1 78 ? 53.307 44.710 76.617 1.00 45.26 385 PRO B O 1
ATOM 2339 N N . GLU B 1 79 ? 55.482 44.266 76.958 1.00 45.21 386 GLU B N 1
ATOM 2340 C CA . GLU B 1 79 ? 55.612 45.132 78.128 1.00 46.24 386 GLU B CA 1
ATOM 2341 C C . GLU B 1 79 ? 55.139 46.529 77.761 1.00 44.65 386 GLU B C 1
ATOM 2342 O O . GLU B 1 79 ? 54.430 47.183 78.522 1.00 44.10 386 GLU B O 1
ATOM 2348 N N . ASP B 1 80 ? 55.551 46.986 76.585 1.00 43.27 387 ASP B N 1
ATOM 2349 C CA . ASP B 1 80 ? 55.168 48.308 76.132 1.00 41.71 387 ASP B CA 1
ATOM 2350 C C . ASP B 1 80 ? 53.732 48.313 75.642 1.00 40.41 387 ASP B C 1
ATOM 2351 O O . ASP B 1 80 ? 53.004 49.278 75.866 1.00 39.61 387 ASP B O 1
ATOM 2356 N N . GLN B 1 81 ? 53.317 47.228 74.994 1.00 39.99 388 GLN B N 1
ATOM 2357 C CA . GLN B 1 81 ? 51.943 47.129 74.512 1.00 39.18 388 GLN B CA 1
ATOM 2358 C C . GLN B 1 81 ? 50.985 47.332 75.684 1.00 39.12 388 GLN B C 1
ATOM 2359 O O . GLN B 1 81 ? 50.039 48.115 75.587 1.00 37.68 388 GLN B O 1
ATOM 2365 N N . GLU B 1 82 ? 51.260 46.625 76.786 1.00 39.53 389 GLU B N 1
ATOM 2366 C CA . GLU B 1 82 ? 50.450 46.672 78.003 1.00 40.53 389 GLU B CA 1
ATOM 2367 C C . GLU B 1 82 ? 50.475 48.056 78.634 1.00 39.32 389 GLU B C 1
ATOM 2368 O O . GLU B 1 82 ? 49.438 48.588 79.003 1.00 39.92 389 GLU B O 1
ATOM 2374 N N . LEU B 1 83 ? 51.661 48.640 78.746 1.00 38.10 390 LEU B N 1
ATOM 2375 C CA . LEU B 1 83 ? 51.794 49.958 79.347 1.00 37.73 390 LEU B CA 1
ATOM 2376 C C . LEU B 1 83 ? 50.983 51.024 78.609 1.00 36.38 390 LEU B C 1
ATOM 2377 O O . LEU B 1 83 ? 50.274 51.816 79.232 1.00 34.02 390 LEU B O 1
ATOM 2382 N N . LEU B 1 84 ? 51.097 51.042 77.284 1.00 34.67 391 LEU B N 1
ATOM 2383 C CA . LEU B 1 84 ? 50.375 52.012 76.475 1.00 33.31 391 LEU B CA 1
ATOM 2384 C C . LEU B 1 84 ? 48.865 51.858 76.641 1.00 33.04 391 LEU B C 1
ATOM 2385 O O . LEU B 1 84 ? 48.152 52.835 76.883 1.00 32.64 391 LEU B O 1
ATOM 2390 N N . PHE B 1 85 ? 48.375 50.629 76.541 1.00 31.94 392 PHE B N 1
ATOM 2391 C CA . PHE B 1 85 ? 46.944 50.425 76.652 1.00 33.24 392 PHE B CA 1
ATOM 2392 C C . PHE B 1 85 ? 46.373 50.771 78.012 1.00 34.11 392 PHE B C 1
ATOM 2393 O O . PHE B 1 85 ? 45.330 51.398 78.095 1.00 34.80 392 PHE B O 1
ATOM 2401 N N . GLN B 1 86 ? 47.049 50.356 79.077 1.00 35.14 393 GLN B N 1
ATOM 2402 C CA . GLN B 1 86 ? 46.574 50.634 80.422 1.00 35.70 393 GLN B CA 1
ATOM 2403 C C . GLN B 1 86 ? 46.586 52.128 80.673 1.00 35.67 393 GLN B C 1
ATOM 2404 O O . GLN B 1 86 ? 45.679 52.663 81.313 1.00 35.47 393 GLN B O 1
ATOM 2410 N N . SER B 1 87 ? 47.617 52.795 80.159 1.00 33.93 394 SER B N 1
ATOM 2411 C CA . SER B 1 87 ? 47.761 54.235 80.315 1.00 33.36 394 SER B CA 1
ATOM 2412 C C . SER B 1 87 ? 46.790 55.000 79.428 1.00 32.55 394 SER B C 1
ATOM 2413 O O . SER B 1 87 ? 46.519 56.163 79.670 1.00 32.73 394 SER B O 1
ATOM 2416 N N . ALA B 1 88 ? 46.263 54.346 78.402 1.00 32.28 395 ALA B N 1
ATOM 2417 C CA . ALA B 1 88 ? 45.360 55.021 77.482 1.00 32.13 395 ALA B CA 1
ATOM 2418 C C . ALA B 1 88 ? 43.901 54.583 77.554 1.00 31.41 395 ALA B C 1
ATOM 2419 O O . ALA B 1 88 ? 43.028 55.250 77.005 1.00 31.22 395 ALA B O 1
ATOM 2421 N N . SER B 1 89 ? 43.642 53.472 78.232 1.00 29.83 396 SER B N 1
ATOM 2422 C CA . SER B 1 89 ? 42.295 52.922 78.328 1.00 29.66 396 SER B CA 1
ATOM 2423 C C . SER B 1 89 ? 41.193 53.906 78.710 1.00 27.97 396 SER B C 1
ATOM 2424 O O . SER B 1 89 ? 40.186 54.013 78.013 1.00 26.98 396 SER B O 1
ATOM 2427 N N . LEU B 1 90 ? 41.359 54.614 79.818 1.00 27.34 397 LEU B N 1
ATOM 2428 C CA . LEU B 1 90 ? 40.324 55.546 80.223 1.00 28.33 397 LEU B CA 1
ATOM 2429 C C . LEU B 1 90 ? 40.130 56.628 79.144 1.00 27.78 397 LEU B C 1
ATOM 2430 O O . LEU B 1 90 ? 39.006 56.891 78.719 1.00 27.71 397 LEU B O 1
ATOM 2435 N N . GLU B 1 91 ? 41.217 57.227 78.671 1.00 28.14 398 GLU B N 1
ATOM 2436 C CA . GLU B 1 91 ? 41.109 58.252 77.631 1.00 30.86 398 GLU B CA 1
ATOM 2437 C C . GLU B 1 91 ? 40.340 57.757 76.394 1.00 30.71 398 GLU B C 1
ATOM 2438 O O . GLU B 1 91 ? 39.427 58.433 75.915 1.00 28.89 398 GLU B O 1
ATOM 2444 N N . LEU B 1 92 ? 40.710 56.583 75.885 1.00 29.80 399 LEU B N 1
ATOM 2445 C CA . LEU B 1 92 ? 40.046 56.017 74.715 1.00 30.38 399 LEU B CA 1
ATOM 2446 C C . LEU B 1 92 ? 38.563 55.847 74.987 1.00 29.24 399 LEU B C 1
ATOM 2447 O O . LEU B 1 92 ? 37.721 56.144 74.134 1.00 28.74 399 LEU B O 1
ATOM 2452 N N . PHE B 1 93 ? 38.246 55.373 76.184 1.00 28.92 400 PHE B N 1
ATOM 2453 C CA . PHE B 1 93 ? 36.860 55.187 76.575 1.00 28.46 400 PHE B CA 1
ATOM 2454 C C . PHE B 1 93 ? 36.152 56.541 76.500 1.00 29.14 400 PHE B C 1
ATOM 2455 O O . PHE B 1 93 ? 35.064 56.655 75.958 1.00 29.49 400 PHE B O 1
ATOM 2463 N N . VAL B 1 94 ? 36.788 57.564 77.054 1.00 28.87 401 VAL B N 1
ATOM 2464 C CA . VAL B 1 94 ? 36.221 58.897 77.060 1.00 28.98 401 VAL B CA 1
ATOM 2465 C C . VAL B 1 94 ? 36.125 59.461 75.645 1.00 29.62 401 VAL B C 1
ATOM 2466 O O . VAL B 1 94 ? 35.101 60.038 75.266 1.00 27.69 401 VAL B O 1
ATOM 2470 N N . LEU B 1 95 ? 37.189 59.277 74.865 1.00 29.93 402 LEU B N 1
ATOM 2471 C CA . LEU B 1 95 ? 37.239 59.789 73.494 1.00 31.64 402 LEU B CA 1
ATOM 2472 C C . LEU B 1 95 ? 36.093 59.260 72.632 1.00 33.03 402 LEU B C 1
ATOM 2473 O O . LEU B 1 95 ? 35.339 60.045 72.052 1.00 33.95 402 LEU B O 1
ATOM 2478 N N . ARG B 1 96 ? 35.949 57.940 72.560 1.00 32.09 403 ARG B N 1
ATOM 2479 C CA . ARG B 1 96 ? 34.883 57.350 71.767 1.00 33.11 403 ARG B CA 1
ATOM 2480 C C . ARG B 1 96 ? 33.501 57.751 72.283 1.00 33.71 403 ARG B C 1
ATOM 2481 O O . ARG B 1 96 ? 32.584 58.015 71.494 1.00 33.56 403 ARG B O 1
ATOM 2489 N N . LEU B 1 97 ? 33.358 57.819 73.603 1.00 32.81 404 LEU B N 1
ATOM 2490 C CA . LEU B 1 97 ? 32.091 58.214 74.201 1.00 32.66 404 LEU B CA 1
ATOM 2491 C C . LEU B 1 97 ? 31.714 59.631 73.751 1.00 32.73 404 LEU B C 1
ATOM 2492 O O . LEU B 1 97 ? 30.563 59.904 73.385 1.00 32.20 404 LEU B O 1
ATOM 2497 N N . ALA B 1 98 ? 32.695 60.524 73.764 1.00 32.03 405 ALA B N 1
ATOM 2498 C CA . ALA B 1 98 ? 32.469 61.906 73.360 1.00 32.97 405 ALA B CA 1
ATOM 2499 C C . ALA B 1 98 ? 32.156 61.993 71.865 1.00 33.15 405 ALA B C 1
ATOM 2500 O O . ALA B 1 98 ? 31.215 62.679 71.455 1.00 33.02 405 ALA B O 1
ATOM 2502 N N . TYR B 1 99 ? 32.940 61.286 71.057 1.00 32.90 406 TYR B N 1
ATOM 2503 C CA . TYR B 1 99 ? 32.747 61.308 69.613 1.00 34.00 406 TYR B CA 1
ATOM 2504 C C . TYR B 1 99 ? 31.355 60.855 69.170 1.00 35.03 406 TYR B C 1
ATOM 2505 O O . TYR B 1 99 ? 30.716 61.514 68.348 1.00 35.82 406 TYR B O 1
ATOM 2514 N N . ARG B 1 100 ? 30.891 59.736 69.716 1.00 35.67 407 ARG B N 1
ATOM 2515 C CA . ARG B 1 100 ? 29.581 59.197 69.374 1.00 37.41 407 ARG B CA 1
ATOM 2516 C C . ARG B 1 100 ? 28.424 60.026 69.947 1.00 38.67 407 ARG B C 1
ATOM 2517 O O . ARG B 1 100 ? 27.307 59.988 69.429 1.00 37.89 407 ARG B O 1
ATOM 2525 N N . ALA B 1 101 ? 28.687 60.777 71.012 1.00 40.04 408 ALA B N 1
ATOM 2526 C CA . ALA B 1 101 ? 27.638 61.576 71.631 1.00 42.99 408 ALA B CA 1
ATOM 2527 C C . ALA B 1 101 ? 27.159 62.719 70.733 1.00 44.80 408 ALA B C 1
ATOM 2528 O O . ALA B 1 101 ? 27.949 63.353 70.030 1.00 44.67 408 ALA B O 1
ATOM 2530 N N . ARG B 1 102 ? 25.853 62.968 70.762 1.00 46.98 409 ARG B N 1
ATOM 2531 C CA . ARG B 1 102 ? 25.255 64.030 69.961 1.00 50.01 409 ARG B CA 1
ATOM 2532 C C . ARG B 1 102 ? 24.770 65.131 70.894 1.00 51.42 409 ARG B C 1
ATOM 2533 O O . ARG B 1 102 ? 24.187 64.849 71.939 1.00 51.27 409 ARG B O 1
ATOM 2535 N N . ILE B 1 103 ? 25.021 66.383 70.524 1.00 53.99 410 ILE B N 1
ATOM 2536 C CA . ILE B 1 103 ? 24.601 67.512 71.347 1.00 56.30 410 ILE B CA 1
ATOM 2537 C C . ILE B 1 103 ? 23.115 67.399 71.686 1.00 57.32 410 ILE B C 1
ATOM 2538 O O . ILE B 1 103 ? 22.275 67.206 70.801 1.00 57.65 410 ILE B O 1
ATOM 2543 N N . ASP B 1 104 ? 22.801 67.520 72.972 1.00 57.85 411 ASP B N 1
ATOM 2544 C CA . ASP B 1 104 ? 21.426 67.411 73.440 1.00 58.67 411 ASP B CA 1
ATOM 2545 C C . ASP B 1 104 ? 20.828 66.089 72.987 1.00 58.42 411 ASP B C 1
ATOM 2546 O O . ASP B 1 104 ? 20.597 65.866 71.800 1.00 59.23 411 ASP B O 1
ATOM 2551 N N . ASP B 1 105 ? 20.587 65.208 73.944 1.00 57.41 412 ASP B N 1
ATOM 2552 C CA . ASP B 1 105 ? 20.017 63.908 73.651 1.00 56.29 412 ASP B CA 1
ATOM 2553 C C . ASP B 1 105 ? 19.807 63.236 74.988 1.00 54.91 412 ASP B C 1
ATOM 2554 O O . ASP B 1 105 ? 20.630 63.377 75.890 1.00 55.50 412 ASP B O 1
ATOM 2559 N N . THR B 1 106 ? 18.699 62.522 75.124 1.00 52.66 413 THR B N 1
ATOM 2560 C CA . THR B 1 106 ? 18.385 61.849 76.372 1.00 50.76 413 THR B CA 1
ATOM 2561 C C . THR B 1 106 ? 19.325 60.689 76.704 1.00 49.49 413 THR B C 1
ATOM 2562 O O . THR B 1 106 ? 19.715 60.509 77.855 1.00 50.72 413 THR B O 1
ATOM 2566 N N . LYS B 1 107 ? 19.699 59.922 75.688 1.00 47.64 414 LYS B N 1
ATOM 2567 C CA . LYS B 1 107 ? 20.545 58.742 75.851 1.00 45.14 414 LYS B CA 1
ATOM 2568 C C . LYS B 1 107 ? 22.040 58.983 75.686 1.00 43.92 414 LYS B C 1
ATOM 2569 O O . LYS B 1 107 ? 22.495 60.077 75.351 1.00 44.20 414 LYS B O 1
ATOM 2575 N N . LEU B 1 108 ? 22.791 57.914 75.906 1.00 40.94 415 LEU B N 1
ATOM 2576 C CA . LEU B 1 108 ? 24.229 57.928 75.753 1.00 38.57 415 LEU B CA 1
ATOM 2577 C C . LEU B 1 108 ? 24.605 56.489 75.382 1.00 36.38 415 LEU B C 1
ATOM 2578 O O . LEU B 1 108 ? 24.190 55.538 76.042 1.00 35.12 415 LEU B O 1
ATOM 2583 N N . ILE B 1 109 ? 25.368 56.331 74.308 1.00 34.82 416 ILE B N 1
ATOM 2584 C CA . ILE B 1 109 ? 25.770 55.005 73.845 1.00 33.40 416 ILE B CA 1
ATOM 2585 C C . ILE B 1 109 ? 27.233 54.713 74.113 1.00 32.48 416 ILE B C 1
ATOM 2586 O O . ILE B 1 109 ? 28.105 55.508 73.776 1.00 32.12 416 ILE B O 1
ATOM 2591 N N . PHE B 1 110 ? 27.498 53.555 74.704 1.00 32.21 417 PHE B N 1
ATOM 2592 C CA . PHE B 1 110 ? 28.862 53.159 75.002 1.00 32.86 417 PHE B CA 1
ATOM 2593 C C . PHE B 1 110 ? 29.357 52.161 73.976 1.00 33.41 417 PHE B C 1
ATOM 2594 O O . PHE B 1 110 ? 28.581 51.378 73.434 1.00 33.16 417 PHE B O 1
ATOM 2602 N N . CYS B 1 111 ? 30.651 52.193 73.699 1.00 34.37 418 CYS B N 1
ATOM 2603 C CA . CYS B 1 111 ? 31.195 51.308 72.688 1.00 35.68 418 CYS B CA 1
ATOM 2604 C C . CYS B 1 111 ? 31.101 49.822 72.999 1.00 34.98 418 CYS B C 1
ATOM 2605 O O . CYS B 1 111 ? 31.618 48.999 72.249 1.00 35.00 418 CYS B O 1
ATOM 2608 N N . ASN B 1 112 ? 30.436 49.481 74.099 1.00 35.10 419 ASN B N 1
ATOM 2609 C CA . ASN B 1 112 ? 30.230 48.081 74.454 1.00 34.41 419 ASN B CA 1
ATOM 2610 C C . ASN B 1 112 ? 28.792 47.758 74.040 1.00 33.96 419 ASN B C 1
ATOM 2611 O O . ASN B 1 112 ? 28.302 46.661 74.274 1.00 34.52 419 ASN B O 1
ATOM 2616 N N . GLY B 1 113 ? 28.127 48.729 73.420 1.00 32.37 420 GLY B N 1
ATOM 2617 C CA . GLY B 1 113 ? 26.760 48.528 72.972 1.00 31.94 420 GLY B CA 1
ATOM 2618 C C . GLY B 1 113 ? 25.659 48.935 73.946 1.00 31.57 420 GLY B C 1
ATOM 2619 O O . GLY B 1 113 ? 24.499 49.017 73.557 1.00 30.91 420 GLY B O 1
ATOM 2620 N N . THR B 1 114 ? 26.010 49.198 75.202 1.00 30.19 421 THR B N 1
ATOM 2621 C CA . THR B 1 114 ? 25.021 49.587 76.191 1.00 30.22 421 THR B CA 1
ATOM 2622 C C . THR B 1 114 ? 24.507 51.006 75.962 1.00 30.80 421 THR B C 1
ATOM 2623 O O . THR B 1 114 ? 25.276 51.920 75.659 1.00 29.98 421 THR B O 1
ATOM 2627 N N . VAL B 1 115 ? 23.197 51.175 76.098 1.00 30.87 422 VAL B N 1
ATOM 2628 C CA . VAL B 1 115 ? 22.566 52.481 75.938 1.00 32.12 422 VAL B CA 1
ATOM 2629 C C . VAL B 1 115 ? 21.899 52.818 77.272 1.00 33.03 422 VAL B C 1
ATOM 2630 O O . VAL B 1 115 ? 21.173 52.000 77.834 1.00 33.70 422 VAL B O 1
ATOM 2634 N N . LEU B 1 116 ? 22.156 54.017 77.782 1.00 33.76 423 LEU B N 1
ATOM 2635 C CA . LEU B 1 116 ? 21.586 54.443 79.056 1.00 34.84 423 LEU B CA 1
ATOM 2636 C C . LEU B 1 116 ? 21.064 55.872 78.996 1.00 35.35 423 LEU B C 1
ATOM 2637 O O . LEU B 1 116 ? 21.444 56.646 78.113 1.00 35.24 423 LEU B O 1
ATOM 2642 N N . HIS B 1 117 ? 20.191 56.220 79.938 1.00 35.86 424 HIS B N 1
ATOM 2643 C CA . HIS B 1 117 ? 19.679 57.583 80.014 1.00 36.98 424 HIS B CA 1
ATOM 2644 C C . HIS B 1 117 ? 20.884 58.421 80.435 1.00 37.94 424 HIS B C 1
ATOM 2645 O O . HIS B 1 117 ? 21.736 57.947 81.187 1.00 37.07 424 HIS B O 1
ATOM 2652 N N . ARG B 1 118 ? 20.969 59.659 79.965 1.00 39.84 425 ARG B N 1
ATOM 2653 C CA . ARG B 1 118 ? 22.079 60.499 80.375 1.00 41.88 425 ARG B CA 1
ATOM 2654 C C . ARG B 1 118 ? 21.945 60.782 81.866 1.00 43.12 425 ARG B C 1
ATOM 2655 O O . ARG B 1 118 ? 22.931 61.071 82.542 1.00 43.50 425 ARG B O 1
ATOM 2663 N N . THR B 1 119 ? 20.717 60.688 82.370 1.00 43.67 426 THR B N 1
ATOM 2664 C CA . THR B 1 119 ? 20.445 60.923 83.781 1.00 44.17 426 THR B CA 1
ATOM 2665 C C . THR B 1 119 ? 21.002 59.788 84.637 1.00 44.04 426 THR B C 1
ATOM 2666 O O . THR B 1 119 ? 21.354 59.999 85.792 1.00 43.77 426 THR B O 1
ATOM 2670 N N . GLN B 1 120 ? 21.081 58.585 84.072 1.00 43.85 427 GLN B N 1
ATOM 2671 C CA . GLN B 1 120 ? 21.630 57.442 84.800 1.00 44.20 427 GLN B CA 1
ATOM 2672 C C . GLN B 1 120 ? 23.153 57.601 84.892 1.00 44.54 427 GLN B C 1
ATOM 2673 O O . GLN B 1 120 ? 23.754 57.325 85.933 1.00 44.39 427 GLN B O 1
ATOM 2679 N N . CYS B 1 121 ? 23.763 58.061 83.800 1.00 44.75 428 CYS B N 1
ATOM 2680 C CA . CYS B 1 121 ? 25.207 58.263 83.734 1.00 45.68 428 CYS B CA 1
ATOM 2681 C C . CYS B 1 121 ? 25.641 59.428 84.610 1.00 46.88 428 CYS B C 1
ATOM 2682 O O . CYS B 1 121 ? 26.781 59.485 85.070 1.00 46.36 428 CYS B O 1
ATOM 2685 N N . LEU B 1 122 ? 24.731 60.372 84.819 1.00 48.26 429 LEU B N 1
ATOM 2686 C CA . LEU B 1 122 ? 25.032 61.529 85.646 1.00 49.65 429 LEU B CA 1
ATOM 2687 C C . LEU B 1 122 ? 25.211 61.030 87.080 1.00 49.21 429 LEU B C 1
ATOM 2688 O O . LEU B 1 122 ? 26.161 61.406 87.770 1.00 49.02 429 LEU B O 1
ATOM 2693 N N . ARG B 1 123 ? 24.295 60.165 87.511 1.00 48.27 430 ARG B N 1
ATOM 2694 C CA . ARG B 1 123 ? 24.340 59.606 88.855 1.00 47.41 430 ARG B CA 1
ATOM 2695 C C . ARG B 1 123 ? 25.614 58.797 89.073 1.00 46.88 430 ARG B C 1
ATOM 2696 O O . ARG B 1 123 ? 26.203 58.842 90.149 1.00 47.72 430 ARG B O 1
ATOM 2698 N N . SER B 1 124 ? 26.052 58.071 88.049 1.00 46.08 431 SER B N 1
ATOM 2699 C CA . SER B 1 124 ? 27.256 57.247 88.168 1.00 45.50 431 SER B CA 1
ATOM 2700 C C . SER B 1 124 ? 28.571 57.987 87.922 1.00 44.16 431 SER B C 1
ATOM 2701 O O . SER B 1 124 ? 29.506 57.878 88.711 1.00 43.54 431 SER B O 1
ATOM 2704 N N . PHE B 1 125 ? 28.642 58.722 86.820 1.00 43.37 432 PHE B N 1
ATOM 2705 C CA . PHE B 1 125 ? 29.845 59.471 86.471 1.00 44.22 432 PHE B CA 1
ATOM 2706 C C . PHE B 1 125 ? 30.049 60.710 87.333 1.00 44.02 432 PHE B C 1
ATOM 2707 O O . PHE B 1 125 ? 31.167 61.202 87.462 1.00 43.53 432 PHE B O 1
ATOM 2715 N N . GLY B 1 126 ? 28.967 61.221 87.906 1.00 44.32 433 GLY B N 1
ATOM 2716 C CA . GLY B 1 126 ? 29.078 62.425 88.702 1.00 45.41 433 GLY B CA 1
ATOM 2717 C C . GLY B 1 126 ? 29.149 63.572 87.719 1.00 46.09 433 GLY B C 1
ATOM 2718 O O . GLY B 1 126 ? 28.924 63.373 86.527 1.00 46.06 433 GLY B O 1
ATOM 2719 N N . GLU B 1 127 ? 29.476 64.766 88.193 1.00 46.92 434 GLU B N 1
ATOM 2720 C CA . GLU B 1 127 ? 29.557 65.921 87.308 1.00 47.67 434 GLU B CA 1
ATOM 2721 C C . GLU B 1 127 ? 30.643 65.776 86.244 1.00 46.36 434 GLU B C 1
ATOM 2722 O O . GLU B 1 127 ? 30.904 66.696 85.470 1.00 46.40 434 GLU B O 1
ATOM 2728 N N . TRP B 1 128 ? 31.272 64.611 86.200 1.00 44.79 435 TRP B N 1
ATOM 2729 C CA . TRP B 1 128 ? 32.318 64.366 85.221 1.00 42.02 435 TRP B CA 1
ATOM 2730 C C . TRP B 1 128 ? 31.721 64.212 83.815 1.00 41.15 435 TRP B C 1
ATOM 2731 O O . TRP B 1 128 ? 32.371 64.520 82.813 1.00 40.44 435 TRP B O 1
ATOM 2742 N N . LEU B 1 129 ? 30.476 63.752 83.748 1.00 40.27 436 LEU B N 1
ATOM 2743 C CA . LEU B 1 129 ? 29.801 63.565 82.470 1.00 39.60 436 LEU B CA 1
ATOM 2744 C C . LEU B 1 129 ? 29.706 64.917 81.751 1.00 39.50 436 LEU B C 1
ATOM 2745 O O . LEU B 1 129 ? 29.953 65.012 80.545 1.00 38.83 436 LEU B O 1
ATOM 2750 N N . ASN B 1 130 ? 29.377 65.965 82.502 1.00 39.58 437 ASN B N 1
ATOM 2751 C CA . ASN B 1 130 ? 29.244 67.301 81.930 1.00 40.20 437 ASN B CA 1
ATOM 2752 C C . ASN B 1 130 ? 30.499 67.796 81.226 1.00 38.99 437 ASN B C 1
ATOM 2753 O O . ASN B 1 130 ? 30.415 68.409 80.165 1.00 40.09 437 ASN B O 1
ATOM 2758 N N . ASP B 1 131 ? 31.664 67.540 81.802 1.00 38.27 438 ASP B N 1
ATOM 2759 C CA . ASP B 1 131 ? 32.904 67.964 81.166 1.00 38.38 438 ASP B CA 1
ATOM 2760 C C . ASP B 1 131 ? 33.154 67.098 79.929 1.00 36.95 438 ASP B C 1
ATOM 2761 O O . ASP B 1 131 ? 33.789 67.527 78.965 1.00 37.44 438 ASP B O 1
ATOM 2766 N N . ILE B 1 132 ? 32.646 65.873 79.955 1.00 35.42 439 ILE B N 1
ATOM 2767 C CA . ILE B 1 132 ? 32.817 64.993 78.815 1.00 34.83 439 ILE B CA 1
ATOM 2768 C C . ILE B 1 132 ? 31.928 65.462 77.665 1.00 32.90 439 ILE B C 1
ATOM 2769 O O . ILE B 1 132 ? 32.374 65.505 76.526 1.00 31.72 439 ILE B O 1
ATOM 2774 N N . MET B 1 133 ? 30.680 65.824 77.963 1.00 32.94 440 MET B N 1
ATOM 2775 C CA . MET B 1 133 ? 29.773 66.306 76.919 1.00 32.39 440 MET B CA 1
ATOM 2776 C C . MET B 1 133 ? 30.308 67.584 76.300 1.00 34.06 440 MET B C 1
ATOM 2777 O O . MET B 1 133 ? 30.136 67.815 75.098 1.00 34.16 440 MET B O 1
ATOM 2782 N N . GLU B 1 134 ? 30.957 68.420 77.106 1.00 34.61 441 GLU B N 1
ATOM 2783 C CA . GLU B 1 134 ? 31.517 69.646 76.563 1.00 36.65 441 GLU B CA 1
ATOM 2784 C C . GLU B 1 134 ? 32.619 69.254 75.584 1.00 35.81 441 GLU B C 1
ATOM 2785 O O . GLU B 1 134 ? 32.707 69.791 74.482 1.00 36.23 441 GLU B O 1
ATOM 2791 N N . PHE B 1 135 ? 33.464 68.312 75.988 1.00 35.37 442 PHE B N 1
ATOM 2792 C CA . PHE B 1 135 ? 34.532 67.850 75.110 1.00 33.91 442 PHE B CA 1
ATOM 2793 C C . PHE B 1 135 ? 33.875 67.311 73.846 1.00 33.97 442 PHE B C 1
ATOM 2794 O O . PHE B 1 135 ? 34.359 67.517 72.734 1.00 34.22 442 PHE B O 1
ATOM 2802 N N . SER B 1 136 ? 32.766 66.609 74.037 1.00 34.13 443 SER B N 1
ATOM 2803 C CA . SER B 1 136 ? 32.013 66.040 72.936 1.00 35.35 443 SER B CA 1
ATOM 2804 C C . SER B 1 136 ? 31.655 67.141 71.932 1.00 36.36 443 SER B C 1
ATOM 2805 O O . SER B 1 136 ? 31.957 67.041 70.737 1.00 35.01 443 SER B O 1
ATOM 2808 N N . ARG B 1 137 ? 31.026 68.201 72.426 1.00 37.74 444 ARG B N 1
ATOM 2809 C CA . ARG B 1 137 ? 30.634 69.311 71.567 1.00 39.65 444 ARG B CA 1
ATOM 2810 C C . ARG B 1 137 ? 31.860 69.890 70.879 1.00 39.28 444 ARG B C 1
ATOM 2811 O O . ARG B 1 137 ? 31.835 70.192 69.691 1.00 39.78 444 ARG B O 1
ATOM 2819 N N . SER B 1 138 ? 32.934 70.033 71.641 1.00 39.77 445 SER B N 1
ATOM 2820 C CA . SER B 1 138 ? 34.194 70.553 71.132 1.00 40.44 445 SER B CA 1
ATOM 2821 C C . SER B 1 138 ? 34.659 69.756 69.907 1.00 41.03 445 SER B C 1
ATOM 2822 O O . SER B 1 138 ? 35.150 70.322 68.928 1.00 40.62 445 SER B O 1
ATOM 2825 N N . LEU B 1 139 ? 34.502 68.437 69.962 1.00 41.88 446 LEU B N 1
ATOM 2826 C CA . LEU B 1 139 ? 34.909 67.576 68.851 1.00 42.37 446 LEU B CA 1
ATOM 2827 C C . LEU B 1 139 ? 34.034 67.792 67.622 1.00 42.99 446 LEU B C 1
ATOM 2828 O O . LEU B 1 139 ? 34.533 67.874 66.502 1.00 42.35 446 LEU B O 1
ATOM 2833 N N . HIS B 1 140 ? 32.728 67.888 67.837 1.00 44.53 447 HIS B N 1
ATOM 2834 C CA . HIS B 1 140 ? 31.799 68.067 66.737 1.00 47.25 447 HIS B CA 1
ATOM 2835 C C . HIS B 1 140 ? 31.829 69.441 66.060 1.00 48.55 447 HIS B C 1
ATOM 2836 O O . HIS B 1 140 ? 31.384 69.574 64.918 1.00 47.28 447 HIS B O 1
ATOM 2843 N N . ASN B 1 141 ? 32.349 70.456 66.750 1.00 49.25 448 ASN B N 1
ATOM 2844 C CA . ASN B 1 141 ? 32.438 71.784 66.153 1.00 50.56 448 ASN B CA 1
ATOM 2845 C C . ASN B 1 141 ? 33.619 71.769 65.192 1.00 50.42 448 ASN B C 1
ATOM 2846 O O . ASN B 1 141 ? 33.628 72.457 64.170 1.00 50.39 448 ASN B O 1
ATOM 2851 N N . LEU B 1 142 ? 34.617 70.968 65.535 1.00 50.39 449 LEU B N 1
ATOM 2852 C CA . LEU B 1 142 ? 35.812 70.842 64.717 1.00 50.86 449 LEU B CA 1
ATOM 2853 C C . LEU B 1 142 ? 35.489 69.951 63.523 1.00 49.98 449 LEU B C 1
ATOM 2854 O O . LEU B 1 142 ? 36.170 69.989 62.498 1.00 50.36 449 LEU B O 1
ATOM 2859 N N . GLU B 1 143 ? 34.422 69.175 63.657 1.00 49.01 450 GLU B N 1
ATOM 2860 C CA . GLU B 1 143 ? 34.001 68.260 62.606 1.00 50.11 450 GLU B CA 1
ATOM 2861 C C . GLU B 1 143 ? 35.170 67.345 62.257 1.00 48.73 450 GLU B C 1
ATOM 2862 O O . GLU B 1 143 ? 36.101 67.744 61.554 1.00 48.75 450 GLU B O 1
ATOM 2868 N N . ILE B 1 144 ? 35.123 66.121 62.765 1.00 46.30 451 ILE B N 1
ATOM 2869 C CA . ILE B 1 144 ? 36.180 65.159 62.504 1.00 44.34 451 ILE B CA 1
ATOM 2870 C C . ILE B 1 144 ? 35.583 63.975 61.751 1.00 42.90 451 ILE B C 1
ATOM 2871 O O . ILE B 1 144 ? 34.639 63.343 62.223 1.00 41.68 451 ILE B O 1
ATOM 2876 N N . ASP B 1 145 ? 36.111 63.692 60.567 1.00 41.56 452 ASP B N 1
ATOM 2877 C CA . ASP B 1 145 ? 35.604 62.560 59.809 1.00 40.84 452 ASP B CA 1
ATOM 2878 C C . ASP B 1 145 ? 36.083 61.286 60.493 1.00 38.87 452 ASP B C 1
ATOM 2879 O O . ASP B 1 145 ? 36.943 61.333 61.376 1.00 38.05 452 ASP B O 1
ATOM 2884 N N . ILE B 1 146 ? 35.526 60.155 60.087 1.00 37.45 453 ILE B N 1
ATOM 2885 C CA . ILE B 1 146 ? 35.885 58.880 60.689 1.00 37.47 453 ILE B CA 1
ATOM 2886 C C . ILE B 1 146 ? 37.376 58.543 60.529 1.00 35.49 453 ILE B C 1
ATOM 2887 O O . ILE B 1 146 ? 37.989 57.990 61.438 1.00 34.43 453 ILE B O 1
ATOM 2892 N N . SER B 1 147 ? 37.961 58.904 59.391 1.00 33.49 454 SER B N 1
ATOM 2893 C CA . SER B 1 147 ? 39.377 58.637 59.144 1.00 33.34 454 SER B CA 1
ATOM 2894 C C . SER B 1 147 ? 40.283 59.364 60.137 1.00 33.16 454 SER B C 1
ATOM 2895 O O . SER B 1 147 ? 41.197 58.765 60.718 1.00 33.98 454 SER B O 1
ATOM 2898 N N . ALA B 1 148 ? 40.039 60.656 60.326 1.00 31.65 455 ALA B N 1
ATOM 2899 C CA . ALA B 1 148 ? 40.838 61.446 61.252 1.00 31.24 455 ALA B CA 1
ATOM 2900 C C . ALA B 1 148 ? 40.611 60.986 62.696 1.00 30.07 455 ALA B C 1
ATOM 2901 O O . ALA B 1 148 ? 41.552 60.871 63.478 1.00 28.93 455 ALA B O 1
ATOM 2903 N N . PHE B 1 149 ? 39.359 60.718 63.042 1.00 29.91 456 PHE B N 1
ATOM 2904 C CA . PHE B 1 149 ? 39.049 60.276 64.390 1.00 29.93 456 PHE B CA 1
ATOM 2905 C C . PHE B 1 149 ? 39.758 58.957 64.663 1.00 28.91 456 PHE B C 1
ATOM 2906 O O . PHE B 1 149 ? 40.234 58.729 65.764 1.00 27.66 456 PHE B O 1
ATOM 2914 N N . ALA B 1 150 ? 39.828 58.095 63.652 1.00 29.57 457 ALA B N 1
ATOM 2915 C CA . ALA B 1 150 ? 40.490 56.802 63.793 1.00 29.06 457 ALA B CA 1
ATOM 2916 C C . ALA B 1 150 ? 41.964 57.038 64.108 1.00 29.26 457 ALA B C 1
ATOM 2917 O O . ALA B 1 150 ? 42.519 56.411 65.013 1.00 28.87 457 ALA B O 1
ATOM 2919 N N . CYS B 1 151 ? 42.594 57.950 63.373 1.00 29.66 458 CYS B N 1
ATOM 2920 C CA . CYS B 1 151 ? 44.001 58.264 63.624 1.00 31.41 458 CYS B CA 1
ATOM 2921 C C . CYS B 1 151 ? 44.151 58.825 65.036 1.00 31.99 458 CYS B C 1
ATOM 2922 O O . CYS B 1 151 ? 45.094 58.499 65.767 1.00 30.48 458 CYS B O 1
ATOM 2925 N N . LEU B 1 152 ? 43.202 59.676 65.408 1.00 32.84 459 LEU B N 1
ATOM 2926 C CA . LEU B 1 152 ? 43.198 60.301 66.719 1.00 33.12 459 LEU B CA 1
ATOM 2927 C C . LEU B 1 152 ? 43.171 59.239 67.826 1.00 31.91 459 LEU B C 1
ATOM 2928 O O . LEU B 1 152 ? 43.931 59.309 68.786 1.00 30.67 459 LEU B O 1
ATOM 2933 N N . CYS B 1 153 ? 42.291 58.255 67.697 1.00 31.01 460 CYS B N 1
ATOM 2934 C CA . CYS B 1 153 ? 42.227 57.211 68.700 1.00 30.28 460 CYS B CA 1
ATOM 2935 C C . CYS B 1 153 ? 43.576 56.519 68.735 1.00 29.46 460 CYS B C 1
ATOM 2936 O O . CYS B 1 153 ? 44.098 56.218 69.800 1.00 28.88 460 CYS B O 1
ATOM 2939 N N . ALA B 1 154 ? 44.142 56.279 67.558 1.00 28.65 461 ALA B N 1
ATOM 2940 C CA . ALA B 1 154 ? 45.437 55.625 67.464 1.00 29.21 461 ALA B CA 1
ATOM 2941 C C . ALA B 1 154 ? 46.535 56.427 68.196 1.00 30.02 461 ALA B C 1
ATOM 2942 O O . ALA B 1 154 ? 47.398 55.846 68.869 1.00 29.52 461 ALA B O 1
ATOM 2944 N N . LEU B 1 155 ? 46.495 57.755 68.070 1.00 29.93 462 LEU B N 1
ATOM 2945 C CA . LEU B 1 155 ? 47.480 58.616 68.727 1.00 30.63 462 LEU B CA 1
ATOM 2946 C C . LEU B 1 155 ? 47.283 58.729 70.245 1.00 30.79 462 LEU B C 1
ATOM 2947 O O . LEU B 1 155 ? 48.196 59.121 70.970 1.00 31.61 462 LEU B O 1
ATOM 2952 N N . THR B 1 156 ? 46.096 58.387 70.736 1.00 31.44 463 THR B N 1
ATOM 2953 C CA . THR B 1 156 ? 45.856 58.433 72.177 1.00 31.29 463 THR B CA 1
ATOM 2954 C C . THR B 1 156 ? 46.680 57.303 72.809 1.00 31.32 463 THR B C 1
ATOM 2955 O O . THR B 1 156 ? 47.277 57.461 73.876 1.00 30.90 463 THR B O 1
ATOM 2959 N N . LEU B 1 157 ? 46.710 56.173 72.107 1.00 31.13 464 LEU B N 1
ATOM 2960 C CA . LEU B 1 157 ? 47.416 54.964 72.526 1.00 31.27 464 LEU B CA 1
ATOM 2961 C C . LEU B 1 157 ? 48.928 54.987 72.271 1.00 31.78 464 LEU B C 1
ATOM 2962 O O . LEU B 1 157 ? 49.729 54.824 73.186 1.00 30.85 464 LEU B O 1
ATOM 2967 N N . ILE B 1 158 ? 49.309 55.184 71.014 1.00 34.21 465 ILE B N 1
ATOM 2968 C CA . ILE B 1 158 ? 50.714 55.207 70.631 1.00 35.79 465 ILE B CA 1
ATOM 2969 C C . ILE B 1 158 ? 51.288 56.581 70.936 1.00 37.93 465 ILE B C 1
ATOM 2970 O O . ILE B 1 158 ? 51.168 57.507 70.138 1.00 38.78 465 ILE B O 1
ATOM 2975 N N . THR B 1 159 ? 51.918 56.712 72.094 1.00 39.94 466 THR B N 1
ATOM 2976 C CA . THR B 1 159 ? 52.479 57.992 72.498 1.00 41.56 466 THR B CA 1
ATOM 2977 C C . THR B 1 159 ? 53.431 57.769 73.666 1.00 43.18 466 THR B C 1
ATOM 2978 O O . THR B 1 159 ? 53.316 56.774 74.377 1.00 44.20 466 THR B O 1
ATOM 2982 N N . GLU B 1 160 ? 54.361 58.695 73.874 1.00 44.10 467 GLU B N 1
ATOM 2983 C CA . GLU B 1 160 ? 55.323 58.562 74.966 1.00 45.40 467 GLU B CA 1
ATOM 2984 C C . GLU B 1 160 ? 54.640 58.435 76.322 1.00 45.84 467 GLU B C 1
ATO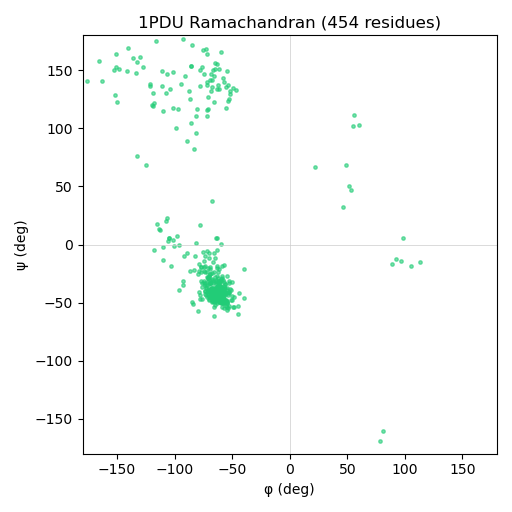M 2985 O O . GLU B 1 160 ? 53.638 59.096 76.597 1.00 45.57 467 GLU B O 1
ATOM 2987 N N . ARG B 1 161 ? 55.176 57.559 77.162 1.00 46.86 468 ARG B N 1
ATOM 2988 C CA . ARG B 1 161 ? 54.642 57.365 78.505 1.00 48.83 468 ARG B CA 1
ATOM 2989 C C . ARG B 1 161 ? 55.802 56.928 79.390 1.00 50.04 468 ARG B C 1
ATOM 2990 O O . ARG B 1 161 ? 56.776 56.351 78.903 1.00 50.72 468 ARG B O 1
ATOM 2998 N N . HIS B 1 162 ? 55.711 57.222 80.681 1.00 50.89 469 HIS B N 1
ATOM 2999 C CA . HIS B 1 162 ? 56.770 56.851 81.601 1.00 51.80 469 HIS B CA 1
ATOM 3000 C C . HIS B 1 162 ? 56.878 55.343 81.710 1.00 51.48 469 HIS B C 1
ATOM 3001 O O . HIS B 1 162 ? 55.901 54.677 82.058 1.00 51.79 469 HIS B O 1
ATOM 3008 N N . GLY B 1 163 ? 58.058 54.805 81.411 1.00 51.18 470 GLY B N 1
ATOM 3009 C CA . GLY B 1 163 ? 58.255 53.370 81.534 1.00 50.51 470 GLY B CA 1
ATOM 3010 C C . GLY B 1 163 ? 58.485 52.553 80.279 1.00 49.98 470 GLY B C 1
ATOM 3011 O O . GLY B 1 163 ? 58.921 51.409 80.362 1.00 49.36 470 GLY B O 1
ATOM 3012 N N . LEU B 1 164 ? 58.198 53.110 79.114 1.00 50.22 471 LEU B N 1
ATOM 3013 C CA . LEU B 1 164 ? 58.402 52.346 77.895 1.00 52.04 471 LEU B CA 1
ATOM 3014 C C . LEU B 1 164 ? 59.791 51.709 77.873 1.00 53.82 471 LEU B C 1
ATOM 3015 O O . LEU B 1 164 ? 60.789 52.344 78.210 1.00 54.00 471 LEU B O 1
ATOM 3020 N N . ARG B 1 165 ? 59.834 50.438 77.495 1.00 55.54 472 ARG B N 1
ATOM 3021 C CA . ARG B 1 165 ? 61.079 49.697 77.416 1.00 57.29 472 ARG B CA 1
ATOM 3022 C C . ARG B 1 165 ? 61.880 50.226 76.232 1.00 57.07 472 ARG B C 1
ATOM 3023 O O . ARG B 1 165 ? 63.089 50.421 76.330 1.00 56.74 472 ARG B O 1
ATOM 3031 N N . GLU B 1 166 ? 61.197 50.466 75.117 1.00 56.88 473 GLU B N 1
ATOM 3032 C CA . GLU B 1 166 ? 61.841 51.003 73.924 1.00 57.26 473 GLU B CA 1
ATOM 3033 C C . GLU B 1 166 ? 61.027 52.155 73.346 1.00 57.51 473 GLU B C 1
ATOM 3034 O O . GLU B 1 166 ? 60.349 52.007 72.324 1.00 58.31 473 GLU B O 1
ATOM 3040 N N . PRO B 1 167 ? 61.101 53.332 73.989 1.00 57.01 474 PRO B N 1
ATOM 3041 C CA . PRO B 1 167 ? 60.382 54.539 73.576 1.00 56.13 474 PRO B CA 1
ATOM 3042 C C . PRO B 1 167 ? 60.622 54.970 72.136 1.00 55.86 474 PRO B C 1
ATOM 3043 O O . PRO B 1 167 ? 59.763 55.599 71.524 1.00 56.41 474 PRO B O 1
ATOM 3047 N N . LYS B 1 168 ? 61.778 54.632 71.584 1.00 55.34 475 LYS B N 1
ATOM 3048 C CA . LYS B 1 168 ? 62.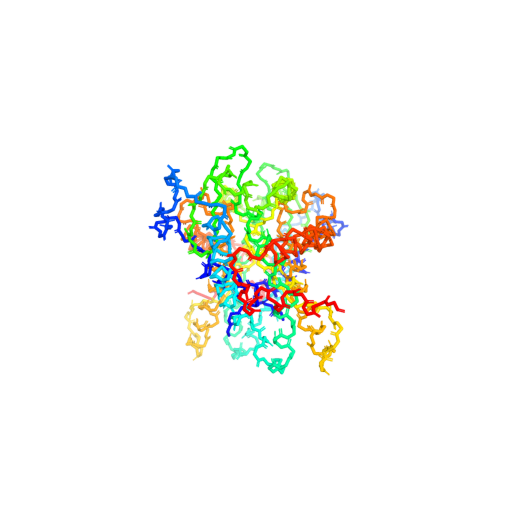061 55.028 70.214 1.00 55.61 475 LYS B CA 1
ATOM 3049 C C . LYS B 1 168 ? 61.202 54.286 69.201 1.00 54.48 475 LYS B C 1
ATOM 3050 O O . LYS B 1 168 ? 60.844 54.843 68.159 1.00 53.44 475 LYS B O 1
ATOM 3056 N N . LYS B 1 169 ? 60.860 53.035 69.491 1.00 53.20 476 LYS B N 1
ATOM 3057 C CA . LYS B 1 169 ? 60.049 52.295 68.540 1.00 52.72 476 LYS B CA 1
ATOM 3058 C C . LYS B 1 169 ? 58.607 52.793 68.602 1.00 51.35 476 LYS B C 1
ATOM 3059 O O . LYS B 1 169 ? 57.904 52.824 67.594 1.00 51.19 476 LYS B O 1
ATOM 3065 N N . VAL B 1 170 ? 58.170 53.193 69.787 1.00 50.21 477 VAL B N 1
ATOM 3066 C CA . VAL B 1 170 ? 56.827 53.715 69.944 1.00 49.32 477 VAL B CA 1
ATOM 3067 C C . VAL B 1 170 ? 56.783 55.037 69.185 1.00 50.01 477 VAL B C 1
ATOM 3068 O O . VAL B 1 170 ? 55.795 55.361 68.524 1.00 50.79 477 VAL B O 1
ATOM 3072 N N . GLU B 1 171 ? 57.874 55.788 69.279 1.00 49.71 478 GLU B N 1
ATOM 3073 C CA . GLU B 1 171 ? 57.996 57.073 68.607 1.00 50.37 478 GLU B CA 1
ATOM 3074 C C . GLU B 1 171 ? 57.808 56.902 67.095 1.00 49.43 478 GLU B C 1
ATOM 3075 O O . GLU B 1 171 ? 57.070 57.655 66.462 1.00 49.38 478 GLU B O 1
ATOM 3081 N N . GLN B 1 172 ? 58.467 55.897 66.527 1.00 48.72 479 GLN B N 1
ATOM 3082 C CA . GLN B 1 172 ? 58.384 55.618 65.094 1.00 47.95 479 GLN B CA 1
ATOM 3083 C C . GLN B 1 172 ? 56.968 55.274 64.623 1.00 46.64 479 GLN B C 1
ATOM 3084 O O . GLN B 1 172 ? 56.549 55.702 63.553 1.00 47.01 479 GLN B O 1
ATOM 3090 N N . LEU B 1 173 ? 56.231 54.492 65.404 1.00 45.04 480 LEU B N 1
ATOM 3091 C CA . LEU B 1 173 ? 54.871 54.147 65.007 1.00 43.05 480 LEU B CA 1
ATOM 3092 C C . LEU B 1 173 ? 54.008 55.403 65.137 1.00 41.80 480 LEU B C 1
ATOM 3093 O O . LEU B 1 173 ? 53.060 55.597 64.382 1.00 39.04 480 LEU B O 1
ATOM 3098 N N . GLN B 1 174 ? 54.358 56.262 66.091 1.00 43.33 481 GLN B N 1
ATOM 3099 C CA . GLN B 1 174 ? 53.625 57.504 66.292 1.00 45.19 481 GLN B CA 1
ATOM 3100 C C . GLN B 1 174 ? 53.801 58.426 65.084 1.00 45.59 481 GLN B C 1
ATOM 3101 O O . GLN B 1 174 ? 52.820 58.884 64.499 1.00 45.18 481 GLN B O 1
ATOM 3107 N N . MET B 1 175 ? 55.047 58.698 64.707 1.00 46.46 482 MET B N 1
ATOM 3108 C CA . MET B 1 175 ? 55.290 59.566 63.557 1.00 47.61 482 MET B CA 1
ATOM 3109 C C . MET B 1 175 ? 54.554 59.045 62.323 1.00 47.15 482 MET B C 1
ATOM 3110 O O . MET B 1 175 ? 54.031 59.830 61.532 1.00 48.04 482 MET B O 1
ATOM 3115 N N . LYS B 1 176 ? 54.495 57.724 62.168 1.00 45.69 483 LYS B N 1
ATOM 3116 C CA . LYS B 1 176 ? 53.801 57.134 61.028 1.00 44.72 483 LYS B CA 1
ATOM 3117 C C . LYS B 1 176 ? 52.316 57.466 61.041 1.00 43.15 483 LYS B C 1
ATOM 3118 O O . LYS B 1 176 ? 51.762 57.914 60.033 1.00 43.60 483 LYS B O 1
ATOM 3124 N N . ILE B 1 177 ? 51.670 57.243 62.180 1.00 40.60 484 ILE B N 1
ATOM 3125 C CA . ILE B 1 177 ? 50.251 57.516 62.287 1.00 37.66 484 ILE B CA 1
ATOM 3126 C C . ILE B 1 177 ? 50.034 58.992 62.016 1.00 36.97 484 ILE B C 1
ATOM 3127 O O . ILE B 1 177 ? 49.159 59.368 61.236 1.00 36.46 484 ILE B O 1
ATOM 3132 N N . ILE B 1 178 ? 50.837 59.832 62.651 1.00 36.69 485 ILE B N 1
ATOM 3133 C CA . ILE B 1 178 ? 50.716 61.264 62.428 1.00 38.03 485 ILE B CA 1
ATOM 3134 C C . ILE B 1 178 ? 50.878 61.553 60.928 1.00 37.46 485 ILE B C 1
ATOM 3135 O O . ILE B 1 178 ? 50.218 62.437 60.382 1.00 35.88 485 ILE B O 1
ATOM 3140 N N . GLY B 1 179 ? 51.750 60.791 60.270 1.00 37.39 486 GLY B N 1
ATOM 3141 C CA . GLY B 1 179 ? 51.971 60.974 58.847 1.00 37.77 486 GLY B CA 1
ATOM 3142 C C . GLY B 1 179 ? 50.709 60.720 58.040 1.00 38.62 486 GLY B C 1
ATOM 3143 O O . GLY B 1 179 ? 50.330 61.527 57.189 1.00 38.78 486 GLY B O 1
ATOM 3144 N N . SER B 1 180 ? 50.050 59.597 58.304 1.00 38.29 487 SER B N 1
ATOM 3145 C CA . SER B 1 180 ? 48.829 59.269 57.585 1.00 38.56 487 SER B CA 1
ATOM 3146 C C . SER B 1 180 ? 47.728 60.280 57.885 1.00 38.26 487 SER B C 1
ATOM 3147 O O . SER B 1 180 ? 46.973 60.667 56.993 1.00 38.24 487 SER B O 1
ATOM 3150 N N . LEU B 1 181 ? 47.630 60.711 59.136 1.00 36.53 488 LEU B N 1
ATOM 3151 C CA . LEU B 1 181 ? 46.612 61.680 59.480 1.00 36.29 488 LEU B CA 1
ATOM 3152 C C . LEU B 1 181 ? 46.935 62.974 58.727 1.00 36.82 488 LEU B C 1
ATOM 3153 O O . LEU B 1 181 ? 46.058 63.613 58.145 1.00 35.02 488 LEU B O 1
ATOM 3158 N N . ARG B 1 182 ? 48.212 63.334 58.740 1.00 38.19 489 ARG B N 1
ATOM 3159 C CA . ARG B 1 182 ? 48.712 64.528 58.072 1.00 39.82 489 ARG B CA 1
ATOM 3160 C C . ARG B 1 182 ? 48.370 64.489 56.583 1.00 40.24 489 ARG B C 1
ATOM 3161 O O . ARG B 1 182 ? 47.824 65.453 56.032 1.00 39.50 489 ARG B O 1
ATOM 3169 N N . ASP B 1 183 ? 48.680 63.372 55.931 1.00 40.68 490 ASP B N 1
ATOM 3170 C CA . ASP B 1 183 ? 48.400 63.252 54.506 1.00 41.91 490 ASP B CA 1
ATOM 3171 C C . ASP B 1 183 ? 46.905 63.227 54.205 1.00 41.02 490 ASP B C 1
ATOM 3172 O O . ASP B 1 183 ? 46.472 63.701 53.152 1.00 42.41 490 ASP B O 1
ATOM 3177 N N . HIS B 1 184 ? 46.112 62.694 55.127 1.00 38.48 491 HIS B N 1
ATOM 3178 C CA . HIS B 1 184 ? 44.676 62.659 54.920 1.00 36.85 491 HIS B CA 1
ATOM 3179 C C . HIS B 1 184 ? 44.125 64.072 54.994 1.00 36.58 491 HIS B C 1
ATOM 3180 O O . HIS B 1 184 ? 43.301 64.473 54.178 1.00 36.28 491 HIS B O 1
ATOM 3187 N N . VAL B 1 185 ? 44.576 64.816 55.995 1.00 37.16 492 VAL B N 1
ATOM 3188 C CA . VAL B 1 185 ? 44.138 66.192 56.201 1.00 36.50 492 VAL B CA 1
ATOM 3189 C C . VAL B 1 185 ? 44.568 67.108 55.055 1.00 36.52 492 VAL B C 1
ATOM 3190 O O . VAL B 1 185 ? 43.782 67.921 54.589 1.00 37.14 492 VAL B O 1
ATOM 3194 N N . THR B 1 186 ? 45.813 66.965 54.613 1.00 36.93 493 THR B N 1
ATOM 3195 C CA . THR B 1 186 ? 46.374 67.768 53.524 1.00 39.07 493 THR B CA 1
ATOM 3196 C C . THR B 1 186 ? 45.534 67.776 52.233 1.00 40.48 493 THR B C 1
ATOM 3197 O O . THR B 1 186 ? 45.522 68.769 51.492 1.00 39.39 493 THR B O 1
ATOM 3201 N N . TYR B 1 187 ? 44.832 66.676 51.971 1.00 41.37 494 TYR B N 1
ATOM 3202 C CA . TYR B 1 187 ? 44.030 66.567 50.764 1.00 41.68 494 TYR B CA 1
ATOM 3203 C C . TYR B 1 187 ? 42.521 66.497 50.979 1.00 42.51 494 TYR B C 1
ATOM 3204 O O . TYR B 1 187 ? 41.772 66.159 50.061 1.00 42.26 494 TYR B O 1
ATOM 3213 N N . ASN B 1 188 ? 42.070 66.812 52.187 1.00 44.19 495 ASN B N 1
ATOM 3214 C CA . ASN B 1 188 ? 40.641 66.807 52.472 1.00 46.30 495 ASN B CA 1
ATOM 3215 C C . ASN B 1 188 ? 40.164 68.248 52.371 1.00 47.88 495 ASN B C 1
ATOM 3216 O O . ASN B 1 188 ? 40.346 69.037 53.296 1.00 47.99 495 ASN B O 1
ATOM 3221 N N . ALA B 1 189 ? 39.557 68.586 51.239 1.00 49.17 496 ALA B N 1
ATOM 3222 C CA . ALA B 1 189 ? 39.077 69.939 50.997 1.00 50.16 496 ALA B CA 1
ATOM 3223 C C . ALA B 1 189 ? 38.257 70.523 52.139 1.00 50.99 496 ALA B C 1
ATOM 3224 O O . ALA B 1 189 ? 38.459 71.677 52.520 1.00 50.96 496 ALA B O 1
ATOM 3226 N N . GLU B 1 190 ? 37.328 69.735 52.677 1.00 51.97 497 GLU B N 1
ATOM 3227 C CA . GLU B 1 190 ? 36.481 70.203 53.774 1.00 52.78 497 GLU B CA 1
ATOM 3228 C C . GLU B 1 190 ? 37.318 70.685 54.951 1.00 53.21 497 GLU B C 1
ATOM 3229 O O . GLU B 1 190 ? 37.036 71.730 55.535 1.00 53.40 497 GLU B O 1
ATOM 3231 N N . ALA B 1 191 ? 38.351 69.920 55.289 1.00 53.95 498 ALA B N 1
ATOM 3232 C CA . ALA B 1 191 ? 39.230 70.258 56.400 1.00 54.41 498 ALA B CA 1
ATOM 3233 C C . ALA B 1 191 ? 40.103 71.465 56.088 1.00 55.14 498 ALA B C 1
ATOM 3234 O O . ALA B 1 191 ? 40.330 72.311 56.948 1.00 55.87 498 ALA B O 1
ATOM 3236 N N . GLN B 1 192 ? 40.601 71.543 54.861 1.00 56.09 499 GLN B N 1
ATOM 3237 C CA . GLN B 1 192 ? 41.447 72.658 54.468 1.00 56.62 499 GLN B CA 1
ATOM 3238 C C . GLN B 1 192 ? 40.658 73.966 54.489 1.00 57.62 499 GLN B C 1
ATOM 3239 O O . GLN B 1 192 ? 41.240 75.047 54.407 1.00 57.37 499 GLN B O 1
ATOM 3245 N N . LYS B 1 193 ? 39.336 73.862 54.605 1.00 58.52 500 LYS B N 1
ATOM 3246 C CA . LYS B 1 193 ? 38.479 75.046 54.658 1.00 59.72 500 LYS B CA 1
ATOM 3247 C C . LYS B 1 193 ? 38.565 75.713 56.024 1.00 60.23 500 LYS B C 1
ATOM 3248 O O . LYS B 1 193 ? 37.990 76.784 56.236 1.00 60.74 500 LYS B O 1
ATOM 3254 N N . LYS B 1 194 ? 39.270 75.065 56.949 1.00 59.80 501 LYS B N 1
ATOM 3255 C CA . LYS B 1 194 ? 39.449 75.585 58.301 1.00 59.35 501 LYS B CA 1
ATOM 3256 C C . LYS B 1 194 ? 40.932 75.754 58.566 1.00 59.05 501 LYS B C 1
ATOM 3257 O O . LYS B 1 194 ? 41.737 74.898 58.201 1.00 60.70 501 LYS B O 1
ATOM 3263 N N . GLN B 1 195 ? 41.292 76.864 59.197 1.00 57.92 502 GLN B N 1
ATOM 3264 C CA . GLN B 1 195 ? 42.687 77.166 59.494 1.00 56.24 502 GLN B CA 1
ATOM 3265 C C . GLN B 1 195 ? 43.311 76.255 60.553 1.00 55.11 502 GLN B C 1
ATOM 3266 O O . GLN B 1 195 ? 42.664 75.889 61.536 1.00 54.31 502 GLN B O 1
ATOM 3268 N N . HIS B 1 196 ? 44.572 75.892 60.338 1.00 54.42 503 HIS B N 1
ATOM 3269 C CA . HIS B 1 196 ? 45.309 75.052 61.283 1.00 54.15 503 HIS B CA 1
ATOM 3270 C C . HIS B 1 196 ? 44.514 73.838 61.764 1.00 52.54 503 HIS B C 1
ATOM 3271 O O . HIS B 1 196 ? 44.675 73.400 62.903 1.00 52.27 503 HIS B O 1
ATOM 3278 N N . TYR B 1 197 ? 43.661 73.299 60.902 1.00 49.69 504 TYR B N 1
ATOM 3279 C CA . TYR B 1 197 ? 42.846 72.154 61.271 1.00 48.19 504 TYR B CA 1
ATOM 3280 C C . TYR B 1 197 ? 43.667 71.012 61.852 1.00 48.02 504 TYR B C 1
ATOM 3281 O O . TYR B 1 197 ? 43.230 70.350 62.790 1.00 47.59 504 TYR B O 1
ATOM 3290 N N . PHE B 1 198 ? 44.857 70.790 61.306 1.00 47.99 505 PHE B N 1
ATOM 3291 C CA . PHE B 1 198 ? 45.710 69.710 61.780 1.00 48.28 505 PHE B CA 1
ATOM 3292 C C . PHE B 1 198 ? 46.168 69.928 63.210 1.00 48.15 505 PHE B C 1
ATOM 3293 O O . PHE B 1 198 ? 46.118 69.011 64.032 1.00 48.59 505 PHE B O 1
ATOM 3301 N N . SER B 1 199 ? 46.627 71.138 63.505 1.00 47.08 506 SER B N 1
ATOM 3302 C CA . SER B 1 199 ? 47.095 71.455 64.848 1.00 45.56 506 SER B CA 1
ATOM 3303 C C . SER B 1 199 ? 45.938 71.377 65.838 1.00 44.26 506 SER B C 1
ATOM 3304 O O . SER B 1 199 ? 46.100 70.877 66.944 1.00 44.89 506 SER B O 1
ATOM 3306 N N . ARG B 1 200 ? 44.769 71.861 65.434 1.00 43.47 507 ARG B N 1
ATOM 3307 C CA . ARG B 1 200 ? 43.601 71.841 66.302 1.00 43.75 507 ARG B CA 1
ATOM 3308 C C . ARG B 1 200 ? 43.120 70.424 66.565 1.00 44.13 507 ARG B C 1
ATOM 3309 O O . ARG B 1 200 ? 42.484 70.158 67.582 1.00 44.66 507 ARG B O 1
ATOM 3317 N N . LEU B 1 201 ? 43.430 69.508 65.656 1.00 43.27 508 LEU B N 1
ATOM 3318 C CA . LEU B 1 201 ? 43.024 68.127 65.845 1.00 42.52 508 LEU B CA 1
ATOM 3319 C C . LEU B 1 201 ? 43.961 67.506 66.882 1.00 41.04 508 LEU B C 1
ATOM 3320 O O . LEU B 1 201 ? 43.519 66.842 67.814 1.00 39.84 508 LEU B O 1
ATOM 3325 N N . LEU B 1 202 ? 45.258 67.731 66.723 1.00 39.87 509 LEU B N 1
ATOM 3326 C CA . LEU B 1 202 ? 46.217 67.185 67.672 1.00 39.98 509 LEU B CA 1
ATOM 3327 C C . LEU B 1 202 ? 46.073 67.882 69.016 1.00 39.69 509 LEU B C 1
ATOM 3328 O O . LEU B 1 202 ? 46.507 67.359 70.033 1.00 39.69 509 LEU B O 1
ATOM 3333 N N . GLY B 1 203 ? 45.451 69.061 69.014 1.00 40.28 510 GLY B N 1
ATOM 3334 C CA . GLY B 1 203 ? 45.264 69.809 70.248 1.00 38.99 510 GLY B CA 1
ATOM 3335 C C . GLY B 1 203 ? 44.180 69.207 71.128 1.00 39.58 510 GLY B C 1
ATOM 3336 O O . GLY B 1 203 ? 44.054 69.542 72.308 1.00 39.45 510 GLY B O 1
ATOM 3337 N N . LYS B 1 204 ? 43.387 68.313 70.548 1.00 38.84 511 LYS B N 1
ATOM 3338 C CA . LYS B 1 204 ? 42.324 67.657 71.288 1.00 38.44 511 LYS B CA 1
ATOM 3339 C C . LYS B 1 204 ? 42.856 66.559 72.197 1.00 37.36 511 LYS B C 1
ATOM 3340 O O . LYS B 1 204 ? 42.222 66.216 73.188 1.00 36.50 511 LYS B O 1
ATOM 3346 N N . LEU B 1 205 ? 44.026 66.020 71.873 1.00 38.16 512 LEU B N 1
ATOM 3347 C CA . LEU B 1 205 ? 44.613 64.960 72.689 1.00 40.47 512 LEU B CA 1
ATOM 3348 C C . LEU B 1 205 ? 44.975 65.418 74.110 1.00 40.94 512 LEU B C 1
ATOM 3349 O O . LEU B 1 205 ? 44.688 64.719 75.086 1.00 40.73 512 LEU B O 1
ATOM 3354 N N . PRO B 1 206 ? 45.620 66.590 74.243 1.00 41.97 513 PRO B N 1
ATOM 3355 C CA . PRO B 1 206 ? 45.982 67.084 75.581 1.00 42.11 513 PRO B CA 1
ATOM 3356 C C . PRO B 1 206 ? 44.738 67.351 76.425 1.00 41.44 513 PRO B C 1
ATOM 3357 O O . PRO B 1 206 ? 44.733 67.118 77.631 1.00 41.95 513 PRO B O 1
ATOM 3361 N N . GLU B 1 207 ? 43.683 67.845 75.786 1.00 42.01 514 GLU B N 1
ATOM 3362 C CA . GLU B 1 207 ? 42.432 68.123 76.488 1.00 41.92 514 GLU B CA 1
ATOM 3363 C C . GLU B 1 207 ? 41.861 66.805 76.992 1.00 40.81 514 GLU B C 1
ATOM 3364 O O . GLU B 1 207 ? 41.384 66.713 78.125 1.00 41.56 514 GLU B O 1
ATOM 3370 N N . LEU B 1 208 ? 41.906 65.792 76.128 1.00 38.11 515 LEU B N 1
ATOM 3371 C CA . LEU B 1 208 ? 41.404 64.468 76.463 1.00 36.39 515 LEU B CA 1
ATOM 3372 C C . LEU B 1 208 ? 42.128 63.912 77.694 1.00 35.86 515 LEU B C 1
ATOM 3373 O O . LEU B 1 208 ? 41.499 63.393 78.610 1.00 33.12 515 LEU B O 1
ATOM 3378 N N . ARG B 1 209 ? 43.450 64.032 77.699 1.00 37.61 516 ARG B N 1
ATOM 3379 C CA . ARG B 1 209 ? 44.282 63.569 78.805 1.00 39.88 516 ARG B CA 1
ATOM 3380 C C . ARG B 1 209 ? 43.823 64.180 80.130 1.00 40.25 516 ARG B C 1
ATOM 3381 O O . ARG B 1 209 ? 43.612 63.468 81.112 1.00 41.15 516 ARG B O 1
ATOM 3389 N N . SER B 1 210 ? 43.650 65.497 80.158 1.00 40.58 517 SER B N 1
ATOM 3390 C CA . SER B 1 210 ? 43.224 66.176 81.383 1.00 40.69 517 SER B CA 1
ATOM 3391 C C . SER B 1 210 ? 41.812 65.773 81.780 1.00 40.78 517 SER B C 1
ATOM 3392 O O . SER B 1 210 ? 41.507 65.586 82.959 1.00 40.45 517 SER B O 1
ATOM 3395 N N . LEU B 1 211 ? 40.946 65.658 80.784 1.00 40.02 518 LEU B N 1
ATOM 3396 C CA . LEU B 1 211 ? 39.569 65.275 81.014 1.00 39.58 518 LEU B CA 1
ATOM 3397 C C . LEU B 1 211 ? 39.506 63.886 81.650 1.00 40.63 518 LEU B C 1
ATOM 3398 O O . LEU B 1 211 ? 38.616 63.594 82.448 1.00 41.37 518 LEU B O 1
ATOM 3403 N N . SER B 1 212 ? 40.462 63.031 81.306 1.00 41.55 519 SER B N 1
ATOM 3404 C CA . SER B 1 212 ? 40.491 61.677 81.841 1.00 42.38 519 SER B CA 1
ATOM 3405 C C . SER B 1 212 ? 40.926 61.659 83.294 1.00 43.32 519 SER B C 1
ATOM 3406 O O . SER B 1 212 ? 40.352 60.938 84.110 1.00 42.73 519 SER B O 1
ATOM 3409 N N . VAL B 1 213 ? 41.949 62.447 83.614 1.00 44.23 520 VAL B N 1
ATOM 3410 C CA . VAL B 1 213 ? 42.440 62.544 84.984 1.00 43.81 520 VAL B CA 1
ATOM 3411 C C . VAL B 1 213 ? 41.253 62.829 85.906 1.00 44.24 520 VAL B C 1
ATOM 3412 O O . VAL B 1 213 ? 41.158 62.286 87.006 1.00 44.96 520 VAL B O 1
ATOM 3416 N N . GLN B 1 214 ? 40.335 63.669 85.446 1.00 43.78 521 GLN B N 1
ATOM 3417 C CA . GLN B 1 214 ? 39.168 63.992 86.246 1.00 43.71 521 GLN B CA 1
ATOM 3418 C C . GLN B 1 214 ? 38.375 62.719 86.533 1.00 42.41 521 GLN B C 1
ATOM 3419 O O . GLN B 1 214 ? 37.796 62.561 87.607 1.00 43.77 521 GLN B O 1
ATOM 3425 N N . GLY B 1 215 ? 38.334 61.814 85.564 1.00 40.41 522 GLY B N 1
ATOM 3426 C CA . GLY B 1 215 ? 37.614 60.573 85.770 1.00 37.73 522 GLY B CA 1
ATOM 3427 C C . GLY B 1 215 ? 38.219 59.781 86.914 1.00 36.54 522 GLY B C 1
ATOM 3428 O O . GLY B 1 215 ? 37.511 59.087 87.647 1.00 35.87 522 GLY B O 1
ATOM 3429 N N . LEU B 1 216 ? 39.534 59.885 87.074 1.00 35.50 523 LEU B N 1
ATOM 3430 C CA . LEU B 1 216 ? 40.223 59.173 88.146 1.00 35.04 523 LEU B CA 1
ATOM 3431 C C . LEU B 1 216 ? 39.725 59.568 89.535 1.00 34.87 523 LEU B C 1
ATOM 3432 O O . LEU B 1 216 ? 39.619 58.723 90.422 1.00 33.81 523 LEU B O 1
ATOM 3437 N N . GLN B 1 217 ? 39.386 60.839 89.717 1.00 35.13 524 GLN B N 1
ATOM 3438 C CA . GLN B 1 217 ? 38.894 61.303 91.007 1.00 37.37 524 GLN B CA 1
ATOM 3439 C C . GLN B 1 217 ? 37.573 60.620 91.335 1.00 37.10 524 GLN B C 1
ATOM 3440 O O . GLN B 1 217 ? 37.302 60.260 92.484 1.00 35.58 524 GLN B O 1
ATOM 3446 N N . ARG B 1 218 ? 36.748 60.444 90.314 1.00 36.73 525 ARG B N 1
ATOM 3447 C CA . ARG B 1 218 ? 35.452 59.820 90.505 1.00 36.69 525 ARG B CA 1
ATOM 3448 C C . ARG B 1 218 ? 35.643 58.335 90.808 1.00 34.75 525 ARG B C 1
ATOM 3449 O O . ARG B 1 218 ? 35.044 57.789 91.738 1.00 35.41 525 ARG B O 1
ATOM 3457 N N . ILE B 1 219 ? 36.486 57.687 90.018 1.00 32.58 526 ILE B N 1
ATOM 3458 C CA . ILE B 1 219 ? 36.758 56.276 90.211 1.00 31.06 526 ILE B CA 1
ATOM 3459 C C . ILE B 1 219 ? 37.402 56.047 91.581 1.00 30.21 526 ILE B C 1
ATOM 3460 O O . ILE B 1 219 ? 37.132 55.044 92.245 1.00 29.12 526 ILE B O 1
ATOM 3465 N N . PHE B 1 220 ? 38.247 56.977 92.013 1.00 31.50 527 PHE B N 1
ATOM 3466 C CA . PHE B 1 220 ? 38.898 56.840 93.321 1.00 32.13 527 PHE B CA 1
ATOM 3467 C C . PHE B 1 220 ? 37.841 56.914 94.421 1.00 32.15 527 PHE B C 1
ATOM 3468 O O . PHE B 1 220 ? 37.887 56.187 95.409 1.00 32.05 527 PHE B O 1
ATOM 3476 N N . TYR B 1 221 ? 36.882 57.804 94.238 1.00 33.39 528 TYR B N 1
ATOM 3477 C CA . TYR B 1 221 ? 35.821 57.964 95.210 1.00 35.73 528 TYR B CA 1
ATOM 3478 C C . TYR B 1 221 ? 35.098 56.638 95.409 1.00 35.47 528 TYR B C 1
ATOM 3479 O O . TYR B 1 221 ? 34.906 56.199 96.541 1.00 36.00 528 TYR B O 1
ATOM 3488 N N . LEU B 1 222 ? 34.698 56.005 94.310 1.00 35.55 529 LEU B N 1
ATOM 3489 C CA . LEU B 1 222 ? 33.992 54.728 94.381 1.00 35.85 529 LEU B CA 1
ATOM 3490 C C . LEU B 1 222 ? 34.873 53.681 95.034 1.00 36.16 529 LEU B C 1
ATOM 3491 O O . LEU B 1 222 ? 34.420 52.910 95.874 1.00 36.28 529 LEU B O 1
ATOM 3496 N N . LYS B 1 223 ? 36.138 53.666 94.638 1.00 37.39 530 LYS B N 1
ATOM 3497 C CA . LYS B 1 223 ? 37.105 52.717 95.163 1.00 38.96 530 LYS B CA 1
ATOM 3498 C C . LYS B 1 223 ? 37.232 52.842 96.686 1.00 39.69 530 LYS B C 1
ATOM 3499 O O . LYS B 1 223 ? 37.558 51.872 97.369 1.00 39.03 530 LYS B O 1
ATOM 3505 N N . LEU B 1 224 ? 36.955 54.030 97.221 1.00 40.32 531 LEU B N 1
ATOM 3506 C CA . LEU B 1 224 ? 37.024 54.239 98.666 1.00 40.03 531 LEU B CA 1
ATOM 3507 C C . LEU B 1 224 ? 35.800 53.693 99.375 1.00 39.94 531 LEU B C 1
ATOM 3508 O O . LEU B 1 224 ? 35.922 53.108 100.441 1.00 40.68 531 LEU B O 1
ATOM 3513 N N . GLU B 1 225 ? 34.616 53.887 98.806 1.00 40.67 532 GLU B N 1
ATOM 3514 C CA . GLU B 1 225 ? 33.422 53.335 99.435 1.00 41.45 532 GLU B CA 1
ATOM 3515 C C . GLU B 1 225 ? 33.684 51.841 99.560 1.00 40.96 532 GLU B C 1
ATOM 3516 O O . GLU B 1 225 ? 33.243 51.191 100.505 1.00 42.45 532 GLU B O 1
ATOM 3522 N N . ASP B 1 226 ? 34.407 51.304 98.583 1.00 39.90 533 ASP B N 1
ATOM 3523 C CA . ASP B 1 226 ? 34.766 49.895 98.563 1.00 39.05 533 ASP B CA 1
ATOM 3524 C C . ASP B 1 226 ? 33.544 48.995 98.715 1.00 37.93 533 ASP B C 1
ATOM 3525 O O . ASP B 1 226 ? 33.553 48.054 99.512 1.00 37.47 533 ASP B O 1
ATOM 3530 N N . LEU B 1 227 ? 32.497 49.298 97.948 1.00 35.59 534 LEU B N 1
ATOM 3531 C CA . LEU B 1 227 ? 31.259 48.532 97.985 1.00 35.34 534 LEU B CA 1
ATOM 3532 C C . LEU B 1 227 ? 31.387 47.241 97.185 1.00 34.89 534 LEU B C 1
ATOM 3533 O O . LEU B 1 227 ? 30.637 46.291 97.403 1.00 35.41 534 LEU B O 1
ATOM 3538 N N . VAL B 1 228 ? 32.328 47.217 96.248 1.00 33.24 535 VAL B N 1
ATOM 3539 C CA . VAL B 1 228 ? 32.553 46.041 95.431 1.00 33.71 535 VAL B CA 1
ATOM 3540 C C . VAL B 1 228 ? 34.007 46.050 95.003 1.00 33.86 535 VAL B C 1
ATOM 3541 O O . VAL B 1 228 ? 34.609 47.107 94.866 1.00 35.19 535 VAL B O 1
ATOM 3545 N N . PRO B 1 229 ? 34.594 44.868 94.790 1.00 33.19 536 PRO B N 1
ATOM 3546 C CA . PRO B 1 229 ? 35.996 44.791 94.371 1.00 32.43 536 PRO B CA 1
ATOM 3547 C C . PRO B 1 229 ? 36.294 45.598 93.104 1.00 32.28 536 PRO B C 1
ATOM 3548 O O . PRO B 1 229 ? 35.536 45.570 92.146 1.00 32.16 536 PRO B O 1
ATOM 3552 N N . ALA B 1 230 ? 37.399 46.330 93.118 1.00 33.35 537 ALA B N 1
ATOM 3553 C CA . ALA B 1 230 ? 37.805 47.130 91.973 1.00 34.71 537 ALA B CA 1
ATOM 3554 C C . ALA B 1 230 ? 38.500 46.234 90.946 1.00 36.31 537 ALA B C 1
ATOM 3555 O O . ALA B 1 230 ? 39.559 45.657 91.215 1.00 35.36 537 ALA B O 1
ATOM 3557 N N . PRO B 1 231 ? 37.908 46.109 89.748 1.00 37.37 538 PRO B N 1
ATOM 3558 C CA . PRO B 1 231 ? 38.492 45.277 88.696 1.00 38.06 538 PRO B CA 1
ATOM 3559 C C . PRO B 1 231 ? 39.929 45.705 88.438 1.00 39.27 538 PRO B C 1
ATOM 3560 O O . PRO B 1 231 ? 40.269 46.882 88.596 1.00 37.97 538 PRO B O 1
ATOM 3564 N N . ALA B 1 232 ? 40.766 44.748 88.045 1.00 40.27 539 ALA B N 1
ATOM 3565 C CA . ALA B 1 232 ? 42.170 45.027 87.762 1.00 41.48 539 ALA B CA 1
ATOM 3566 C C . ALA B 1 232 ? 42.276 46.034 86.612 1.00 42.14 539 ALA B C 1
ATOM 3567 O O . ALA B 1 232 ? 43.149 46.901 86.597 1.00 42.64 539 ALA B O 1
ATOM 3569 N N . LEU B 1 233 ? 41.369 45.911 85.653 1.00 43.48 540 LEU B N 1
ATOM 3570 C CA . LEU B 1 233 ? 41.324 46.805 84.504 1.00 44.57 540 LEU B CA 1
ATOM 3571 C C . LEU B 1 233 ? 41.078 48.239 85.013 1.00 44.65 540 LEU B C 1
ATOM 3572 O O . LEU B 1 233 ? 41.531 49.208 84.410 1.00 44.96 540 LEU B O 1
ATOM 3577 N N . ILE B 1 234 ? 40.357 48.365 86.126 1.00 44.33 541 ILE B N 1
ATOM 3578 C CA . ILE B 1 234 ? 40.091 49.669 86.727 1.00 44.43 541 ILE B CA 1
ATOM 3579 C C . ILE B 1 234 ? 41.351 50.096 87.475 1.00 45.42 541 ILE B C 1
ATOM 3580 O O . ILE B 1 234 ? 41.815 51.226 87.335 1.00 44.55 541 ILE B O 1
ATOM 3585 N N . GLU B 1 235 ? 41.906 49.178 88.262 1.00 46.88 542 GLU B N 1
ATOM 3586 C CA . GLU B 1 235 ? 43.121 49.449 89.028 1.00 48.88 542 GLU B CA 1
ATOM 3587 C C . GLU B 1 235 ? 44.263 49.937 88.144 1.00 48.64 542 GLU B C 1
ATOM 3588 O O . GLU B 1 235 ? 45.001 50.845 88.515 1.00 48.90 542 GLU B O 1
ATOM 3594 N N . ASN B 1 236 ? 44.421 49.321 86.979 1.00 48.74 543 ASN B N 1
ATOM 3595 C CA . ASN B 1 236 ? 45.498 49.715 86.072 1.00 49.45 543 ASN B CA 1
ATOM 3596 C C . ASN B 1 236 ? 45.393 51.152 85.553 1.00 47.99 543 ASN B C 1
ATOM 3597 O O . ASN B 1 236 ? 46.376 51.702 85.060 1.00 47.64 543 ASN B O 1
ATOM 3602 N N . MET B 1 237 ? 44.210 51.752 85.652 1.00 46.19 544 MET B N 1
ATOM 3603 C CA . MET B 1 237 ? 44.033 53.129 85.206 1.00 45.74 544 MET B CA 1
ATOM 3604 C C . MET B 1 237 ? 44.819 54.065 86.123 1.00 47.65 544 MET B C 1
ATOM 3605 O O . MET B 1 237 ? 45.300 55.114 85.691 1.00 48.05 544 MET B O 1
ATOM 3610 N N . PHE B 1 238 ? 44.951 53.674 87.387 1.00 49.53 545 PHE B N 1
ATOM 3611 C CA . PHE B 1 238 ? 45.663 54.476 88.375 1.00 52.62 545 PHE B CA 1
ATOM 3612 C C . PHE B 1 238 ? 47.182 54.3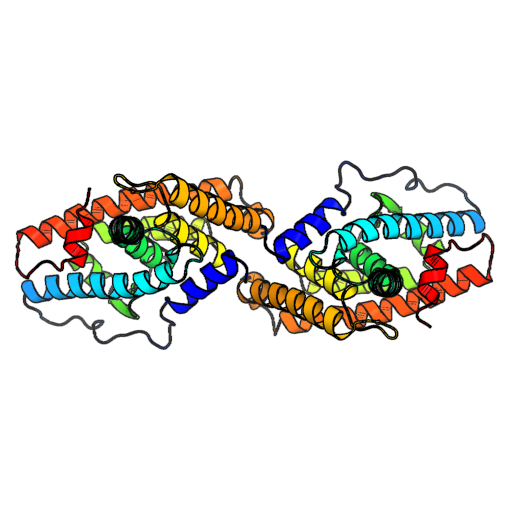91 88.284 1.00 55.35 545 PHE B C 1
ATOM 3613 O O . PHE B 1 238 ? 47.887 54.766 89.218 1.00 56.28 545 PHE B O 1
ATOM 3621 N N . VAL B 1 239 ? 47.686 53.903 87.158 1.00 59.21 546 VAL B N 1
ATOM 3622 C CA . VAL B 1 239 ? 49.128 53.790 86.958 1.00 62.36 546 VAL B CA 1
ATOM 3623 C C . VAL B 1 239 ? 49.677 55.132 86.488 1.00 64.08 546 VAL B C 1
ATOM 3624 O O . VAL B 1 239 ? 49.872 55.366 85.293 1.00 64.50 546 VAL B O 1
ATOM 3628 N N . THR B 1 240 ? 49.904 56.012 87.457 1.00 66.18 547 THR B N 1
ATOM 3629 C CA . THR B 1 240 ? 50.422 57.352 87.217 1.00 67.22 547 THR B CA 1
ATOM 3630 C C . THR B 1 240 ? 50.498 58.073 88.564 1.00 68.42 547 THR B C 1
ATOM 3631 O O . THR B 1 240 ? 51.615 58.492 88.944 1.00 69.60 547 THR B O 1
#

Radius of gyration: 28.32 Å; Cα contacts (8 Å, |Δi|>4): 545; chains: 2; bounding box: 47×48×93 Å

Solvent-accessible surface area: 21697 Å² total; per-residue (Å²): 153,83,32,32,27,15,13,0,1,81,3,10,66,94,6,35,22,69,100,105,90,21,57,125,78,88,82,116,111,119,111,77,60,63,34,58,80,8,87,31,3,6,98,8,0,18,27,0,0,83,29,0,55,91,1,0,63,112,2,55,28,0,126,98,6,66,95,114,2,21,95,39,0,9,32,21,0,1,8,6,0,3,0,2,12,4,0,42,74,8,52,119,135,36,100,83,2,13,1,11,43,4,10,2,2,30,42,93,33,1,80,48,7,2,11,121,6,6,71,51,0,11,104,10,4,109,31,0,72,112,4,112,14,45,49,9,1,0,0,0,0,0,0,7,6,0,0,20,82,38,184,72,20,161,52,79,64,82,1,106,116,16,35,97,146,0,28,27,26,0,117,20,40,6,67,45,32,70,58,8,109,163,61,79,120,14,17,52,101,0,45,35,19,38,83,72,1,100,76,13,9,72,58,0,43,110,61,0,94,119,6,69,120,78,95,77,28,116,27,43,74,36,0,66,37,6,44,97,67,133,143,26,31,29,10,15,0,1,93,4,11,67,93,3,41,22,69,102,101,92,19,56,123,94,73,70,146,107,87,109,94,64,74,32,68,49,8,69,51,6,1,92,10,1,20,24,0,1,79,30,0,68,84,0,0,68,97,3,60,24,0,125,97,4,61,84,109,1,23,103,30,0,8,30,31,0,2,10,8,0,3,0,4,10,6,0,43,74,7,56,118,125,56,104,81,3,15,1,11,41,5,5,2,8,42,42,92,37,0,72,81,30,0,16,123,6,5,68,52,0,13,101,11,3,99,30,1,71,113,5,112,15,42,44,10,1,0,0,0,2,0,0,7,5,0,0,27,78,39,186,65,20,168,45,72,155,86,1,92,106,16,35,106,129,0,25,25,27,0,122,24,39,6,64,45,33,71,72,10,106,178,62,72,147,13,30,62,111,0,48,31,23,37,83,82,0,102,76,16,5,82,53,0,34,120,54,0,99,120,12,65,118,78,103,72,23,114,30,39,73,53,0,63,44,13,58,73,140

B-factor: mean 42.06, std 9.24, range [20.0, 75.65]

Organism: Drosophila melanogaster (NCBI:txid7227)

Secondary structure (DSSP, 8-state):
---HHHHHHHHHHHTS--GGG-B-TTTS-----HHHHHHHHHHHHHHHHHHHHHHHTTSTTGGGS-HHHHHHHHHHHHHHHHHHHHHHH--SS-SEEE-TTSBEEEHHHHHHHHTTHHHHHHHHHHHHHHH---HHHHHHHHHHHHSS--TT-S-HHHHHHHHHHHHHHHHHHHHH-HHHHTSTTHHHHHHTHHHHHHHHHHHHHHHHHHHHHH-SSPPPHHHHHTTT--/--HHHHHHHHHHHTS--TTS-B-TTTS-----HHHHHHHHHHHHHHHHHHHHHHHTTSTTGGGS-HHHHHHHHHHHHHHHHHHHHHHH--SS-SEEE-TTSBEEEHHHHHHHHTTHHHHHHHHHHHHHHH---HHHHHHHHHHHHSS--TT-SSHHHHHHHHHHHHHHHHHHHHT-HHHHTSTTHHHHHHTHHHHHHHHHHHHHHHHHHHHHHTSSPPPHHHHGGG--

Sequence (458 aa):
AISLITALVRSHVDTTPDPSCLDYSHYEEQSMSEADKVQQFYQLLTSSVDVIKQFAEKIPGYFDLLPEDQELLFQSASLELFVLRLAYRARIDDTKLIFCNGTVLHRTQCLRSFGEWLNDIMEFSRSLHNLEIDISAFACLCALTLITERHGLREPKKVEQLQMKIIGSLRDHVTYNAEAQKKQHYFSRLLGKLPELRSLSVQGLQRIFYLKLEDLVPAPALIENMFVTTISLITALVRSHVDTTPDPSCLDYSHYEEQSMSEADKVQQFYQLLTSSVDVIKQFAEKIPGYFDLLPEDQELLFQSASLELFVLRLAYRARIDDTKLIFCNGTVLHRTQCLRSFGEWLNDIMEFSRSLHNLEIDISAFACLCALTLITERHGLREPKKVEQLQMKIIGSLRDHVTYNAEAQKKQHYFSRLLGKLPELRSLSVQGLQRIFYLKLEDLVPAPALIENMFVT

InterPro domains:
  IPR000536 Nuclear hormone receptor, ligand-binding domain [PF00104] (872-1053)
  IPR000536 Nuclear hormone receptor, ligand-binding domain [PS51843] (840-1070)
  IPR000536 Nuclear hormone receptor, ligand-binding domain [SM00430] (883-1041)
  IPR001628 Zinc finger, nuclear hormone receptor-type [PF00105] (742-811)
  IPR001628 Zinc finger, nuclear hormone receptor-type [PR00047] (744-760)
  IPR001628 Zinc finger, nuclear hormone receptor-type [PR00047] (760-775)
  IPR001628 Zinc finger, nuclear hormone receptor-type [PR00047] (793-801)
  IPR001628 Zinc finger, nuclear hormone receptor-type [PR00047] (801-809)
  IPR001628 Zinc finger, nuclear hormone receptor-type [PS00031] (744-770)
  IPR001628 Zinc finger, nuclear hormone receptor-type [PS51030] (741-816)
  IPR001628 Zinc finger, nuclear hormone receptor-type [SM00399] (741-812)
  IPR001723 Nuclear hormone receptor [PR00398] (805-815)
  IPR001723 Nuclear hormone receptor [PR00398] (884-905)
  IPR001723 Nuclear hormone receptor [PR00398] (905-921)
  IPR001723 Nuclear hormone receptor [PR00398] (971-986)
  IPR001723 Nuclear hormone receptor [PR00398] (1029-1046)
  IPR013088 Zinc finger, NHR/GATA-type [G3DSA:3.30.50.10] (737-835)
  IPR035500 Nuclear hormone receptor-like domain superfamily [G3DSA:1.10.565.10] (836-1073)
  IPR035500 Nuclear hormone receptor-like domain superfamily [SSF48508] (815-1069)